Protein AF-A0AAV2JHM5-F1 (afdb_monomer_lite)

pLDDT: mean 74.73, std 11.12, range [20.33, 92.69]

Sequence (540 aa):
MSSLGSRVLWGHGLFGVVASLGSWVLWGHGFFGVMCSLGLWVLWGHVIFGVTGFLGSCVLWGHEFFGVVGSLGSCDFWGHVFFGVMGSLGSWVLWGRVFFGVMGSLGSCVLWGHGFFGVACSLGSCVLWGHGFFGVAGSLGSWVLWGCVFFGVLGSLGSCVLWGRVFFGVMGSLGFWVLWGHVFFGVVGSLGSWVLWGHVFFGVVGSLGSRVLWGHVFFGVMGSCVLWVFWGHVIFGVMGSLGLCVLWEPCVLWGHVFFGVMCSLGLWVLWGHVFFGVMDSLGSWVLWGRVFFGVMCSLGSWVLWGHGFFGVVDSLGSWVLWGHVIFGVMGCLGSWVLWGRVFFGVMGSLGSCVLWGHGFFGVACSLGSWVLWGRMFFGIMGSLGSCVLWGHVFFGVMVSLGSCDLWGPVSFGVMGSLGSWVLWGRVVFGDLLLFQAYHPSRLVPGQRPCRRVDAMDCFAKCFLSVKLGGSREAGHGWRAVRVDLVAPPVQSFAFALLGWTGSTQFERDLRRFARLERNMLLDNHGLFDKSKVGADPGQK

Structure (mmCIF, N/CA/C/O backbone):
data_AF-A0AAV2JHM5-F1
#
_entry.id   AF-A0AAV2JHM5-F1
#
loop_
_atom_site.group_PDB
_atom_site.id
_atom_site.type_symbol
_atom_site.label_atom_id
_atom_site.label_alt_id
_atom_site.label_comp_id
_atom_site.label_asym_id
_atom_site.label_entity_id
_atom_site.label_seq_id
_atom_site.pdbx_PDB_ins_code
_atom_site.Cartn_x
_atom_site.Cartn_y
_atom_site.Cartn_z
_atom_site.occupancy
_atom_site.B_iso_or_equiv
_atom_site.auth_seq_id
_atom_site.auth_comp_id
_atom_site.auth_asym_id
_atom_site.auth_atom_id
_atom_site.pdbx_PDB_model_num
ATOM 1 N N . MET A 1 1 ? 38.938 0.077 -54.338 1.00 51.06 1 MET A N 1
ATOM 2 C CA . MET A 1 1 ? 40.329 0.602 -54.413 1.00 51.06 1 MET A CA 1
ATOM 3 C C . MET A 1 1 ? 41.041 0.276 -53.110 1.00 51.06 1 MET A C 1
ATOM 5 O O . MET A 1 1 ? 40.436 0.514 -52.074 1.00 51.06 1 MET A O 1
ATOM 9 N N . SER A 1 2 ? 42.271 -0.244 -53.156 1.00 46.59 2 SER A N 1
ATOM 10 C CA . SER A 1 2 ? 43.118 -0.511 -51.982 1.00 46.59 2 SER A CA 1
ATOM 11 C C . SER A 1 2 ? 44.411 0.296 -52.076 1.00 46.59 2 SER A C 1
ATOM 13 O O . SER A 1 2 ? 45.097 0.231 -53.096 1.00 46.59 2 SER A O 1
ATOM 15 N N . SER A 1 3 ? 44.754 1.072 -51.046 1.00 50.69 3 SER A N 1
ATOM 16 C CA . SER A 1 3 ? 46.013 1.826 -51.026 1.00 50.69 3 SER A CA 1
ATOM 17 C C . SER A 1 3 ? 46.578 2.028 -49.625 1.00 50.69 3 SER A C 1
ATOM 19 O O . SER A 1 3 ? 45.825 2.276 -48.682 1.00 50.69 3 SER A O 1
ATOM 21 N N . LEU A 1 4 ? 47.907 2.015 -49.539 1.00 45.53 4 LEU A N 1
ATOM 22 C CA . LEU A 1 4 ? 48.703 2.407 -48.377 1.00 45.53 4 LEU A CA 1
ATOM 23 C C . LEU A 1 4 ? 49.030 3.910 -48.481 1.00 45.53 4 LEU A C 1
ATOM 25 O O . LEU A 1 4 ? 49.680 4.318 -49.440 1.00 45.53 4 LEU A O 1
ATOM 29 N N . GLY A 1 5 ? 48.540 4.735 -47.549 1.00 60.03 5 GLY A N 1
ATOM 30 C CA . GLY A 1 5 ? 48.843 6.177 -47.480 1.00 60.03 5 GLY A CA 1
ATOM 31 C C . GLY A 1 5 ? 47.644 7.077 -47.159 1.00 60.03 5 GLY A C 1
ATOM 32 O O . GLY A 1 5 ? 46.493 6.633 -47.213 1.00 60.03 5 GLY A O 1
ATOM 33 N N . SER A 1 6 ? 47.918 8.343 -46.817 1.00 65.31 6 SER A N 1
ATOM 34 C CA . SER A 1 6 ? 46.890 9.361 -46.577 1.00 65.31 6 SER A CA 1
ATOM 35 C C . SER A 1 6 ? 46.289 9.880 -47.887 1.00 65.31 6 SER A C 1
ATOM 37 O O . SER A 1 6 ? 47.016 10.130 -48.850 1.00 65.31 6 SER A O 1
ATOM 39 N N . ARG A 1 7 ? 44.958 10.024 -47.957 1.00 69.38 7 ARG A N 1
ATOM 40 C CA . ARG A 1 7 ? 44.262 10.472 -49.181 1.00 69.38 7 ARG A CA 1
ATOM 41 C C . ARG A 1 7 ? 43.126 11.448 -48.903 1.00 69.38 7 ARG A C 1
ATOM 43 O O . ARG A 1 7 ? 42.402 11.304 -47.923 1.00 69.38 7 ARG A O 1
ATOM 50 N N . VAL A 1 8 ? 42.942 12.387 -49.829 1.00 71.94 8 VAL A N 1
ATOM 51 C CA . VAL A 1 8 ? 41.781 13.281 -49.904 1.00 71.94 8 VAL A CA 1
ATOM 52 C C . VAL A 1 8 ? 41.062 13.013 -51.226 1.00 71.94 8 VAL A C 1
ATOM 54 O O . VAL A 1 8 ? 41.709 13.004 -52.273 1.00 71.94 8 VAL A O 1
ATOM 57 N N . LEU A 1 9 ? 39.753 12.760 -51.190 1.00 70.25 9 LEU A N 1
ATOM 58 C CA . LEU A 1 9 ? 38.957 12.409 -52.371 1.00 70.25 9 LEU A CA 1
ATOM 59 C C . LEU A 1 9 ? 37.690 13.264 -52.432 1.00 70.25 9 LEU A C 1
ATOM 61 O O . LEU A 1 9 ? 36.966 13.365 -51.445 1.00 70.25 9 LEU A O 1
ATOM 65 N N . TRP A 1 10 ? 37.437 13.869 -53.592 1.00 72.19 10 TRP A N 1
ATOM 66 C CA . TRP A 1 10 ? 36.257 14.689 -53.875 1.00 72.19 10 TRP A CA 1
ATOM 67 C C . TRP A 1 10 ? 35.463 14.058 -55.017 1.00 72.19 10 TRP A C 1
ATOM 69 O O . TRP A 1 10 ? 36.039 13.728 -56.054 1.00 72.19 10 TRP A O 1
ATOM 79 N N . GLY A 1 11 ? 34.152 13.884 -54.852 1.00 66.50 11 GLY A N 1
ATOM 80 C CA . GLY A 1 11 ? 33.308 13.321 -55.907 1.00 66.50 11 GLY A CA 1
ATOM 81 C C . GLY A 1 11 ? 31.818 13.541 -55.675 1.00 66.50 11 GLY A C 1
ATOM 82 O O . GLY A 1 11 ? 31.350 13.545 -54.545 1.00 66.50 11 GLY A O 1
ATOM 83 N N . HIS A 1 12 ? 31.043 13.711 -56.748 1.00 64.25 12 HIS A N 1
ATOM 84 C CA . HIS A 1 12 ? 29.604 13.974 -56.629 1.00 64.25 12 HIS A CA 1
ATOM 85 C C . HIS A 1 12 ? 28.826 12.751 -56.104 1.00 64.25 12 HIS A C 1
ATOM 87 O O . HIS A 1 12 ? 27.883 12.914 -55.335 1.00 64.25 12 HIS A O 1
ATOM 93 N N . GLY A 1 13 ? 29.249 11.534 -56.452 1.00 70.31 13 GLY A N 1
ATOM 94 C CA . GLY A 1 13 ? 28.727 10.286 -55.901 1.00 70.31 13 GLY A CA 1
ATOM 95 C C . GLY A 1 13 ? 29.787 9.191 -55.958 1.00 70.31 13 GLY A C 1
ATOM 96 O O . GLY A 1 13 ? 30.434 9.020 -56.992 1.00 70.31 13 GLY A O 1
ATOM 97 N N . LEU A 1 14 ? 29.990 8.473 -54.855 1.00 69.06 14 LEU A N 1
ATOM 98 C CA . LEU A 1 14 ? 30.933 7.357 -54.787 1.00 69.06 14 LEU A CA 1
ATOM 99 C C . LEU A 1 14 ? 30.178 6.053 -54.537 1.00 69.06 14 LEU A C 1
ATOM 101 O O . LEU A 1 14 ? 29.446 5.921 -53.556 1.00 69.06 14 LEU A O 1
ATOM 105 N N . PHE A 1 15 ? 30.395 5.091 -55.432 1.00 72.62 15 PHE A N 1
ATOM 106 C CA . PHE A 1 15 ? 29.745 3.787 -55.423 1.00 72.62 15 PHE A CA 1
ATOM 107 C C . PHE A 1 15 ? 30.791 2.670 -55.351 1.00 72.62 15 PHE A C 1
ATOM 109 O O . PHE A 1 15 ? 31.769 2.687 -56.102 1.00 72.62 15 PHE A O 1
ATOM 116 N N . GLY A 1 16 ? 30.571 1.680 -54.482 1.00 73.19 16 GLY A N 1
ATOM 117 C CA . GLY A 1 16 ? 31.334 0.425 -54.467 1.00 73.19 16 GLY A CA 1
ATOM 118 C C . GLY A 1 16 ? 32.014 0.083 -53.139 1.00 73.19 16 GLY A C 1
ATOM 119 O O . GLY A 1 16 ? 31.664 0.603 -52.083 1.00 73.19 16 GLY A O 1
ATOM 120 N N . VAL A 1 17 ? 32.973 -0.850 -53.198 1.00 71.75 17 VAL A N 1
ATOM 121 C CA . VAL A 1 17 ? 33.741 -1.320 -52.033 1.00 71.75 17 VAL A CA 1
ATOM 122 C C . VAL A 1 17 ? 35.064 -0.555 -51.922 1.00 71.75 17 VAL A C 1
ATOM 124 O O . VAL A 1 17 ? 35.929 -0.626 -52.807 1.00 71.75 17 VAL A O 1
ATOM 127 N N . VAL A 1 18 ? 35.235 0.177 -50.823 1.00 69.50 18 VAL A N 1
ATOM 128 C CA . VAL A 1 18 ? 36.437 0.967 -50.520 1.00 69.50 18 VAL A CA 1
ATOM 129 C C . VAL A 1 18 ? 37.113 0.370 -49.292 1.00 69.50 18 VAL A C 1
ATOM 131 O O . VAL A 1 18 ? 36.507 0.307 -48.232 1.00 69.50 18 VAL A O 1
ATOM 134 N N . ALA A 1 19 ? 38.366 -0.069 -49.432 1.00 65.25 19 ALA A N 1
ATOM 135 C CA . ALA A 1 19 ? 39.156 -0.622 -48.336 1.00 65.25 19 ALA A CA 1
ATOM 136 C C . ALA A 1 19 ? 40.493 0.123 -48.233 1.00 65.25 19 ALA A C 1
ATOM 138 O O . ALA A 1 19 ? 41.210 0.210 -49.232 1.00 65.25 19 ALA A O 1
ATOM 139 N N . SER A 1 20 ? 40.859 0.665 -47.068 1.00 65.06 20 SER A N 1
ATOM 140 C CA . SER A 1 20 ? 42.123 1.407 -46.928 1.00 65.06 20 SER A CA 1
ATOM 141 C C . SER A 1 20 ? 42.917 1.110 -45.656 1.00 65.06 20 SER A C 1
ATOM 143 O O . SER A 1 20 ? 42.359 0.787 -44.613 1.00 65.06 20 SER A O 1
ATOM 145 N N . LEU A 1 21 ? 44.245 1.231 -45.758 1.00 57.66 21 LEU A N 1
ATOM 146 C CA . LEU A 1 21 ? 45.218 1.015 -44.676 1.00 57.66 21 LEU A CA 1
ATOM 147 C C . LEU A 1 21 ? 45.887 2.345 -44.242 1.00 57.66 21 LEU A C 1
ATOM 149 O O . LEU A 1 21 ? 47.095 2.392 -44.031 1.00 57.66 21 LEU A O 1
ATOM 153 N N . GLY A 1 22 ? 45.140 3.457 -44.174 1.00 65.31 22 GLY A N 1
ATOM 154 C CA . GLY A 1 22 ? 45.675 4.771 -43.774 1.00 65.31 22 GLY A CA 1
ATOM 155 C C . GLY A 1 22 ? 44.602 5.838 -43.512 1.00 65.31 22 GLY A C 1
ATOM 156 O O . GLY A 1 22 ? 43.408 5.538 -43.545 1.00 65.31 22 GLY A O 1
ATOM 157 N N . SER A 1 23 ? 45.018 7.091 -43.272 1.00 70.62 23 SER A N 1
ATOM 158 C CA . SER A 1 23 ? 44.107 8.207 -42.944 1.00 70.62 23 SER A CA 1
ATOM 159 C C . SER A 1 23 ? 43.417 8.818 -44.170 1.00 70.62 23 SER A C 1
ATOM 161 O O . SER A 1 23 ? 44.096 9.175 -45.132 1.00 70.62 23 SER A O 1
ATOM 163 N N . TRP A 1 24 ? 42.090 8.957 -44.174 1.00 73.25 24 TRP A N 1
ATOM 164 C CA . TRP A 1 24 ? 41.341 9.440 -45.348 1.00 73.25 24 TRP A CA 1
ATOM 165 C C . TRP A 1 24 ? 40.405 10.600 -45.021 1.00 73.25 24 TRP A C 1
ATOM 167 O O . TRP A 1 24 ? 39.767 10.617 -43.970 1.00 73.25 24 TRP A O 1
ATOM 177 N N . VAL A 1 25 ? 40.278 11.525 -45.974 1.00 75.06 25 VAL A N 1
ATOM 178 C CA . VAL A 1 25 ? 39.234 12.556 -46.009 1.00 75.06 25 VAL A CA 1
ATOM 179 C C . VAL A 1 25 ? 38.433 12.391 -47.300 1.00 75.06 25 VAL A C 1
ATOM 181 O O . VAL A 1 25 ? 38.979 12.542 -48.394 1.00 75.06 25 VAL A O 1
ATOM 184 N N . LEU A 1 26 ? 37.147 12.069 -47.195 1.00 74.19 26 LEU A N 1
ATOM 185 C CA . LEU A 1 26 ? 36.241 11.947 -48.340 1.00 74.19 26 LEU A CA 1
ATOM 186 C C . LEU A 1 26 ? 35.178 13.038 -48.283 1.00 74.19 26 LEU A C 1
ATOM 188 O O . LEU A 1 26 ? 34.530 13.229 -47.254 1.00 74.19 26 LEU A O 1
ATOM 192 N N . TRP A 1 27 ? 34.960 13.692 -49.417 1.00 77.12 27 TRP A N 1
ATOM 193 C CA . TRP A 1 27 ? 33.939 14.714 -49.584 1.00 77.12 27 TRP A CA 1
ATOM 194 C C . TRP A 1 27 ? 33.078 14.387 -50.802 1.00 77.12 27 TRP A C 1
ATOM 196 O O . TRP A 1 27 ? 33.596 14.196 -51.907 1.00 77.12 27 TRP A O 1
ATOM 206 N N . GLY A 1 28 ? 31.764 14.296 -50.619 1.00 72.19 28 GLY A N 1
ATOM 207 C CA . GLY A 1 28 ? 30.867 14.008 -51.730 1.00 72.19 28 GLY A CA 1
ATOM 208 C C . GLY A 1 28 ? 29.391 14.136 -51.409 1.00 72.19 28 GLY A C 1
ATOM 209 O O . GLY A 1 28 ? 29.005 14.252 -50.257 1.00 72.19 28 GLY A O 1
ATOM 210 N N . HIS A 1 29 ? 28.536 14.142 -52.431 1.00 73.12 29 HIS A N 1
ATOM 211 C CA . HIS A 1 29 ? 27.098 14.337 -52.220 1.00 73.12 29 HIS A CA 1
ATOM 212 C C . HIS A 1 29 ? 26.392 13.043 -51.774 1.00 73.12 29 HIS A C 1
ATOM 214 O O . HIS A 1 29 ? 25.445 13.107 -50.994 1.00 73.12 29 HIS A O 1
ATOM 220 N N . GLY A 1 30 ? 26.850 11.873 -52.231 1.00 76.19 30 GLY A N 1
ATOM 221 C CA . GLY A 1 30 ? 26.280 10.578 -51.854 1.00 76.19 30 GLY A CA 1
ATOM 222 C C . GLY A 1 30 ? 27.310 9.449 -51.835 1.00 76.19 30 GLY A C 1
ATOM 223 O O . GLY A 1 30 ? 28.134 9.345 -52.747 1.00 76.19 30 GLY A O 1
ATOM 224 N N . PHE A 1 31 ? 27.244 8.592 -50.818 1.00 74.81 31 PHE A N 1
ATOM 225 C CA . PHE A 1 31 ? 28.090 7.406 -50.673 1.00 74.81 31 PHE A CA 1
ATOM 226 C C . PHE A 1 31 ? 27.224 6.151 -50.613 1.00 74.81 31 PHE A C 1
ATOM 228 O O . PHE A 1 31 ? 26.349 6.053 -49.757 1.00 74.81 31 PHE A O 1
ATOM 235 N N . PHE A 1 32 ? 27.487 5.188 -51.497 1.00 78.25 32 PHE A N 1
ATOM 236 C CA . PHE A 1 32 ? 26.735 3.936 -51.586 1.00 78.25 32 PHE A CA 1
ATOM 237 C C . PHE A 1 32 ? 27.685 2.736 -51.665 1.00 78.25 32 PHE A C 1
ATOM 239 O O . PHE A 1 32 ? 28.380 2.550 -52.667 1.00 78.25 32 PHE A O 1
ATOM 246 N N . GLY A 1 33 ? 27.704 1.887 -50.636 1.00 77.62 33 GLY A N 1
ATOM 247 C CA . GLY A 1 33 ? 28.471 0.637 -50.670 1.00 77.62 33 GLY A CA 1
ATOM 248 C C . GLY A 1 33 ? 29.102 0.231 -49.342 1.00 77.62 33 GLY A C 1
ATOM 249 O O . GLY A 1 33 ? 28.596 0.555 -48.270 1.00 77.62 33 GLY A O 1
ATOM 250 N N . VAL A 1 34 ? 30.196 -0.533 -49.418 1.00 76.62 34 VAL A N 1
ATOM 251 C CA . VAL A 1 34 ? 30.919 -1.045 -48.244 1.00 76.62 34 VAL A CA 1
ATOM 252 C C . VAL A 1 34 ? 32.231 -0.286 -48.093 1.00 76.62 34 VAL A C 1
ATOM 254 O O . VAL A 1 34 ? 33.067 -0.309 -48.995 1.00 76.62 34 VAL A O 1
ATOM 257 N N . MET A 1 35 ? 32.430 0.380 -46.960 1.00 74.81 35 MET A N 1
ATOM 258 C CA . MET A 1 35 ? 33.656 1.124 -46.664 1.00 74.81 35 MET A CA 1
ATOM 259 C C . MET A 1 35 ? 34.337 0.525 -45.440 1.00 74.81 35 MET A C 1
ATOM 261 O O . MET A 1 35 ? 33.747 0.493 -44.366 1.00 74.81 35 MET A O 1
ATOM 265 N N . CYS A 1 36 ? 35.576 0.065 -45.581 1.00 69.56 36 CYS A N 1
ATOM 266 C CA . CYS A 1 36 ? 36.368 -0.479 -44.483 1.00 69.56 36 CYS A CA 1
ATOM 267 C C . CYS A 1 36 ? 37.718 0.233 -44.392 1.00 69.56 36 CYS A C 1
ATOM 269 O O . CYS A 1 36 ? 38.393 0.410 -45.407 1.00 69.56 36 CYS A O 1
ATOM 271 N N . SER A 1 37 ? 38.161 0.619 -43.198 1.00 66.38 37 SER A N 1
ATOM 272 C CA . SER A 1 37 ? 39.467 1.269 -43.072 1.00 66.38 37 SER A CA 1
ATOM 273 C C . SER A 1 37 ? 40.225 0.992 -41.787 1.00 66.38 37 SER A C 1
ATOM 275 O O . SER A 1 37 ? 39.642 0.723 -40.741 1.00 66.38 37 SER A O 1
ATOM 277 N N . LEU A 1 38 ? 41.551 1.099 -41.888 1.00 64.25 38 LEU A N 1
ATOM 278 C CA . LEU A 1 38 ? 42.535 1.016 -40.811 1.00 64.25 38 LEU A CA 1
ATOM 279 C C . LEU A 1 38 ? 43.201 2.398 -40.665 1.00 64.25 38 LEU A C 1
ATOM 281 O O . LEU A 1 38 ? 44.066 2.749 -41.464 1.00 64.25 38 LEU A O 1
ATOM 285 N N . GLY A 1 39 ? 42.766 3.211 -39.692 1.00 67.06 39 GLY A N 1
ATOM 286 C CA . GLY A 1 39 ? 43.306 4.560 -39.439 1.00 67.06 39 GLY A CA 1
ATOM 287 C C . GLY A 1 39 ? 42.244 5.627 -39.135 1.00 67.06 39 GLY A C 1
ATOM 288 O O . GLY A 1 39 ? 41.105 5.294 -38.822 1.00 67.06 39 GLY A O 1
ATOM 289 N N . LEU A 1 40 ? 42.632 6.908 -39.218 1.00 68.75 40 LEU A N 1
ATOM 290 C CA . LEU A 1 40 ? 41.751 8.073 -39.027 1.00 68.75 40 LEU A CA 1
ATOM 291 C C . LEU A 1 40 ? 40.896 8.339 -40.273 1.00 68.75 40 LEU A C 1
ATOM 293 O O . LEU A 1 40 ? 41.442 8.505 -41.363 1.00 68.75 40 LEU A O 1
ATOM 297 N N . TRP A 1 41 ? 39.578 8.439 -40.133 1.00 74.31 41 TRP A N 1
ATOM 298 C CA . TRP A 1 41 ? 38.676 8.718 -41.259 1.00 74.31 41 TRP A CA 1
ATOM 299 C C . TRP 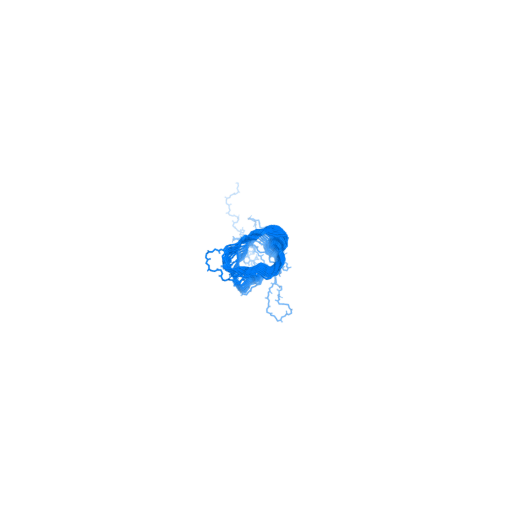A 1 41 ? 37.793 9.935 -41.014 1.00 74.31 41 TRP A C 1
ATOM 301 O O . TRP A 1 41 ? 37.158 10.029 -39.972 1.00 74.31 41 TRP A O 1
ATOM 311 N N . VAL A 1 42 ? 37.708 10.829 -42.000 1.00 75.25 42 VAL A N 1
ATOM 312 C CA . VAL A 1 42 ? 36.741 11.933 -42.040 1.00 75.25 42 VAL A CA 1
ATOM 313 C C . VAL A 1 42 ? 35.894 11.784 -43.300 1.00 75.25 42 VAL A C 1
ATOM 315 O O . VAL A 1 42 ? 36.411 11.887 -44.412 1.00 75.25 42 VAL A O 1
ATOM 318 N N . LEU A 1 43 ? 34.598 11.526 -43.139 1.00 74.88 43 LEU A N 1
ATOM 319 C CA . LEU A 1 43 ? 33.646 11.432 -44.245 1.00 74.88 43 LEU A CA 1
ATOM 320 C C . LEU A 1 43 ? 32.639 12.575 -44.148 1.00 74.88 43 LEU A C 1
ATOM 322 O O . LEU A 1 43 ? 32.008 12.759 -43.108 1.00 74.88 43 LEU A O 1
ATOM 326 N N . TRP A 1 44 ? 32.457 13.298 -45.246 1.00 79.44 44 TRP A N 1
ATOM 327 C CA . TRP A 1 44 ? 31.436 14.327 -45.372 1.00 79.44 44 TRP A CA 1
ATOM 328 C C . TRP A 1 44 ? 30.575 14.055 -46.597 1.00 79.44 44 TRP A C 1
ATOM 330 O O . TRP A 1 44 ? 31.083 14.055 -47.723 1.00 79.44 44 TRP A O 1
ATOM 340 N N . GLY A 1 45 ? 29.277 13.845 -46.394 1.00 73.25 45 GLY A N 1
ATOM 341 C CA . GLY A 1 45 ? 28.347 13.859 -47.513 1.00 73.25 45 GLY A CA 1
ATOM 342 C C . GLY A 1 45 ? 26.883 13.834 -47.161 1.00 73.25 45 GLY A C 1
ATOM 343 O O . GLY A 1 45 ? 26.498 13.482 -46.061 1.00 73.25 45 GLY A O 1
ATOM 344 N N . HIS A 1 46 ? 26.047 14.234 -48.112 1.00 75.88 46 HIS A N 1
ATOM 345 C CA . HIS A 1 46 ? 24.630 14.459 -47.845 1.00 75.88 46 HIS A CA 1
ATOM 346 C C . HIS A 1 46 ? 23.877 13.159 -47.514 1.00 75.88 46 HIS A C 1
ATOM 348 O O . HIS A 1 46 ? 23.062 13.155 -46.596 1.00 75.88 46 HIS A O 1
ATOM 354 N N . VAL A 1 47 ? 24.159 12.057 -48.220 1.00 80.06 47 VAL A N 1
ATOM 355 C CA . VAL A 1 47 ? 23.514 10.747 -47.994 1.00 80.06 47 VAL A CA 1
ATOM 356 C C . VAL A 1 47 ? 24.559 9.637 -47.936 1.00 80.06 47 VAL A C 1
ATOM 358 O O . VAL A 1 47 ? 25.395 9.522 -48.834 1.00 80.06 47 VAL A O 1
ATOM 361 N N . ILE A 1 48 ? 24.505 8.803 -46.897 1.00 78.00 48 ILE A N 1
ATOM 362 C CA . ILE A 1 48 ? 25.407 7.660 -46.706 1.00 78.00 48 ILE A CA 1
ATOM 363 C C . ILE A 1 48 ? 24.570 6.389 -46.576 1.00 78.00 48 ILE A C 1
ATOM 365 O O . ILE A 1 48 ? 23.816 6.229 -45.618 1.00 78.00 48 ILE A O 1
ATOM 369 N N . PHE A 1 49 ? 24.720 5.480 -47.537 1.00 79.88 49 PHE A N 1
ATOM 370 C CA . PHE A 1 49 ? 24.009 4.208 -47.600 1.00 79.88 49 PHE A CA 1
ATOM 371 C C . PHE A 1 49 ? 24.986 3.026 -47.663 1.00 79.88 49 PHE A C 1
ATOM 373 O O . PHE A 1 49 ? 25.799 2.927 -48.585 1.00 79.88 49 PHE A O 1
ATOM 380 N N . GLY A 1 50 ? 24.872 2.085 -46.726 1.00 80.31 50 GLY A N 1
ATOM 381 C CA . GLY A 1 50 ? 25.587 0.807 -46.781 1.00 80.31 50 GLY A CA 1
ATOM 382 C C . GLY A 1 50 ? 26.274 0.407 -45.477 1.00 80.31 50 GLY A C 1
ATOM 383 O O . GLY A 1 50 ? 25.778 0.693 -44.391 1.00 80.31 50 GLY A O 1
ATOM 384 N N . VAL A 1 51 ? 27.385 -0.326 -45.585 1.00 78.56 51 VAL A N 1
ATOM 385 C CA . VAL A 1 51 ? 28.112 -0.879 -44.430 1.00 78.56 51 VAL A CA 1
ATOM 386 C C . VAL A 1 51 ? 29.440 -0.151 -44.268 1.00 78.56 51 VAL A C 1
ATOM 388 O O . VAL A 1 51 ? 30.285 -0.205 -45.159 1.00 78.56 51 VAL A O 1
ATOM 391 N N . THR A 1 52 ? 29.649 0.519 -43.139 1.00 75.06 52 THR A N 1
ATOM 392 C CA . THR A 1 52 ? 30.892 1.234 -42.836 1.00 75.06 52 THR A CA 1
ATOM 393 C C . THR A 1 52 ? 31.573 0.624 -41.613 1.00 75.06 52 THR A C 1
ATOM 395 O O . THR A 1 52 ? 30.950 0.415 -40.579 1.00 75.06 52 THR A O 1
ATOM 398 N N . GLY A 1 53 ? 32.850 0.268 -41.746 1.00 71.12 53 GLY A N 1
ATOM 399 C CA . GLY A 1 53 ? 33.646 -0.404 -40.722 1.00 71.12 53 GLY A CA 1
ATOM 400 C C . GLY A 1 53 ? 34.973 0.312 -40.487 1.00 71.12 53 GLY A C 1
ATOM 401 O O . GLY A 1 53 ? 35.786 0.422 -41.404 1.00 71.12 53 GLY A O 1
ATOM 402 N N . PHE A 1 54 ? 35.225 0.760 -39.260 1.00 71.50 54 PHE A N 1
ATOM 403 C CA . PHE A 1 54 ? 36.423 1.523 -38.903 1.00 71.50 54 PHE A CA 1
ATOM 404 C C . PHE A 1 54 ? 37.255 0.772 -37.868 1.00 71.50 54 PHE A C 1
ATOM 406 O O . PHE A 1 54 ? 36.792 0.496 -36.768 1.00 71.50 54 PHE A O 1
ATOM 413 N N . LEU A 1 55 ? 38.510 0.467 -38.188 1.00 64.94 55 LEU A N 1
ATOM 414 C CA . LEU A 1 55 ? 39.471 -0.092 -37.232 1.00 64.94 55 LEU A CA 1
ATOM 415 C C . LEU A 1 55 ? 40.176 0.993 -36.388 1.00 64.94 55 LEU A C 1
ATOM 417 O O . LEU A 1 55 ? 40.860 0.657 -35.428 1.00 64.94 55 LEU A O 1
ATOM 421 N N . GLY A 1 56 ? 40.000 2.281 -36.719 1.00 67.88 56 GLY A N 1
ATOM 422 C CA . GLY A 1 56 ? 40.559 3.438 -36.002 1.00 67.88 56 GLY A CA 1
ATOM 423 C C . GLY A 1 56 ? 39.500 4.476 -35.610 1.00 67.88 56 GLY A C 1
ATOM 424 O O . GLY A 1 56 ? 38.321 4.144 -35.491 1.00 67.88 56 GLY A O 1
ATOM 425 N N . SER A 1 57 ? 39.914 5.725 -35.380 1.00 73.31 57 SER A N 1
ATOM 426 C CA . SER A 1 57 ? 38.996 6.824 -35.063 1.00 73.31 57 SER A CA 1
ATOM 427 C C . SER A 1 57 ? 38.309 7.386 -36.308 1.00 73.31 57 SER A C 1
ATOM 429 O O . SER A 1 57 ? 38.931 7.531 -37.363 1.00 73.31 57 SER A O 1
ATOM 431 N N . CYS A 1 58 ? 37.022 7.711 -36.197 1.00 75.06 58 CYS A N 1
ATOM 432 C CA . CYS A 1 58 ? 36.221 8.154 -37.335 1.00 75.06 58 CYS A CA 1
ATOM 433 C C . CYS A 1 58 ? 35.365 9.386 -37.023 1.00 75.06 58 CYS A C 1
ATOM 435 O O . CYS A 1 58 ? 34.797 9.498 -35.945 1.00 75.06 58 CYS A O 1
ATOM 437 N N . VAL A 1 59 ? 35.261 10.309 -37.977 1.00 78.25 59 VAL A N 1
ATOM 438 C CA . VAL A 1 59 ? 34.330 11.440 -37.954 1.00 78.25 59 VAL A CA 1
ATOM 439 C C . VAL A 1 59 ? 33.455 11.349 -39.195 1.00 78.25 59 VAL A C 1
ATOM 441 O O . VAL A 1 59 ? 33.949 11.350 -40.324 1.00 78.25 59 VAL A O 1
ATOM 444 N N . LEU A 1 60 ? 32.150 11.255 -38.987 1.00 76.44 60 LEU A N 1
ATOM 445 C CA . LEU A 1 60 ? 31.160 11.086 -40.040 1.00 76.44 60 LEU A CA 1
ATOM 446 C C . LEU A 1 60 ? 30.140 12.204 -39.966 1.00 76.44 60 LEU A C 1
ATOM 448 O O . LEU A 1 60 ? 29.403 12.323 -38.991 1.00 76.44 60 LEU A O 1
ATOM 452 N N . TRP A 1 61 ? 30.078 12.994 -41.028 1.00 80.50 61 TRP A N 1
ATOM 453 C CA . TRP A 1 61 ? 29.067 14.016 -41.202 1.00 80.50 61 TRP A CA 1
ATOM 454 C C . TRP A 1 61 ? 28.198 13.673 -42.401 1.00 80.50 61 TRP A C 1
ATOM 456 O O . TRP A 1 61 ? 28.697 13.511 -43.519 1.00 80.50 61 TRP A O 1
ATOM 466 N N . GLY A 1 62 ? 26.894 13.600 -42.175 1.00 73.81 62 GLY A N 1
ATOM 467 C CA . GLY A 1 62 ? 25.954 13.512 -43.271 1.00 73.81 62 GLY A CA 1
ATOM 468 C C . GLY A 1 62 ? 24.533 13.841 -42.897 1.00 73.81 62 GLY A C 1
ATOM 469 O O . GLY A 1 62 ? 24.157 13.801 -41.738 1.00 73.81 62 GLY A O 1
ATOM 470 N N . HIS A 1 63 ? 23.727 14.228 -43.877 1.00 76.12 63 HIS A N 1
ATOM 471 C CA . HIS A 1 63 ? 22.348 14.612 -43.599 1.00 76.12 63 HIS A CA 1
ATOM 472 C C . HIS A 1 63 ? 21.512 13.370 -43.244 1.00 76.12 63 HIS A C 1
ATOM 474 O O . HIS A 1 63 ? 20.751 13.392 -42.276 1.00 76.12 63 HIS A O 1
ATOM 480 N N . GLU A 1 64 ? 21.713 12.269 -43.973 1.00 81.56 64 GLU A N 1
ATOM 481 C CA . GLU A 1 64 ? 20.986 11.009 -43.792 1.00 81.56 64 GLU A CA 1
ATOM 482 C C . GLU A 1 64 ? 21.918 9.792 -43.833 1.00 81.56 64 GLU A C 1
ATOM 484 O O . GLU A 1 64 ? 22.719 9.633 -44.759 1.00 81.56 64 GLU A O 1
ATOM 489 N N . PHE A 1 65 ? 21.772 8.909 -42.844 1.00 78.62 65 PHE A N 1
ATOM 490 C CA . PHE A 1 65 ? 22.523 7.662 -42.721 1.00 78.62 65 PHE A CA 1
ATOM 491 C C . PHE A 1 65 ? 21.587 6.458 -42.757 1.00 78.62 65 PHE A C 1
ATOM 493 O O . PHE A 1 65 ? 20.678 6.348 -41.934 1.00 78.62 65 PHE A O 1
ATOM 500 N N . PHE A 1 66 ? 21.862 5.521 -43.660 1.00 80.75 66 PHE A N 1
ATOM 501 C CA . PHE A 1 66 ? 21.131 4.267 -43.805 1.00 80.75 66 PHE A CA 1
ATOM 502 C C . PHE A 1 66 ? 22.103 3.085 -43.856 1.00 80.75 66 PHE A C 1
ATOM 504 O O . PHE A 1 66 ? 22.887 2.959 -44.796 1.00 80.75 66 PHE A O 1
ATOM 511 N N . GLY A 1 67 ? 22.032 2.179 -42.882 1.00 81.62 67 GLY A N 1
ATOM 512 C CA . GLY A 1 67 ? 22.760 0.909 -42.933 1.00 81.62 67 GLY A CA 1
ATOM 513 C C . GLY A 1 67 ? 23.477 0.534 -41.641 1.00 81.62 67 GLY A C 1
ATOM 514 O O . GLY A 1 67 ? 22.963 0.759 -40.547 1.00 81.62 67 GLY A O 1
ATOM 515 N N . VAL A 1 68 ? 24.631 -0.124 -41.770 1.00 80.44 68 VAL A N 1
ATOM 516 C CA . VAL A 1 68 ? 25.379 -0.682 -40.634 1.00 80.44 68 VAL A CA 1
ATOM 517 C C . VAL A 1 68 ? 26.688 0.068 -40.466 1.00 80.44 68 VAL A C 1
ATOM 519 O O . VAL A 1 68 ? 27.487 0.129 -41.393 1.00 80.44 68 VAL A O 1
ATOM 522 N N . VAL A 1 69 ? 26.926 0.606 -39.278 1.00 76.88 69 VAL A N 1
ATOM 523 C CA . VAL A 1 69 ? 28.131 1.365 -38.948 1.00 76.88 69 VAL A CA 1
ATOM 524 C C . VAL A 1 69 ? 28.821 0.694 -37.768 1.00 76.88 69 VAL A C 1
ATOM 526 O O . VAL A 1 69 ? 28.233 0.564 -36.700 1.00 76.88 69 VAL A O 1
ATOM 529 N N . GLY A 1 70 ? 30.058 0.250 -37.952 1.00 73.12 70 GLY A N 1
ATOM 530 C CA . GLY A 1 70 ? 30.866 -0.419 -36.937 1.00 73.12 70 GLY A CA 1
ATOM 531 C C . GLY A 1 70 ? 32.192 0.302 -36.712 1.00 73.12 70 GLY A C 1
ATOM 532 O O . GLY A 1 70 ? 32.879 0.608 -37.684 1.00 73.12 70 GLY A O 1
ATOM 533 N N . SER A 1 71 ? 32.607 0.530 -35.464 1.00 73.56 71 SER A N 1
ATOM 534 C CA . SER A 1 71 ? 33.977 0.973 -35.162 1.00 73.56 71 SER A CA 1
ATOM 535 C C . SER A 1 71 ? 34.663 0.159 -34.066 1.00 73.56 71 SER A C 1
ATOM 537 O O . SER A 1 71 ? 34.035 -0.327 -33.129 1.00 73.56 71 SER A O 1
ATOM 539 N N . LEU A 1 72 ? 35.985 0.031 -34.164 1.00 68.12 72 LEU A N 1
ATOM 540 C CA . LEU A 1 72 ? 36.857 -0.468 -33.099 1.00 68.12 72 LEU A CA 1
ATOM 541 C C . LEU A 1 72 ? 37.464 0.659 -32.252 1.00 68.12 72 LEU A C 1
ATOM 543 O O . LEU A 1 72 ? 37.835 0.416 -31.107 1.00 68.12 72 LEU A O 1
ATOM 547 N N . GLY A 1 73 ? 37.532 1.885 -32.786 1.00 69.38 73 GLY A N 1
ATOM 548 C CA . GLY A 1 73 ? 38.063 3.075 -32.111 1.00 69.38 73 GLY A CA 1
ATOM 549 C C . GLY A 1 73 ? 37.009 4.143 -31.798 1.00 69.38 73 GLY A C 1
ATOM 550 O O . GLY A 1 73 ? 35.805 3.896 -31.904 1.00 69.38 73 GLY A O 1
ATOM 551 N N . SER A 1 74 ? 37.472 5.338 -31.411 1.00 75.44 74 SER A N 1
ATOM 552 C CA . SER A 1 74 ? 36.596 6.459 -31.049 1.00 75.44 74 SER A CA 1
ATOM 553 C C . SER A 1 74 ? 35.916 7.090 -32.261 1.00 75.44 74 SER A C 1
ATOM 555 O O . SER A 1 74 ? 36.615 7.464 -33.203 1.00 75.44 74 SER A O 1
ATOM 557 N N . CYS A 1 75 ? 34.592 7.253 -32.235 1.00 74.94 75 CYS A N 1
ATOM 558 C CA . CYS A 1 75 ? 33.862 7.792 -33.384 1.00 74.94 75 CYS A CA 1
ATOM 559 C C . CYS A 1 75 ? 32.856 8.896 -33.056 1.00 74.94 75 CYS A C 1
ATOM 561 O O . CYS A 1 75 ? 32.067 8.765 -32.123 1.00 74.94 75 CYS A O 1
ATOM 563 N N . ASP A 1 76 ? 32.838 9.928 -33.898 1.00 78.94 76 ASP A N 1
ATOM 564 C CA . ASP A 1 76 ? 31.895 11.041 -33.836 1.00 78.94 76 ASP A CA 1
ATOM 565 C C . ASP A 1 76 ? 31.005 11.040 -35.084 1.00 78.94 76 ASP A C 1
ATOM 567 O O . ASP A 1 76 ? 31.483 11.161 -36.215 1.00 78.94 76 ASP A O 1
ATOM 571 N N . PHE A 1 77 ? 29.697 10.913 -34.884 1.00 78.12 77 PHE A N 1
ATOM 572 C CA . PHE A 1 77 ? 28.697 10.880 -35.948 1.00 78.12 77 PHE A CA 1
ATOM 573 C C . PHE A 1 77 ? 27.756 12.074 -35.823 1.00 78.12 77 PHE A C 1
ATOM 575 O O . PHE A 1 77 ? 27.192 12.335 -34.758 1.00 78.12 77 PHE A O 1
ATOM 582 N N . TRP A 1 78 ? 27.545 12.772 -36.931 1.00 81.69 78 TRP A N 1
ATOM 583 C CA . TRP A 1 78 ? 26.690 13.946 -37.008 1.00 81.69 78 TRP A CA 1
ATOM 584 C C . TRP A 1 78 ? 25.746 13.817 -38.193 1.00 81.69 78 TRP A C 1
ATOM 586 O O . TRP A 1 78 ? 26.200 13.727 -39.334 1.00 81.69 78 TRP A O 1
ATOM 596 N N . GLY A 1 79 ? 24.441 13.843 -37.934 1.00 78.00 79 GLY A N 1
ATOM 597 C CA . GLY A 1 79 ? 23.461 13.853 -39.010 1.00 78.00 79 GLY A CA 1
ATOM 598 C C . GLY A 1 79 ? 22.036 14.123 -38.602 1.00 78.00 79 GLY A C 1
ATOM 599 O O . GLY A 1 79 ? 21.712 14.131 -37.427 1.00 78.00 79 GLY A O 1
ATOM 600 N N . HIS A 1 80 ? 21.151 14.378 -39.559 1.00 79.06 80 HIS A N 1
ATOM 601 C CA . HIS A 1 80 ? 19.756 14.658 -39.226 1.00 79.06 80 HIS A CA 1
ATOM 602 C C . HIS A 1 80 ? 18.976 13.380 -38.915 1.00 79.06 80 HIS A C 1
ATOM 604 O O . HIS A 1 80 ? 18.232 13.359 -37.930 1.00 79.06 80 HIS A O 1
ATOM 610 N N . VAL A 1 81 ? 19.156 12.325 -39.713 1.00 83.81 81 VAL A N 1
ATOM 611 C CA . VAL A 1 81 ? 18.425 11.058 -39.566 1.00 83.81 81 VAL A CA 1
ATOM 612 C C . VAL A 1 81 ? 19.381 9.876 -39.660 1.00 83.81 81 VAL A C 1
ATOM 614 O O . VAL A 1 81 ? 20.195 9.803 -40.579 1.00 83.81 81 VAL A O 1
ATOM 617 N N . PHE A 1 82 ? 19.235 8.933 -38.732 1.00 81.69 82 PHE A N 1
ATOM 618 C CA . PHE A 1 82 ? 19.959 7.666 -38.734 1.00 81.69 82 PHE A CA 1
ATOM 619 C C . PHE A 1 82 ? 18.977 6.500 -38.750 1.00 81.69 82 PHE A C 1
ATOM 621 O O . PHE A 1 82 ? 18.083 6.426 -37.904 1.00 81.69 82 PHE A O 1
ATOM 628 N N . PHE A 1 83 ? 19.173 5.575 -39.684 1.00 82.31 83 PHE A N 1
ATOM 629 C CA . PHE A 1 83 ? 18.415 4.339 -39.796 1.00 82.31 83 PHE A CA 1
ATOM 630 C C . PHE A 1 83 ? 19.363 3.142 -39.909 1.00 82.31 83 PHE A C 1
ATOM 632 O O . PHE A 1 83 ? 20.118 3.027 -40.876 1.00 82.31 83 PHE A O 1
ATOM 639 N N . GLY A 1 84 ? 19.295 2.219 -38.952 1.00 83.31 84 GLY A N 1
ATOM 640 C CA . GLY A 1 84 ? 19.993 0.937 -39.027 1.00 83.31 84 GLY A CA 1
ATOM 641 C C . GLY A 1 84 ? 20.724 0.546 -37.747 1.00 83.31 84 GLY A C 1
ATOM 642 O O . GLY A 1 84 ? 20.231 0.773 -36.644 1.00 83.31 84 GLY A O 1
ATOM 643 N N . VAL A 1 85 ? 21.868 -0.123 -37.895 1.00 82.12 85 VAL A N 1
ATOM 644 C CA . VAL A 1 85 ? 22.631 -0.685 -36.771 1.00 82.12 85 VAL A CA 1
ATOM 645 C C . VAL A 1 85 ? 23.936 0.076 -36.622 1.00 82.12 85 VAL A C 1
ATOM 647 O O . VAL A 1 85 ? 24.764 0.062 -37.526 1.00 82.12 85 VAL A O 1
ATOM 650 N N . MET A 1 86 ? 24.146 0.705 -35.473 1.00 78.31 86 MET A N 1
ATOM 651 C CA . MET A 1 86 ? 25.418 1.327 -35.131 1.00 78.31 86 MET A CA 1
ATOM 652 C C . MET A 1 86 ? 26.035 0.591 -33.949 1.00 78.31 86 MET A C 1
ATOM 654 O O . MET A 1 86 ? 25.365 0.350 -32.945 1.00 78.31 86 MET A O 1
ATOM 658 N N . GLY A 1 87 ? 27.301 0.205 -34.085 1.00 73.38 87 GLY A N 1
ATOM 659 C CA . GLY A 1 87 ? 28.078 -0.544 -33.102 1.00 73.38 87 GLY A CA 1
ATOM 660 C C . GLY A 1 87 ? 29.473 0.050 -32.904 1.00 73.38 87 GLY A C 1
ATOM 661 O O . GLY A 1 87 ? 30.142 0.361 -33.887 1.00 73.38 87 GLY A O 1
ATOM 662 N N . SER A 1 88 ? 29.954 0.175 -31.667 1.00 73.56 88 SER A N 1
ATOM 663 C CA . SER A 1 88 ? 31.374 0.442 -31.416 1.00 73.56 88 SER A CA 1
ATOM 664 C C . SER A 1 88 ? 31.935 -0.413 -30.294 1.00 73.56 88 SER A C 1
ATOM 666 O O . SER A 1 88 ? 31.282 -0.699 -29.288 1.00 73.56 88 SER A O 1
ATOM 668 N N . LEU A 1 89 ? 33.193 -0.801 -30.470 1.00 68.81 89 LEU A N 1
ATOM 669 C CA . LEU A 1 89 ? 34.018 -1.381 -29.419 1.00 68.81 89 LEU A CA 1
ATOM 670 C C . LEU A 1 89 ? 34.651 -0.297 -28.518 1.00 68.81 89 LEU A C 1
ATOM 672 O O . LEU A 1 89 ? 34.995 -0.592 -27.376 1.00 68.81 89 LEU A O 1
ATOM 676 N N . GLY A 1 90 ? 34.750 0.951 -28.999 1.00 69.62 90 GLY A N 1
ATOM 677 C CA . GLY A 1 90 ? 35.322 2.110 -28.295 1.00 69.62 90 GLY A CA 1
ATOM 678 C C . GLY A 1 90 ? 34.294 3.121 -27.759 1.00 69.62 90 GLY A C 1
ATOM 679 O O . GLY A 1 90 ? 33.131 2.794 -27.531 1.00 69.62 90 GLY A O 1
ATOM 680 N N . SER A 1 91 ? 34.735 4.365 -27.531 1.00 74.25 91 SER A N 1
ATOM 681 C CA . SER A 1 91 ? 33.857 5.486 -27.155 1.00 74.25 91 SER A CA 1
ATOM 682 C C . SER A 1 91 ? 33.274 6.173 -28.384 1.00 74.25 91 SER A C 1
ATOM 684 O O . SER A 1 91 ? 33.892 6.200 -29.441 1.00 74.25 91 SER A O 1
ATOM 686 N N . TRP A 1 92 ? 32.106 6.780 -28.268 1.00 76.31 92 TRP A N 1
ATOM 687 C CA . TRP A 1 92 ? 31.466 7.419 -29.418 1.00 76.31 92 TRP A CA 1
ATOM 688 C C . TRP A 1 92 ? 30.413 8.447 -29.031 1.00 76.31 92 TRP A C 1
ATOM 690 O O . TRP A 1 92 ? 29.732 8.326 -28.005 1.00 76.31 92 TRP A O 1
ATOM 700 N N . VAL A 1 93 ? 30.302 9.457 -29.888 1.00 79.88 93 VAL A N 1
ATOM 701 C CA . VAL A 1 93 ? 29.341 10.549 -29.790 1.00 79.88 93 VAL A CA 1
ATOM 702 C C . VAL A 1 93 ? 28.471 10.530 -31.035 1.00 79.88 93 VAL A C 1
ATOM 704 O O . VAL A 1 93 ? 28.961 10.509 -32.161 1.00 79.88 93 VAL A O 1
ATOM 707 N N . LEU A 1 94 ? 27.162 10.543 -30.829 1.00 79.50 94 LEU A N 1
ATOM 708 C CA . LEU A 1 94 ? 26.177 10.541 -31.892 1.00 79.50 94 LEU A CA 1
ATOM 709 C C . LEU A 1 94 ? 25.234 11.724 -31.708 1.00 79.50 94 LEU A C 1
ATOM 711 O O . LEU A 1 94 ? 24.547 11.840 -30.690 1.00 79.50 94 LEU A O 1
ATOM 715 N N . TRP A 1 95 ? 25.179 12.583 -32.717 1.00 82.00 95 TRP A N 1
ATOM 716 C CA . TRP A 1 95 ? 24.324 13.759 -32.730 1.00 82.00 95 TRP A CA 1
ATOM 717 C C . TRP A 1 95 ? 23.374 13.703 -33.915 1.00 82.00 95 TRP A C 1
ATOM 719 O O . TRP A 1 95 ? 23.805 13.577 -35.063 1.00 82.00 95 TRP A O 1
ATOM 729 N N . GLY A 1 96 ? 22.080 13.835 -33.643 1.00 80.00 96 GLY A N 1
ATOM 730 C CA . GLY A 1 96 ? 21.100 13.944 -34.705 1.00 80.00 96 GLY A CA 1
ATOM 731 C C . GLY A 1 96 ? 19.698 14.276 -34.269 1.00 80.00 96 GLY A C 1
ATOM 732 O O . GLY A 1 96 ? 19.436 14.477 -33.094 1.00 80.00 96 GLY A O 1
ATOM 733 N N . ARG A 1 97 ? 18.767 14.412 -35.218 1.00 82.19 97 ARG A N 1
ATOM 734 C CA . ARG A 1 97 ? 17.370 14.700 -34.863 1.00 82.19 97 ARG A CA 1
ATOM 735 C C . ARG A 1 97 ? 16.605 13.428 -34.537 1.00 82.19 97 ARG A C 1
ATOM 737 O O . ARG A 1 97 ? 15.890 13.421 -33.538 1.00 82.19 97 ARG A O 1
ATOM 744 N N . VAL A 1 98 ? 16.729 12.384 -35.355 1.00 83.81 98 VAL A N 1
ATOM 745 C CA . VAL A 1 98 ? 15.962 11.144 -35.170 1.00 83.81 98 VAL A CA 1
ATOM 746 C C . VAL A 1 98 ? 16.820 9.910 -35.419 1.00 83.81 98 VAL A C 1
ATOM 748 O O . VAL A 1 98 ? 17.542 9.837 -36.414 1.00 83.81 98 VAL A O 1
ATOM 751 N N . PHE A 1 99 ? 16.687 8.930 -34.529 1.00 82.62 99 PHE A N 1
ATOM 752 C CA . PHE A 1 99 ? 17.376 7.647 -34.597 1.00 82.62 99 PHE A CA 1
ATOM 753 C C . PHE A 1 99 ? 16.373 6.502 -34.672 1.00 82.62 99 PHE A C 1
ATOM 755 O O . PHE A 1 99 ? 15.499 6.393 -33.812 1.00 82.62 99 PHE A O 1
ATOM 762 N N . PHE A 1 100 ? 16.537 5.635 -35.668 1.00 83.31 100 PHE A N 1
ATOM 763 C CA . PHE A 1 100 ? 15.782 4.400 -35.840 1.00 83.31 100 PHE A CA 1
ATOM 764 C C . PHE A 1 100 ? 16.734 3.205 -35.913 1.00 83.31 100 PHE A C 1
ATOM 766 O O . PHE A 1 100 ? 17.575 3.133 -36.808 1.00 83.31 100 PHE A O 1
ATOM 773 N N . GLY A 1 101 ? 16.572 2.237 -35.011 1.00 84.00 101 GLY A N 1
ATOM 774 C CA . GLY A 1 101 ? 17.274 0.954 -35.077 1.00 84.00 101 GLY A CA 1
ATOM 775 C C . GLY A 1 101 ? 18.048 0.599 -33.811 1.00 84.00 101 GLY A C 1
ATOM 776 O O . GLY A 1 101 ? 17.573 0.842 -32.703 1.00 84.00 101 GLY A O 1
ATOM 777 N N . VAL A 1 102 ? 19.200 -0.055 -33.971 1.00 82.50 102 VAL A N 1
ATOM 778 C CA . VAL A 1 102 ? 19.982 -0.624 -32.861 1.00 82.50 102 VAL A CA 1
ATOM 779 C C . VAL A 1 102 ? 21.283 0.154 -32.699 1.00 82.50 102 VAL A C 1
ATOM 781 O O . VAL A 1 102 ? 22.062 0.254 -33.639 1.00 82.50 102 VAL A O 1
ATOM 784 N N . MET A 1 103 ? 21.536 0.682 -31.507 1.00 82.00 103 MET A N 1
ATOM 785 C CA . MET A 1 103 ? 22.751 1.420 -31.155 1.00 82.00 103 MET A CA 1
ATOM 786 C C . MET A 1 103 ? 23.419 0.718 -29.972 1.00 82.00 103 MET A C 1
ATOM 788 O O . MET A 1 103 ? 22.816 0.611 -28.908 1.00 82.00 103 MET A O 1
ATOM 792 N N . GLY A 1 104 ? 24.629 0.192 -30.159 1.00 74.62 104 GLY A N 1
ATOM 793 C CA . GLY A 1 104 ? 25.276 -0.707 -29.195 1.00 74.62 104 GLY A CA 1
ATOM 794 C C . GLY A 1 104 ? 26.749 -0.395 -28.942 1.00 74.62 104 GLY A C 1
ATOM 795 O O . GLY A 1 104 ? 27.541 -0.476 -29.874 1.00 74.62 104 GLY A O 1
ATOM 796 N N . SER A 1 105 ? 27.146 -0.069 -27.708 1.00 76.19 105 SER A N 1
ATOM 797 C CA . SER A 1 105 ? 28.551 0.242 -27.380 1.00 76.19 105 SER A CA 1
ATOM 798 C C . SER A 1 105 ? 29.164 -0.720 -26.386 1.00 76.19 105 SER A C 1
ATOM 800 O O . SER A 1 105 ? 28.533 -1.074 -25.393 1.00 76.19 105 SER A O 1
ATOM 802 N N . LEU A 1 106 ? 30.424 -1.095 -26.589 1.00 70.19 106 LEU A N 1
ATOM 803 C CA . LEU A 1 106 ? 31.214 -1.718 -25.524 1.00 70.19 106 LEU A CA 1
ATOM 804 C C . LEU A 1 106 ? 31.877 -0.666 -24.618 1.00 70.19 106 LEU A C 1
ATOM 806 O O . LEU A 1 106 ? 31.979 -0.896 -23.415 1.00 70.19 106 LEU A O 1
ATOM 810 N N . GLY A 1 107 ? 32.236 0.508 -25.156 1.00 70.69 107 GLY A N 1
ATOM 811 C CA . GLY A 1 107 ? 32.770 1.654 -24.406 1.00 70.69 107 GLY A CA 1
ATOM 812 C C . GLY A 1 107 ? 31.711 2.680 -23.975 1.00 70.69 107 GLY A C 1
ATOM 813 O O . GLY A 1 107 ? 30.523 2.364 -23.883 1.00 70.69 107 GLY A O 1
ATOM 814 N N . SER A 1 108 ? 32.139 3.919 -23.700 1.00 75.50 108 SER A N 1
ATOM 815 C CA . SER A 1 108 ? 31.245 5.011 -23.281 1.00 75.50 108 SER A CA 1
ATOM 816 C C . SER A 1 108 ? 30.500 5.635 -24.461 1.00 75.50 108 SER A C 1
ATOM 818 O O . SER A 1 108 ? 31.113 5.914 -25.493 1.00 75.50 108 SER A O 1
ATOM 820 N N . CYS A 1 109 ? 29.204 5.915 -24.308 1.00 78.00 109 CYS A N 1
ATOM 821 C CA . CYS A 1 109 ? 28.387 6.487 -25.379 1.00 78.00 109 CYS A CA 1
ATOM 822 C C . CYS A 1 109 ? 27.674 7.782 -24.999 1.00 78.00 109 CYS A C 1
ATOM 824 O O . CYS A 1 109 ? 27.118 7.905 -23.910 1.00 78.00 109 CYS A O 1
ATOM 826 N N . VAL A 1 110 ? 27.676 8.755 -25.911 1.00 81.88 110 VAL A N 1
ATOM 827 C CA . VAL A 1 110 ? 26.866 9.972 -25.795 1.00 81.88 110 VAL A CA 1
ATOM 828 C C . VAL A 1 110 ? 25.945 10.049 -27.000 1.00 81.88 110 VAL A C 1
ATOM 830 O O . VAL A 1 110 ? 26.414 10.153 -28.129 1.00 81.88 110 VAL A O 1
ATOM 833 N N . LEU A 1 111 ? 24.638 10.004 -26.764 1.00 80.31 111 LEU A N 1
ATOM 834 C CA . LEU A 1 111 ? 23.624 10.172 -27.796 1.00 80.31 111 LEU A CA 1
ATOM 835 C C . LEU A 1 111 ? 22.809 11.428 -27.524 1.00 80.31 111 LEU A C 1
ATOM 837 O O . LEU A 1 111 ? 22.245 11.602 -26.444 1.00 80.31 111 LEU A O 1
ATOM 841 N N . TRP A 1 112 ? 22.702 12.279 -28.534 1.00 83.69 112 TRP A N 1
ATOM 842 C CA . TRP A 1 112 ? 21.894 13.486 -28.486 1.00 83.69 112 TRP A CA 1
ATOM 843 C C . TRP A 1 112 ? 20.942 13.514 -29.671 1.00 83.69 112 TRP A C 1
ATOM 845 O O . TRP A 1 112 ? 21.380 13.454 -30.822 1.00 83.69 112 TRP A O 1
ATOM 855 N N . GLY A 1 113 ? 19.646 13.640 -29.396 1.00 79.75 113 GLY A N 1
ATOM 856 C CA . GLY A 1 113 ? 18.685 13.954 -30.440 1.00 79.75 113 GLY A CA 1
ATOM 857 C C . GLY A 1 113 ? 17.257 14.137 -29.997 1.00 79.75 113 GLY A C 1
ATOM 858 O O . GLY A 1 113 ? 16.928 13.994 -28.835 1.00 79.75 113 GLY A O 1
ATOM 859 N N . HIS A 1 114 ? 16.376 14.496 -30.922 1.00 81.62 114 HIS A N 1
ATOM 860 C CA . HIS A 1 114 ? 14.978 14.757 -30.588 1.00 81.62 114 HIS A CA 1
ATOM 861 C C . HIS A 1 114 ? 14.184 13.470 -30.323 1.00 81.62 114 HIS A C 1
ATOM 863 O O . HIS A 1 114 ? 13.378 13.450 -29.393 1.00 81.62 114 HIS A O 1
ATOM 869 N N . GLY A 1 115 ? 14.394 12.415 -31.113 1.00 83.56 115 GLY A N 1
ATOM 870 C CA . GLY A 1 115 ? 13.633 11.169 -31.011 1.00 83.56 115 GLY A CA 1
ATOM 871 C C . GLY A 1 115 ? 14.492 9.923 -31.190 1.00 83.56 115 GLY A C 1
ATOM 872 O O . GLY A 1 115 ? 15.266 9.831 -32.140 1.00 83.56 115 GLY A O 1
ATOM 873 N N . PHE A 1 116 ? 14.307 8.952 -30.302 1.00 82.25 116 PHE A N 1
ATOM 874 C CA . PHE A 1 116 ? 14.965 7.650 -30.349 1.00 82.25 116 PHE A CA 1
ATOM 875 C C . PHE A 1 116 ? 13.920 6.545 -30.470 1.00 82.25 116 PHE A C 1
ATOM 877 O O . PHE A 1 116 ? 13.036 6.440 -29.621 1.00 82.25 116 PHE A O 1
ATOM 884 N N . PHE A 1 117 ? 14.043 5.714 -31.501 1.00 84.62 117 PHE A N 1
ATOM 885 C CA . PHE A 1 117 ? 13.158 4.588 -31.777 1.00 84.62 117 PHE A CA 1
ATOM 886 C C . PHE A 1 117 ? 13.987 3.318 -31.982 1.00 84.62 117 PHE A C 1
ATOM 888 O O . PHE A 1 117 ? 14.711 3.193 -32.968 1.00 84.62 117 PHE A O 1
ATOM 895 N N . GLY A 1 118 ? 13.872 2.356 -31.070 1.00 83.62 118 GLY A N 1
ATOM 896 C CA . GLY A 1 118 ? 14.547 1.062 -31.191 1.00 83.62 118 GLY A CA 1
ATOM 897 C C . GLY A 1 118 ? 15.315 0.656 -29.939 1.00 83.62 118 GLY A C 1
ATOM 898 O O . GLY A 1 118 ? 14.811 0.803 -28.827 1.00 83.62 118 GLY A O 1
ATOM 899 N N . VAL A 1 119 ? 16.499 0.074 -30.122 1.00 82.25 119 VAL A N 1
ATOM 900 C CA . VAL A 1 119 ? 17.289 -0.520 -29.036 1.00 82.25 119 VAL A CA 1
ATOM 901 C C . VAL A 1 119 ? 18.571 0.277 -28.831 1.00 82.25 119 VAL A C 1
ATOM 903 O O . VAL A 1 119 ? 19.377 0.379 -29.749 1.00 82.25 119 VAL A O 1
ATOM 906 N N . ALA A 1 120 ? 18.784 0.817 -27.634 1.00 80.88 120 ALA A N 1
ATOM 907 C CA . ALA A 1 120 ? 20.036 1.466 -27.248 1.00 80.88 120 ALA A CA 1
ATOM 908 C C . ALA A 1 120 ? 20.683 0.677 -26.106 1.00 80.88 120 ALA A C 1
ATOM 910 O O . ALA A 1 120 ? 20.129 0.604 -25.014 1.00 80.88 120 ALA A O 1
ATOM 911 N N . CYS A 1 121 ? 21.846 0.075 -26.331 1.00 74.88 121 CYS A N 1
ATOM 912 C CA . CYS A 1 121 ? 22.526 -0.727 -25.320 1.00 74.88 121 CYS A CA 1
ATOM 913 C C . CYS A 1 121 ? 23.980 -0.308 -25.138 1.00 74.88 121 CYS A C 1
ATOM 915 O O . CYS A 1 121 ? 24.666 0.027 -26.102 1.00 74.88 121 CYS A O 1
ATOM 917 N N . SER A 1 122 ? 24.484 -0.392 -23.909 1.00 76.56 122 SER A N 1
ATOM 918 C CA . SER A 1 122 ? 25.918 -0.246 -23.669 1.00 76.56 122 SER A CA 1
ATOM 919 C C . SER A 1 122 ? 26.455 -1.171 -22.598 1.00 76.56 122 SER A C 1
ATOM 921 O O . SER A 1 122 ? 25.816 -1.414 -21.574 1.00 76.56 122 SER A O 1
ATOM 923 N N . LEU A 1 123 ? 27.686 -1.636 -22.790 1.00 71.25 123 LEU A N 1
ATOM 924 C CA . LEU A 1 123 ? 28.440 -2.227 -21.695 1.00 71.25 123 LEU A CA 1
ATOM 925 C C . LEU A 1 123 ? 29.071 -1.163 -20.785 1.00 71.25 123 LEU A C 1
ATOM 927 O O . LEU A 1 123 ? 29.124 -1.370 -19.576 1.00 71.25 123 LEU A O 1
ATOM 931 N N . GLY A 1 124 ? 29.487 -0.019 -21.339 1.00 70.62 124 GLY A N 1
ATOM 932 C CA . GLY A 1 124 ? 30.069 1.106 -20.597 1.00 70.62 124 GLY A CA 1
ATOM 933 C C . GLY A 1 124 ? 29.052 2.142 -20.096 1.00 70.62 124 GLY A C 1
ATOM 934 O O . GLY A 1 124 ? 27.841 1.904 -20.081 1.00 70.62 124 GLY A O 1
ATOM 935 N N . SER A 1 125 ? 29.548 3.314 -19.689 1.00 75.25 125 SER A N 1
ATOM 936 C CA . SER A 1 125 ? 28.710 4.441 -19.258 1.00 75.25 125 SER A CA 1
ATOM 937 C C . SER A 1 125 ? 28.036 5.123 -20.444 1.00 75.25 125 SER A C 1
ATOM 939 O O . SER A 1 125 ? 28.708 5.410 -21.434 1.00 75.25 125 SER A O 1
ATOM 941 N N . CYS A 1 126 ? 26.747 5.452 -20.339 1.00 75.75 126 CYS A N 1
ATOM 942 C CA . CYS A 1 126 ? 26.070 6.204 -21.394 1.00 75.75 126 CYS A CA 1
ATOM 943 C C . CYS A 1 126 ? 25.269 7.395 -20.914 1.00 75.75 126 CYS A C 1
ATOM 945 O O . CYS A 1 126 ? 24.630 7.371 -19.863 1.00 75.75 126 CYS A O 1
ATOM 947 N N . VAL A 1 127 ? 25.290 8.423 -21.758 1.00 81.81 127 VAL A N 1
ATOM 948 C CA . VAL A 1 127 ? 24.475 9.623 -21.642 1.00 81.81 127 VAL A CA 1
ATOM 949 C C . VAL A 1 127 ? 23.581 9.696 -22.869 1.00 81.81 127 VAL A C 1
ATOM 951 O O . VAL A 1 127 ? 24.066 9.749 -23.996 1.00 81.81 127 VAL A O 1
ATOM 954 N N . LEU A 1 128 ? 22.274 9.704 -22.653 1.00 79.44 128 LEU A N 1
ATOM 955 C CA . LEU A 1 128 ? 21.275 9.864 -23.703 1.00 79.44 128 LEU A CA 1
ATOM 956 C C . LEU A 1 128 ? 20.425 11.085 -23.379 1.00 79.44 128 LEU A C 1
ATOM 958 O O . LEU A 1 128 ? 19.814 11.175 -22.312 1.00 79.44 128 LEU A O 1
ATOM 962 N N . TRP A 1 129 ? 20.374 12.016 -24.320 1.00 83.62 129 TRP A N 1
ATOM 963 C CA . TRP A 1 129 ? 19.551 13.209 -24.229 1.00 83.62 129 TRP A CA 1
ATOM 964 C C . TRP A 1 129 ? 18.591 13.263 -25.404 1.00 83.62 129 TRP A C 1
ATOM 966 O O . TRP A 1 129 ? 19.025 13.234 -26.558 1.00 83.62 129 TRP A O 1
ATOM 976 N N . GLY A 1 130 ? 17.297 13.384 -25.114 1.00 79.19 130 GLY A N 1
ATOM 977 C CA . GLY A 1 130 ? 16.322 13.659 -26.153 1.00 79.19 130 GLY A CA 1
ATOM 978 C C . GLY A 1 130 ? 14.900 13.886 -25.715 1.00 79.19 130 GLY A C 1
ATOM 979 O O . GLY A 1 130 ? 14.528 13.610 -24.589 1.00 79.19 130 GLY A O 1
ATOM 980 N N . HIS A 1 131 ? 14.063 14.402 -26.607 1.00 81.12 131 HIS A N 1
ATOM 981 C CA . HIS A 1 131 ? 12.678 14.699 -26.249 1.00 81.12 131 HIS A CA 1
ATOM 982 C C . HIS A 1 131 ? 11.829 13.435 -26.056 1.00 81.12 131 HIS A C 1
ATOM 984 O O . HIS A 1 131 ? 11.020 13.400 -25.126 1.00 81.12 131 HIS A O 1
ATOM 990 N N . GLY A 1 132 ? 12.013 12.407 -26.887 1.00 83.06 132 GLY A N 1
ATOM 991 C CA . GLY A 1 132 ? 11.242 11.166 -26.813 1.00 83.06 132 GLY A CA 1
ATOM 992 C C . GLY A 1 132 ? 12.093 9.919 -27.021 1.00 83.06 132 GLY A C 1
ATOM 993 O O . GLY A 1 132 ? 12.916 9.869 -27.935 1.00 83.06 132 GLY A O 1
ATOM 994 N N . PHE A 1 133 ? 11.846 8.902 -26.203 1.00 82.94 133 PHE A N 1
ATOM 995 C CA . PHE A 1 133 ? 12.469 7.586 -26.311 1.00 82.94 133 PHE A CA 1
ATOM 996 C C . PHE A 1 133 ? 11.394 6.508 -26.389 1.00 82.94 133 PHE A C 1
ATOM 998 O O . PHE A 1 133 ? 10.545 6.408 -25.503 1.00 82.94 133 PHE A O 1
ATOM 1005 N N . PHE A 1 134 ? 11.461 5.692 -27.435 1.00 85.00 134 PHE A N 1
ATOM 1006 C CA . PHE A 1 134 ? 10.530 4.610 -27.719 1.00 85.00 134 PHE A CA 1
ATOM 1007 C C . PHE A 1 134 ? 11.313 3.326 -27.995 1.00 85.00 134 PHE A C 1
ATOM 1009 O O . PHE A 1 134 ? 11.956 3.193 -29.036 1.00 85.00 134 PHE A O 1
ATOM 1016 N N . GLY A 1 135 ? 11.250 2.364 -27.077 1.00 84.44 135 GLY A N 1
ATOM 1017 C CA . GLY A 1 135 ? 11.858 1.048 -27.262 1.00 84.44 135 GLY A CA 1
ATOM 1018 C C . GLY A 1 135 ? 12.593 0.537 -26.030 1.00 84.44 135 GLY A C 1
ATOM 1019 O O . GLY A 1 135 ? 12.126 0.699 -24.904 1.00 84.44 135 GLY A O 1
ATOM 1020 N N . VAL A 1 136 ? 13.713 -0.147 -26.246 1.00 81.81 136 VAL A N 1
ATOM 1021 C CA . VAL A 1 136 ? 14.486 -0.787 -25.176 1.00 81.81 136 VAL A CA 1
ATOM 1022 C C . VAL A 1 136 ? 15.786 -0.025 -24.999 1.00 81.81 136 VAL A C 1
ATOM 1024 O O . VAL A 1 136 ? 16.556 0.091 -25.947 1.00 81.81 136 VAL A O 1
ATOM 1027 N N . ALA A 1 137 ? 16.064 0.467 -23.797 1.00 80.06 137 ALA A N 1
ATOM 1028 C CA . ALA A 1 137 ? 17.390 0.973 -23.484 1.00 80.06 137 ALA A CA 1
ATOM 1029 C C . ALA A 1 137 ? 17.953 0.270 -22.254 1.00 80.06 137 ALA A C 1
ATOM 1031 O O . ALA A 1 137 ? 17.283 0.175 -21.228 1.00 80.06 137 ALA A O 1
ATOM 1032 N N . GLY A 1 138 ? 19.191 -0.211 -22.322 1.00 73.94 138 GLY A N 1
ATOM 1033 C CA . GLY A 1 138 ? 19.822 -0.691 -21.101 1.00 73.94 138 GLY A CA 1
ATOM 1034 C C . GLY A 1 138 ? 21.327 -0.871 -21.106 1.00 73.94 138 GLY A C 1
ATOM 1035 O O . GLY A 1 138 ? 21.965 -0.936 -22.157 1.00 73.94 138 GLY A O 1
ATOM 1036 N N . SER A 1 139 ? 21.890 -0.985 -19.907 1.00 75.31 139 SER A N 1
ATOM 1037 C CA . SER A 1 139 ? 23.327 -1.170 -19.732 1.00 75.31 139 SER A CA 1
ATOM 1038 C C . SER A 1 139 ? 23.807 -2.082 -18.656 1.00 75.31 139 SER A C 1
ATOM 1040 O O . SER A 1 139 ? 23.144 -2.331 -17.656 1.00 75.31 139 SER A O 1
ATOM 1042 N N . LEU A 1 140 ? 25.066 -2.471 -18.842 1.00 69.88 140 LEU A N 1
ATOM 1043 C CA . LEU A 1 140 ? 25.887 -3.031 -17.787 1.00 69.88 140 LEU A CA 1
ATOM 1044 C C . LEU A 1 140 ? 26.550 -1.961 -16.884 1.00 69.88 140 LEU A C 1
ATOM 1046 O O . LEU A 1 140 ? 26.795 -2.257 -15.720 1.00 69.88 140 LEU A O 1
ATOM 1050 N N . GLY A 1 141 ? 26.793 -0.732 -17.369 1.00 70.25 141 GLY A N 1
ATOM 1051 C CA . GLY A 1 141 ? 27.463 0.366 -16.642 1.00 70.25 141 GLY A CA 1
ATOM 1052 C C . GLY A 1 141 ? 26.557 1.477 -16.065 1.00 70.25 141 GLY A C 1
ATOM 1053 O O . GLY A 1 141 ? 25.380 1.259 -15.786 1.00 70.25 141 GLY A O 1
ATOM 1054 N N . SER A 1 142 ? 27.123 2.682 -15.863 1.00 73.94 142 SER A N 1
ATOM 1055 C CA . SER A 1 142 ? 26.437 3.851 -15.266 1.00 73.94 142 SER A CA 1
ATOM 1056 C C . SER A 1 142 ? 25.732 4.733 -16.291 1.00 73.94 142 SER A C 1
ATOM 1058 O O . SER A 1 142 ? 26.341 5.138 -17.283 1.00 73.94 142 SER A O 1
ATOM 1060 N N . TRP A 1 143 ? 24.460 5.048 -16.062 1.00 75.62 143 TRP A N 1
ATOM 1061 C CA . TRP A 1 143 ? 23.569 5.586 -17.092 1.00 75.62 143 TRP A CA 1
ATOM 1062 C C . TRP A 1 143 ? 22.891 6.894 -16.710 1.00 75.62 143 TRP A C 1
ATOM 1064 O O . TRP A 1 143 ? 22.348 7.015 -15.617 1.00 75.62 143 TRP A O 1
ATOM 1074 N N . VAL A 1 144 ? 22.880 7.863 -17.626 1.00 80.25 144 VAL A N 1
ATOM 1075 C CA . VAL A 1 144 ? 22.141 9.123 -17.474 1.00 80.25 144 VAL A CA 1
ATOM 1076 C C . VAL A 1 144 ? 21.218 9.307 -18.670 1.00 80.25 144 VAL A C 1
ATOM 1078 O O . VAL A 1 144 ? 21.675 9.431 -19.806 1.00 80.25 144 VAL A O 1
ATOM 1081 N N . LEU A 1 145 ? 19.915 9.333 -18.410 1.00 79.06 145 LEU A N 1
ATOM 1082 C CA . LEU A 1 145 ? 18.881 9.499 -19.424 1.00 79.06 145 LEU A CA 1
ATOM 1083 C C . LEU A 1 145 ? 18.089 10.774 -19.119 1.00 79.06 145 LEU A C 1
ATOM 1085 O O . LEU A 1 145 ? 17.505 10.914 -18.043 1.00 79.06 145 LEU A O 1
ATOM 1089 N N . TRP A 1 146 ? 18.043 11.691 -20.076 1.00 82.94 146 TRP A N 1
ATOM 1090 C CA . TRP A 1 146 ? 17.216 12.890 -20.002 1.00 82.94 146 TRP A CA 1
ATOM 1091 C C . TRP A 1 146 ? 16.232 12.875 -21.160 1.00 82.94 146 TRP A C 1
ATOM 1093 O O . TRP A 1 146 ? 16.644 12.899 -22.320 1.00 82.94 146 TRP A O 1
ATOM 1103 N N . GLY A 1 147 ? 14.935 12.944 -20.856 1.00 79.56 147 GLY A N 1
ATOM 1104 C CA . GLY A 1 147 ? 13.938 13.208 -21.881 1.00 79.56 147 GLY A CA 1
ATOM 1105 C C . GLY A 1 147 ? 12.573 13.635 -21.399 1.00 79.56 147 GLY A C 1
ATOM 1106 O O . GLY A 1 147 ? 12.287 13.625 -20.216 1.00 79.56 147 GLY A O 1
ATOM 1107 N N . CYS A 1 148 ? 11.709 14.092 -22.304 1.00 80.81 148 CYS A N 1
ATOM 1108 C CA . CYS A 1 148 ? 10.351 14.468 -21.910 1.00 80.81 148 CYS A CA 1
ATOM 1109 C C . CYS A 1 148 ? 9.468 13.230 -21.733 1.00 80.81 148 CYS A C 1
ATOM 1111 O O . CYS A 1 148 ? 8.707 13.172 -20.765 1.00 80.81 148 CYS A O 1
ATOM 1113 N N . VAL A 1 149 ? 9.570 12.264 -22.650 1.00 85.00 149 VAL A N 1
ATOM 1114 C CA . VAL A 1 149 ? 8.709 11.076 -22.690 1.00 85.00 149 VAL A CA 1
ATOM 1115 C C . VAL A 1 149 ? 9.540 9.816 -22.899 1.00 85.00 149 VAL A C 1
ATOM 1117 O O . VAL A 1 149 ? 10.351 9.747 -23.823 1.00 85.00 149 VAL A O 1
ATOM 1120 N N . PHE A 1 150 ? 9.277 8.808 -22.071 1.00 84.00 150 PHE A N 1
ATOM 1121 C CA . PHE A 1 150 ? 9.864 7.478 -22.177 1.00 84.00 150 PHE A CA 1
ATOM 1122 C C . PHE A 1 150 ? 8.773 6.428 -22.337 1.00 84.00 150 PHE A C 1
ATOM 1124 O O . PHE A 1 150 ? 7.856 6.359 -21.518 1.00 84.00 150 PHE A O 1
ATOM 1131 N N . PHE A 1 151 ? 8.888 5.602 -23.373 1.00 85.44 151 PHE A N 1
ATOM 1132 C CA . PHE A 1 151 ? 7.998 4.483 -23.644 1.00 85.44 151 PHE A CA 1
ATOM 1133 C C . PHE A 1 151 ? 8.815 3.217 -23.910 1.00 85.44 151 PHE A C 1
ATOM 1135 O O . PHE A 1 151 ? 9.531 3.135 -24.908 1.00 85.44 151 PHE A O 1
ATOM 1142 N N . GLY A 1 152 ? 8.679 2.211 -23.048 1.00 85.69 152 GLY A N 1
ATOM 1143 C CA . GLY A 1 152 ? 9.250 0.883 -23.267 1.00 85.69 152 GLY A CA 1
ATOM 1144 C C . GLY A 1 152 ? 9.992 0.322 -22.058 1.00 85.69 152 GLY A C 1
ATOM 1145 O O . GLY A 1 152 ? 9.510 0.427 -20.931 1.00 85.69 152 GLY A O 1
ATOM 1146 N N . VAL A 1 153 ? 11.120 -0.347 -22.297 1.00 84.12 153 VAL A N 1
ATOM 1147 C CA . VAL A 1 153 ? 11.865 -1.077 -21.260 1.00 84.12 153 VAL A CA 1
ATOM 1148 C C . VAL A 1 153 ? 13.201 -0.390 -21.004 1.00 84.12 153 VAL A C 1
ATOM 1150 O O . VAL A 1 153 ? 14.020 -0.282 -21.914 1.00 84.12 153 VAL A O 1
ATOM 1153 N N . LEU A 1 154 ? 13.426 0.053 -19.768 1.00 81.88 154 LEU A N 1
ATOM 1154 C CA . LEU A 1 154 ? 14.681 0.660 -19.327 1.00 81.88 154 LEU A CA 1
ATOM 1155 C C . LEU A 1 154 ? 15.332 -0.210 -18.253 1.00 81.88 154 LEU A C 1
ATOM 1157 O O . LEU A 1 154 ? 14.702 -0.514 -17.243 1.00 81.88 154 LEU A O 1
ATOM 1161 N N . GLY A 1 155 ? 16.585 -0.607 -18.456 1.00 76.00 155 GLY A N 1
ATOM 1162 C CA . GLY A 1 155 ? 17.296 -1.494 -17.535 1.00 76.00 155 GLY A CA 1
ATOM 1163 C C . GLY A 1 155 ? 18.743 -1.077 -17.303 1.00 76.00 155 GLY A C 1
ATOM 1164 O O . GLY A 1 155 ? 19.452 -0.839 -18.270 1.00 76.00 155 GLY A O 1
ATOM 1165 N N . SER A 1 156 ? 19.239 -1.049 -16.066 1.00 76.94 156 SER A N 1
ATOM 1166 C CA . SER A 1 156 ? 20.694 -0.993 -15.833 1.00 76.94 156 SER A CA 1
ATOM 1167 C C . SER A 1 156 ? 21.162 -2.003 -14.792 1.00 76.94 156 SER A C 1
ATOM 1169 O O . SER A 1 156 ? 20.537 -2.196 -13.751 1.00 76.94 156 SER A O 1
ATOM 1171 N N . LEU A 1 157 ? 22.304 -2.635 -15.038 1.00 71.19 157 LEU A N 1
ATOM 1172 C CA . LEU A 1 157 ? 22.984 -3.456 -14.037 1.00 71.19 157 LEU A CA 1
ATOM 1173 C C . LEU A 1 157 ? 23.856 -2.579 -13.113 1.00 71.19 157 LEU A C 1
ATOM 1175 O O . LEU A 1 157 ? 24.081 -2.948 -11.965 1.00 71.19 157 LEU A O 1
ATOM 1179 N N . GLY A 1 158 ? 24.270 -1.388 -13.568 1.00 71.06 158 GLY A N 1
ATOM 1180 C CA . GLY A 1 158 ? 24.947 -0.361 -12.766 1.00 71.06 158 GLY A CA 1
ATOM 1181 C C . GLY A 1 158 ? 24.010 0.730 -12.229 1.00 71.06 158 GLY A C 1
ATOM 1182 O O . GLY A 1 158 ? 22.790 0.551 -12.170 1.00 71.06 158 GLY A O 1
ATOM 1183 N N . SER A 1 159 ? 24.581 1.872 -11.834 1.00 74.88 159 SER A N 1
ATOM 1184 C CA . SER A 1 159 ? 23.812 3.024 -11.349 1.00 74.88 159 SER A CA 1
ATOM 1185 C C . SER A 1 159 ? 23.103 3.755 -12.486 1.00 74.88 159 SER A C 1
ATOM 1187 O O . SER A 1 159 ? 23.701 3.947 -13.543 1.00 74.88 159 SER A O 1
ATOM 1189 N N . CYS A 1 160 ? 21.883 4.253 -12.281 1.00 77.06 160 CYS A N 1
ATOM 1190 C CA . CYS A 1 160 ? 21.280 5.162 -13.254 1.00 77.06 160 CYS A CA 1
ATOM 1191 C C . CYS A 1 160 ? 20.618 6.398 -12.652 1.00 77.06 160 CYS A C 1
ATOM 1193 O O . CYS A 1 160 ? 20.125 6.400 -11.524 1.00 77.06 160 CYS A O 1
ATOM 1195 N N . VAL A 1 161 ? 20.570 7.438 -13.482 1.00 82.38 161 VAL A N 1
ATOM 1196 C CA . VAL A 1 161 ? 19.806 8.658 -13.271 1.00 82.38 161 VAL A CA 1
ATOM 1197 C C . VAL A 1 161 ? 18.884 8.864 -14.468 1.00 82.38 161 VAL A C 1
ATOM 1199 O O . VAL A 1 161 ? 19.337 8.949 -15.608 1.00 82.38 161 VAL A O 1
ATOM 1202 N N . LEU A 1 162 ? 17.587 8.937 -14.204 1.00 80.75 162 LEU A N 1
ATOM 1203 C CA . LEU A 1 162 ? 16.541 9.148 -15.196 1.00 80.75 162 LEU A CA 1
ATOM 1204 C C . LEU A 1 162 ? 15.776 10.420 -14.861 1.00 80.75 162 LEU A C 1
ATOM 1206 O O . LEU A 1 162 ? 15.207 10.548 -13.775 1.00 80.75 162 LEU A O 1
ATOM 1210 N N . TRP A 1 163 ? 15.728 11.341 -15.816 1.00 83.50 163 TRP A N 1
ATOM 1211 C CA . TRP A 1 163 ? 14.948 12.563 -15.703 1.00 83.50 163 TRP A CA 1
ATOM 1212 C C . TRP A 1 163 ? 13.958 12.663 -16.851 1.00 83.50 163 TRP A C 1
ATOM 1214 O O . TRP A 1 163 ? 14.356 12.688 -18.019 1.00 83.50 163 TRP A O 1
ATOM 1224 N N . GLY A 1 164 ? 12.671 12.760 -16.526 1.00 81.69 164 GLY A N 1
ATOM 1225 C CA . GLY A 1 164 ? 11.676 13.099 -17.528 1.00 81.69 164 GLY A CA 1
ATOM 1226 C C . GLY A 1 164 ? 10.292 13.406 -17.031 1.00 81.69 164 GLY A C 1
ATOM 1227 O O . GLY A 1 164 ? 9.987 13.264 -15.863 1.00 81.69 164 GLY A O 1
ATOM 1228 N N . ARG A 1 165 ? 9.420 13.885 -17.916 1.00 83.88 165 ARG A N 1
ATOM 1229 C CA . ARG A 1 165 ? 8.063 14.267 -17.502 1.00 83.88 165 ARG A CA 1
ATOM 1230 C C . ARG A 1 165 ? 7.158 13.052 -17.355 1.00 83.88 165 ARG A C 1
ATOM 1232 O O . ARG A 1 165 ? 6.421 12.983 -16.373 1.00 83.88 165 ARG A O 1
ATOM 1239 N N . VAL A 1 166 ? 7.214 12.123 -18.308 1.00 85.69 166 VAL A N 1
ATOM 1240 C CA . VAL A 1 166 ? 6.313 10.966 -18.370 1.00 85.69 166 VAL A CA 1
ATOM 1241 C C . VAL A 1 166 ? 7.091 9.693 -18.671 1.00 85.69 166 VAL A C 1
ATOM 1243 O O . VAL A 1 166 ? 7.868 9.648 -19.625 1.00 85.69 166 VAL A O 1
ATOM 1246 N N . PHE A 1 167 ? 6.823 8.652 -17.886 1.00 85.06 167 PHE A N 1
ATOM 1247 C CA . PHE A 1 167 ? 7.382 7.317 -18.069 1.00 85.06 167 PHE A CA 1
ATOM 1248 C C . PHE A 1 167 ? 6.264 6.294 -18.253 1.00 85.06 167 PHE A C 1
ATOM 1250 O O . PHE A 1 167 ? 5.354 6.216 -17.426 1.00 85.06 167 PHE A O 1
ATOM 1257 N N . PHE A 1 168 ? 6.358 5.494 -19.312 1.00 85.50 168 PHE A N 1
ATOM 1258 C CA . PHE A 1 168 ? 5.472 4.374 -19.596 1.00 85.50 168 PHE A CA 1
ATOM 1259 C C . PHE A 1 168 ? 6.290 3.103 -19.847 1.00 85.50 168 PHE A C 1
ATOM 1261 O O . PHE A 1 168 ? 7.091 3.057 -20.781 1.00 85.50 168 PHE A O 1
ATOM 1268 N N . GLY A 1 169 ? 6.051 2.054 -19.062 1.00 86.25 169 GLY A N 1
ATOM 1269 C CA . GLY A 1 169 ? 6.592 0.718 -19.316 1.00 86.25 169 GLY A CA 1
ATOM 1270 C C . GLY A 1 169 ? 7.307 0.094 -18.120 1.00 86.25 169 GLY A C 1
ATOM 1271 O O . GLY A 1 169 ? 6.850 0.216 -16.985 1.00 86.25 169 GLY A O 1
ATOM 1272 N N . VAL A 1 170 ? 8.384 -0.647 -18.385 1.00 83.50 170 VAL A N 1
ATOM 1273 C CA . VAL A 1 170 ? 9.108 -1.427 -17.369 1.00 83.50 170 VAL A CA 1
ATOM 1274 C C . VAL A 1 170 ? 10.467 -0.799 -17.119 1.00 83.50 170 VAL A C 1
ATOM 1276 O O . VAL A 1 170 ? 11.246 -0.598 -18.046 1.00 83.50 170 VAL A O 1
ATOM 1279 N N . MET A 1 171 ? 10.760 -0.508 -15.861 1.00 83.62 171 MET A N 1
ATOM 1280 C CA . MET A 1 171 ? 11.999 0.120 -15.432 1.00 83.62 171 MET A CA 1
ATOM 1281 C C . MET A 1 171 ? 12.665 -0.734 -14.359 1.00 83.62 171 MET A C 1
ATOM 1283 O O . MET A 1 171 ? 12.025 -1.089 -13.371 1.00 83.62 171 MET A O 1
ATOM 1287 N N . GLY A 1 172 ? 13.926 -1.097 -14.576 1.00 75.62 172 GLY A N 1
ATOM 1288 C CA . GLY A 1 172 ? 14.645 -2.085 -13.779 1.00 75.62 172 GLY A CA 1
ATOM 1289 C C . GLY A 1 172 ? 16.077 -1.668 -13.455 1.00 75.62 172 GLY A C 1
ATOM 1290 O O . GLY A 1 172 ? 16.806 -1.247 -14.350 1.00 75.62 172 GLY A O 1
ATOM 1291 N N . SER A 1 173 ? 16.532 -1.868 -12.218 1.00 74.75 173 SER A N 1
ATOM 1292 C CA . SER A 1 173 ? 17.961 -1.761 -11.892 1.00 74.75 173 SER A CA 1
ATOM 1293 C C . SER A 1 173 ? 18.493 -2.875 -11.005 1.00 74.75 173 SER A C 1
ATOM 1295 O O . SER A 1 173 ? 17.781 -3.371 -10.136 1.00 74.75 173 SER A O 1
ATOM 1297 N N . LEU A 1 174 ? 19.764 -3.253 -11.166 1.00 70.94 174 LEU A N 1
ATOM 1298 C CA . LEU A 1 174 ? 20.478 -4.006 -10.123 1.00 70.94 174 LEU A CA 1
ATOM 1299 C C . LEU A 1 174 ? 21.173 -3.092 -9.107 1.00 70.94 174 LEU A C 1
ATOM 1301 O O . LEU A 1 174 ? 21.244 -3.446 -7.934 1.00 70.94 174 LEU A O 1
ATOM 1305 N N . GLY A 1 175 ? 21.673 -1.932 -9.544 1.00 70.50 175 GLY A N 1
ATOM 1306 C CA . GLY A 1 175 ? 22.405 -0.974 -8.710 1.00 70.50 175 GLY A CA 1
ATOM 1307 C C . GLY A 1 175 ? 21.551 0.178 -8.167 1.00 70.50 175 GLY A C 1
ATOM 1308 O O . GLY A 1 175 ? 20.326 0.081 -8.076 1.00 70.50 175 GLY A O 1
ATOM 1309 N N . PHE A 1 176 ? 22.210 1.292 -7.823 1.00 71.00 176 PHE A N 1
ATOM 1310 C CA . PHE A 1 176 ? 21.551 2.510 -7.339 1.00 71.00 176 PHE A CA 1
ATOM 1311 C C . PHE A 1 176 ? 20.781 3.232 -8.445 1.00 71.00 176 PHE A C 1
ATOM 1313 O O . PHE A 1 176 ? 21.335 3.500 -9.508 1.00 71.00 176 PHE A O 1
ATOM 1320 N N . TRP A 1 177 ? 19.535 3.617 -8.186 1.00 74.56 177 TRP A N 1
ATOM 1321 C CA . TRP A 1 177 ? 18.710 4.317 -9.174 1.00 74.56 177 TRP A CA 1
ATOM 1322 C C . TRP A 1 177 ? 18.096 5.604 -8.632 1.00 74.56 177 TRP A C 1
ATOM 1324 O O . TRP A 1 177 ? 17.532 5.618 -7.540 1.00 74.56 177 TRP A O 1
ATOM 1334 N N . VAL A 1 178 ? 18.164 6.678 -9.417 1.00 80.06 178 VAL A N 1
ATOM 1335 C CA . VAL A 1 178 ? 17.450 7.935 -9.162 1.00 80.06 178 VAL A CA 1
ATOM 1336 C C . VAL A 1 178 ? 16.526 8.212 -10.336 1.00 80.06 178 VAL A C 1
ATOM 1338 O O . VAL A 1 178 ? 16.982 8.365 -11.468 1.00 80.06 178 VAL A O 1
ATOM 1341 N N . LEU A 1 179 ? 15.228 8.288 -10.063 1.00 79.62 179 LEU A N 1
ATOM 1342 C CA . LEU A 1 179 ? 14.206 8.515 -11.072 1.00 79.62 179 LEU A CA 1
ATOM 1343 C C . LEU A 1 179 ? 13.369 9.735 -10.688 1.00 79.62 179 LEU A C 1
ATOM 1345 O O . LEU A 1 179 ? 12.701 9.753 -9.655 1.00 79.62 179 LEU A O 1
ATOM 1349 N N . TRP A 1 180 ? 13.413 10.757 -11.534 1.00 83.06 180 TRP A N 1
ATOM 1350 C CA . TRP A 1 180 ? 12.617 11.968 -11.396 1.00 83.06 180 TRP A CA 1
ATOM 1351 C C . TRP A 1 180 ? 11.634 12.030 -12.552 1.00 83.06 180 TRP A C 1
ATOM 1353 O O . TRP A 1 180 ? 12.033 12.118 -13.716 1.00 83.06 180 TRP A O 1
ATOM 1363 N N . GLY A 1 181 ? 10.345 12.071 -12.224 1.00 80.88 181 GLY A N 1
ATOM 1364 C CA . GLY A 1 181 ? 9.354 12.485 -13.195 1.00 80.88 181 GLY A CA 1
ATOM 1365 C C . GLY A 1 181 ? 8.062 13.018 -12.651 1.00 80.88 181 GLY A C 1
ATOM 1366 O O . GLY A 1 181 ? 7.875 13.141 -11.455 1.00 80.88 181 GLY A O 1
ATOM 1367 N N . HIS A 1 182 ? 7.177 13.427 -13.550 1.00 81.06 182 HIS A N 1
ATOM 1368 C CA . HIS A 1 182 ? 5.883 13.966 -13.155 1.00 81.06 182 HIS A CA 1
ATOM 1369 C C . HIS A 1 182 ? 4.844 12.849 -13.042 1.00 81.06 182 HIS A C 1
ATOM 1371 O O . HIS A 1 182 ? 4.083 12.817 -12.074 1.00 81.06 182 HIS A O 1
ATOM 1377 N N . VAL A 1 183 ? 4.832 11.932 -14.016 1.00 85.12 183 VAL A N 1
ATOM 1378 C CA . VAL A 1 183 ? 3.874 10.824 -14.107 1.00 85.12 183 VAL A CA 1
ATOM 1379 C C . VAL A 1 183 ? 4.583 9.525 -14.471 1.00 85.12 183 VAL A C 1
ATOM 1381 O O . VAL A 1 183 ? 5.377 9.479 -15.414 1.00 85.12 183 VAL A O 1
ATOM 1384 N N . PHE A 1 184 ? 4.231 8.463 -13.755 1.00 83.88 184 PHE A N 1
ATOM 1385 C CA . PHE A 1 184 ? 4.752 7.118 -13.952 1.00 83.88 184 PHE A CA 1
ATOM 1386 C C . PHE A 1 184 ? 3.624 6.126 -14.195 1.00 83.88 184 PHE A C 1
ATOM 1388 O O . PHE A 1 184 ? 2.694 6.041 -13.394 1.00 83.88 184 PHE A O 1
ATOM 1395 N N . PHE A 1 185 ? 3.734 5.355 -15.274 1.00 84.88 185 PHE A N 1
ATOM 1396 C CA . PHE A 1 185 ? 2.839 4.251 -15.590 1.00 84.88 185 PHE A CA 1
ATOM 1397 C C . PHE A 1 185 ? 3.638 2.975 -15.874 1.00 84.88 185 PHE A C 1
ATOM 1399 O O . PHE A 1 185 ? 4.434 2.934 -16.812 1.00 84.88 185 PHE A O 1
ATOM 1406 N N . GLY A 1 18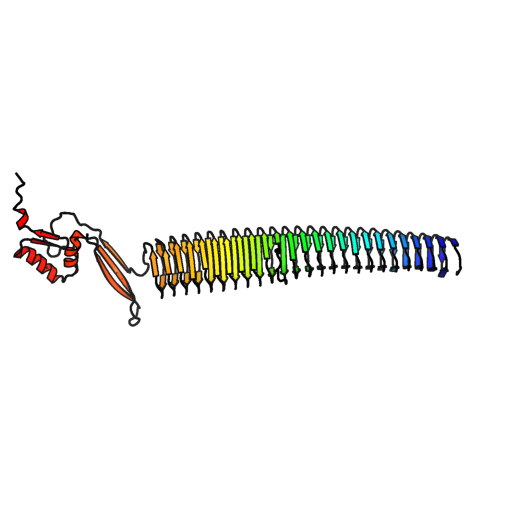6 ? 3.396 1.916 -15.102 1.00 85.81 186 GLY A N 1
ATOM 1407 C CA . GLY A 1 186 ? 3.932 0.582 -15.373 1.00 85.81 186 GLY A CA 1
ATOM 1408 C C . GLY A 1 186 ? 4.642 -0.060 -14.185 1.00 85.81 186 GLY A C 1
ATOM 1409 O O . GLY A 1 186 ? 4.181 0.037 -13.049 1.00 85.81 186 GLY A O 1
ATOM 1410 N N . VAL A 1 187 ? 5.725 -0.788 -14.453 1.00 82.50 187 VAL A N 1
ATOM 1411 C CA . VAL A 1 187 ? 6.443 -1.577 -13.443 1.00 82.50 187 VAL A CA 1
ATOM 1412 C C . VAL A 1 187 ? 7.796 -0.939 -13.176 1.00 82.50 187 VAL A C 1
ATOM 1414 O O . VAL A 1 187 ? 8.589 -0.778 -14.099 1.00 82.50 187 VAL A O 1
ATOM 1417 N N . VAL A 1 188 ? 8.078 -0.606 -11.919 1.00 79.81 188 VAL A N 1
ATOM 1418 C CA . VAL A 1 188 ? 9.381 -0.093 -11.486 1.00 79.81 188 VAL A CA 1
ATOM 1419 C C . VAL A 1 188 ? 9.969 -1.043 -10.452 1.00 79.81 188 VAL A C 1
ATOM 1421 O O . VAL A 1 188 ? 9.360 -1.294 -9.413 1.00 79.81 188 VAL A O 1
ATOM 1424 N N . GLY A 1 189 ? 11.128 -1.611 -10.765 1.00 74.50 189 GLY A N 1
ATOM 1425 C CA . GLY A 1 189 ? 11.788 -2.657 -9.997 1.00 74.50 189 GLY A CA 1
ATOM 1426 C C . GLY A 1 189 ? 13.258 -2.339 -9.737 1.00 74.50 189 GLY A C 1
ATOM 1427 O O . GLY A 1 189 ? 13.955 -1.913 -10.651 1.00 74.50 189 GLY A O 1
ATOM 1428 N N . SER A 1 190 ? 13.782 -2.614 -8.542 1.00 72.81 190 SER A N 1
ATOM 1429 C CA . SER A 1 190 ? 15.242 -2.693 -8.365 1.00 72.81 190 SER A CA 1
ATOM 1430 C C . SER A 1 190 ? 15.705 -3.819 -7.444 1.00 72.81 190 SER A C 1
ATOM 1432 O O . SER A 1 190 ? 15.066 -4.143 -6.449 1.00 72.81 190 SER A O 1
ATOM 1434 N N . LEU A 1 191 ? 16.855 -4.421 -7.729 1.00 67.75 191 LEU A N 1
ATOM 1435 C CA . LEU A 1 191 ? 17.524 -5.311 -6.776 1.00 67.75 191 LEU A CA 1
ATOM 1436 C C . LEU A 1 191 ? 18.410 -4.522 -5.783 1.00 67.75 191 LEU A C 1
ATOM 1438 O O . LEU A 1 191 ? 18.741 -5.059 -4.730 1.00 67.75 191 LEU A O 1
ATOM 1442 N N . GLY A 1 192 ? 18.696 -3.239 -6.054 1.00 68.19 192 GLY A N 1
ATOM 1443 C CA . GLY A 1 192 ? 19.456 -2.317 -5.193 1.00 68.19 192 GLY A CA 1
ATOM 1444 C C . GLY A 1 192 ? 18.620 -1.220 -4.506 1.00 68.19 192 GLY A C 1
ATOM 1445 O O . GLY A 1 192 ? 17.401 -1.337 -4.354 1.00 68.19 192 GLY A O 1
ATOM 1446 N N . SER A 1 193 ? 19.273 -0.137 -4.069 1.00 71.38 193 SER A N 1
ATOM 1447 C CA . SER A 1 193 ? 18.615 1.030 -3.451 1.00 71.38 193 SER A CA 1
ATOM 1448 C C . SER A 1 193 ? 18.183 2.074 -4.480 1.00 71.38 193 SER A C 1
ATOM 1450 O O . SER A 1 193 ? 18.829 2.239 -5.514 1.00 71.38 193 SER A O 1
ATOM 1452 N N . TRP A 1 194 ? 17.112 2.819 -4.207 1.00 72.19 194 TRP A N 1
ATOM 1453 C CA . TRP A 1 194 ? 16.592 3.794 -5.170 1.00 72.19 194 TRP A CA 1
ATOM 1454 C C . TRP A 1 194 ? 15.823 4.959 -4.550 1.00 72.19 194 TRP A C 1
ATOM 1456 O O . TRP A 1 194 ? 15.222 4.845 -3.479 1.00 72.19 194 TRP A O 1
ATOM 1466 N N . VAL A 1 195 ? 15.852 6.085 -5.266 1.00 76.06 195 VAL A N 1
ATOM 1467 C CA . VAL A 1 195 ? 15.098 7.305 -4.974 1.00 76.06 195 VAL A CA 1
ATOM 1468 C C . VAL A 1 195 ? 14.158 7.584 -6.139 1.00 76.06 195 VAL A C 1
ATOM 1470 O O . VAL A 1 195 ? 14.599 7.735 -7.280 1.00 76.06 195 VAL A O 1
ATOM 1473 N N . LEU A 1 196 ? 12.864 7.663 -5.842 1.00 76.94 196 LEU A N 1
ATOM 1474 C CA . LEU A 1 196 ? 11.815 7.926 -6.816 1.00 76.94 196 LEU A CA 1
ATOM 1475 C C . LEU A 1 196 ? 11.058 9.197 -6.439 1.00 76.94 196 LEU A C 1
ATOM 1477 O O . LEU A 1 196 ? 10.444 9.271 -5.376 1.00 76.94 196 LEU A O 1
ATOM 1481 N N . TRP A 1 197 ? 11.077 10.185 -7.326 1.00 80.88 197 TRP A N 1
ATOM 1482 C CA . TRP A 1 197 ? 10.343 11.433 -7.158 1.00 80.88 197 TRP A CA 1
ATOM 1483 C C . TRP A 1 197 ? 9.332 11.595 -8.281 1.00 80.88 197 TRP A C 1
ATOM 1485 O O . TRP A 1 197 ? 9.702 11.589 -9.459 1.00 80.88 197 TRP A O 1
ATOM 1495 N N . GLY A 1 198 ? 8.064 11.785 -7.925 1.00 76.81 198 GLY A N 1
ATOM 1496 C CA . GLY A 1 198 ? 7.089 12.281 -8.878 1.00 76.81 198 GLY A CA 1
ATOM 1497 C C . GLY A 1 198 ? 5.709 12.544 -8.348 1.00 76.81 198 GLY A C 1
ATOM 1498 O O . GLY A 1 198 ? 5.366 12.166 -7.245 1.00 76.81 198 GLY A O 1
ATOM 1499 N N . HIS A 1 199 ? 4.891 13.234 -9.132 1.00 77.19 199 HIS A N 1
ATOM 1500 C CA . HIS A 1 199 ? 3.578 13.648 -8.652 1.00 77.19 199 HIS A CA 1
ATOM 1501 C C . HIS A 1 199 ? 2.578 12.489 -8.623 1.00 77.19 199 HIS A C 1
ATOM 1503 O O . HIS A 1 199 ? 1.799 12.401 -7.672 1.00 77.19 199 HIS A O 1
ATOM 1509 N N . VAL A 1 200 ? 2.591 11.620 -9.640 1.00 81.69 200 VAL A N 1
ATOM 1510 C CA . VAL A 1 200 ? 1.586 10.561 -9.805 1.00 81.69 200 VAL A CA 1
ATOM 1511 C C . VAL A 1 200 ? 2.218 9.240 -10.238 1.00 81.69 200 VAL A C 1
ATOM 1513 O O . VAL A 1 200 ? 2.972 9.195 -11.213 1.00 81.69 200 VAL A O 1
ATOM 1516 N N . PHE A 1 201 ? 1.845 8.161 -9.551 1.00 81.06 201 PHE A N 1
ATOM 1517 C CA . PHE A 1 201 ? 2.297 6.799 -9.825 1.00 81.06 201 PHE A CA 1
ATOM 1518 C C . PHE A 1 201 ? 1.121 5.856 -10.079 1.00 81.06 201 PHE A C 1
ATOM 1520 O O . PHE A 1 201 ? 0.223 5.751 -9.246 1.00 81.06 201 PHE A O 1
ATOM 1527 N N . PHE A 1 202 ? 1.174 5.133 -11.196 1.00 83.19 202 PHE A N 1
ATOM 1528 C CA . PHE A 1 202 ? 0.258 4.052 -11.549 1.00 83.19 202 PHE A CA 1
ATOM 1529 C C . PHE A 1 202 ? 1.041 2.772 -11.859 1.00 83.19 202 PHE A C 1
ATOM 1531 O O . PHE A 1 202 ? 1.794 2.727 -12.832 1.00 83.19 202 PHE A O 1
ATOM 1538 N N . GLY A 1 203 ? 0.829 1.712 -11.077 1.00 84.38 203 GLY A N 1
ATOM 1539 C CA . GLY A 1 203 ? 1.330 0.370 -11.390 1.00 84.38 203 GLY A CA 1
ATOM 1540 C C . GLY A 1 203 ? 2.052 -0.329 -10.240 1.00 84.38 203 GLY A C 1
ATOM 1541 O O . GLY A 1 203 ? 1.624 -0.251 -9.090 1.00 84.38 203 GLY A O 1
ATOM 1542 N N . VAL A 1 204 ? 3.102 -1.090 -10.553 1.00 79.62 204 VAL A N 1
ATOM 1543 C CA . VAL A 1 204 ? 3.785 -1.967 -9.587 1.00 79.62 204 VAL A CA 1
ATOM 1544 C C . VAL A 1 204 ? 5.166 -1.416 -9.262 1.00 79.62 204 VAL A C 1
ATOM 1546 O O . VAL A 1 204 ? 5.973 -1.202 -10.159 1.00 79.62 204 VAL A O 1
ATOM 1549 N N . VAL A 1 205 ? 5.454 -1.221 -7.978 1.00 76.94 205 VAL A N 1
ATOM 1550 C CA . VAL A 1 205 ? 6.718 -0.671 -7.468 1.00 76.94 205 VAL A CA 1
ATOM 1551 C C . VAL A 1 205 ? 7.347 -1.694 -6.516 1.00 76.94 205 VAL A C 1
ATOM 1553 O O . VAL A 1 205 ? 6.892 -1.899 -5.389 1.00 76.94 205 VAL A O 1
ATOM 1556 N N . GLY A 1 206 ? 8.398 -2.371 -6.975 1.00 71.69 206 GLY A N 1
ATOM 1557 C CA . GLY A 1 206 ? 9.046 -3.492 -6.289 1.00 71.69 206 GLY A CA 1
ATOM 1558 C C . GLY A 1 206 ? 10.547 -3.282 -6.097 1.00 71.69 206 GLY A C 1
ATOM 1559 O O . GLY A 1 206 ? 11.179 -2.557 -6.851 1.00 71.69 206 GLY A O 1
ATOM 1560 N N . SER A 1 207 ? 11.146 -3.900 -5.081 1.00 69.75 207 SER A N 1
ATOM 1561 C CA . SER A 1 207 ? 12.610 -3.921 -4.916 1.00 69.75 207 SER A CA 1
ATOM 1562 C C . SER A 1 207 ? 13.101 -4.840 -3.785 1.00 69.75 207 SER A C 1
ATOM 1564 O O . SER A 1 207 ? 12.335 -5.239 -2.902 1.00 69.75 207 SER A O 1
ATOM 1566 N N . LEU A 1 208 ? 14.385 -5.187 -3.791 1.00 62.28 208 LEU A N 1
ATOM 1567 C CA . LEU A 1 208 ? 15.019 -5.911 -2.684 1.00 62.28 208 LEU A CA 1
ATOM 1568 C C . LEU A 1 208 ? 15.834 -5.011 -1.735 1.00 62.28 208 LEU A C 1
ATOM 1570 O O . LEU A 1 208 ? 16.140 -5.461 -0.638 1.00 62.28 208 LEU A O 1
ATOM 1574 N N . GLY A 1 209 ? 16.129 -3.756 -2.096 1.00 62.88 209 GLY A N 1
ATOM 1575 C CA . GLY A 1 209 ? 16.928 -2.808 -1.300 1.00 62.88 209 GLY A CA 1
ATOM 1576 C C . GLY A 1 209 ? 16.130 -1.689 -0.607 1.00 62.88 209 GLY A C 1
ATOM 1577 O O . GLY A 1 209 ? 14.896 -1.719 -0.552 1.00 62.88 209 GLY A O 1
ATOM 1578 N N . SER A 1 210 ? 16.848 -0.695 -0.060 1.00 63.28 210 SER A N 1
ATOM 1579 C CA . SER A 1 210 ? 16.281 0.482 0.628 1.00 63.28 210 SER A CA 1
ATOM 1580 C C . SER A 1 210 ? 15.714 1.532 -0.335 1.00 63.28 210 SER A C 1
ATOM 1582 O O . SER A 1 210 ? 16.199 1.681 -1.461 1.00 63.28 210 SER A O 1
ATOM 1584 N N . ARG A 1 211 ? 14.673 2.264 0.095 1.00 68.38 211 ARG A N 1
ATOM 1585 C CA . ARG A 1 211 ? 13.912 3.163 -0.795 1.00 68.38 211 ARG A CA 1
ATOM 1586 C C . ARG A 1 211 ? 13.518 4.483 -0.171 1.00 68.38 211 ARG A C 1
ATOM 1588 O O . ARG A 1 211 ? 13.100 4.527 0.986 1.00 68.38 211 ARG A O 1
ATOM 1595 N N . VAL A 1 212 ? 13.502 5.506 -1.020 1.00 68.62 212 VAL A N 1
ATOM 1596 C CA . VAL A 1 212 ? 12.804 6.767 -0.765 1.00 68.62 212 VAL A CA 1
ATOM 1597 C C . VAL A 1 212 ? 11.858 7.038 -1.929 1.00 68.62 212 VAL A C 1
ATOM 1599 O O . VAL A 1 212 ? 12.308 7.187 -3.064 1.00 68.62 212 VAL A O 1
ATOM 1602 N N . LEU A 1 213 ? 10.554 7.095 -1.654 1.00 71.25 213 LEU A N 1
ATOM 1603 C CA . LEU A 1 213 ? 9.542 7.461 -2.646 1.00 71.25 213 LEU A CA 1
ATOM 1604 C C . LEU A 1 213 ? 8.801 8.714 -2.195 1.00 71.25 213 LEU A C 1
ATOM 1606 O O . LEU A 1 213 ? 8.259 8.777 -1.091 1.00 71.25 213 LEU A O 1
ATOM 1610 N N . TRP A 1 214 ? 8.776 9.706 -3.073 1.00 72.81 214 TRP A N 1
ATOM 1611 C CA . TRP A 1 214 ? 8.052 10.949 -2.876 1.00 72.81 214 TRP A CA 1
ATOM 1612 C C . TRP A 1 214 ? 7.025 11.113 -3.984 1.00 72.81 214 TRP A C 1
ATOM 1614 O O . TRP A 1 214 ? 7.391 11.151 -5.162 1.00 72.81 214 TRP A O 1
ATOM 1624 N N . GLY A 1 215 ? 5.753 11.236 -3.614 1.00 66.94 215 GLY A N 1
ATOM 1625 C CA . GLY A 1 215 ? 4.743 11.645 -4.571 1.00 66.94 215 GLY A CA 1
ATOM 1626 C C . GLY A 1 215 ? 3.383 11.971 -4.018 1.00 66.94 215 GLY A C 1
ATOM 1627 O O . GLY A 1 215 ? 3.007 11.531 -2.950 1.00 66.94 215 GLY A O 1
ATOM 1628 N N . HIS A 1 216 ? 2.608 12.763 -4.751 1.00 69.19 216 HIS A N 1
ATOM 1629 C CA . HIS A 1 216 ? 1.311 13.212 -4.254 1.00 69.19 216 HIS A CA 1
ATOM 1630 C C . HIS A 1 216 ? 0.255 12.104 -4.290 1.00 69.19 216 HIS A C 1
ATOM 1632 O O . HIS A 1 216 ? -0.527 11.997 -3.344 1.00 69.19 216 HIS A O 1
ATOM 1638 N N . VAL A 1 217 ? 0.230 11.294 -5.354 1.00 76.38 217 VAL A N 1
ATOM 1639 C CA . VAL A 1 217 ? -0.787 10.254 -5.566 1.00 76.38 217 VAL A CA 1
ATOM 1640 C C . VAL A 1 217 ? -0.145 8.944 -6.013 1.00 76.38 217 VAL A C 1
ATOM 1642 O O . VAL A 1 217 ? 0.615 8.917 -6.982 1.00 76.38 217 VAL A O 1
ATOM 1645 N N . PHE A 1 218 ? -0.500 7.852 -5.340 1.00 77.81 218 PHE A N 1
ATOM 1646 C CA . PHE A 1 218 ? -0.087 6.498 -5.702 1.00 77.81 218 PHE A CA 1
ATOM 1647 C C . PHE A 1 218 ? -1.295 5.583 -5.933 1.00 77.81 218 PHE A C 1
ATOM 1649 O O . PHE A 1 218 ? -2.196 5.527 -5.096 1.00 77.81 218 PHE A O 1
ATOM 1656 N N . PHE A 1 219 ? -1.282 4.832 -7.036 1.00 80.12 219 PHE A N 1
ATOM 1657 C CA . PHE A 1 219 ? -2.251 3.789 -7.363 1.00 80.12 219 PHE A CA 1
ATOM 1658 C C . PHE A 1 219 ? -1.535 2.503 -7.802 1.00 80.12 219 PHE A C 1
ATOM 1660 O O . PHE A 1 219 ? -0.892 2.477 -8.855 1.00 80.12 219 PHE A O 1
ATOM 1667 N N . GLY A 1 220 ? -1.687 1.413 -7.047 1.00 81.62 220 GLY A N 1
ATOM 1668 C CA . GLY A 1 220 ? -1.236 0.086 -7.475 1.00 81.62 220 GLY A CA 1
ATOM 1669 C C . GLY A 1 220 ? -0.622 -0.774 -6.374 1.00 81.62 220 GLY A C 1
ATOM 1670 O O . GLY A 1 220 ? -1.119 -0.797 -5.251 1.00 81.62 220 GLY A O 1
ATOM 1671 N N . VAL A 1 221 ? 0.419 -1.542 -6.705 1.00 75.31 221 VAL A N 1
ATOM 1672 C CA . VAL A 1 221 ? 1.019 -2.533 -5.794 1.00 75.31 221 VAL A CA 1
ATOM 1673 C C . VAL A 1 221 ? 2.439 -2.124 -5.420 1.00 75.31 221 VAL A C 1
ATOM 1675 O O . VAL A 1 221 ? 3.269 -1.895 -6.296 1.00 75.31 221 VAL A O 1
ATOM 1678 N N . MET A 1 222 ? 2.740 -2.079 -4.124 1.00 74.88 222 MET A N 1
ATOM 1679 C CA . MET A 1 222 ? 4.078 -1.808 -3.595 1.00 74.88 222 MET A CA 1
ATOM 1680 C C . MET A 1 222 ? 4.607 -3.004 -2.805 1.00 74.88 222 MET A C 1
ATOM 1682 O O . MET A 1 222 ? 3.910 -3.517 -1.937 1.00 74.88 222 MET A O 1
ATOM 1686 N N . GLY A 1 223 ? 5.835 -3.451 -3.088 1.00 67.69 223 GLY A N 1
ATOM 1687 C CA . GLY A 1 223 ? 6.412 -4.657 -2.473 1.00 67.69 223 GLY A CA 1
ATOM 1688 C C . GLY A 1 223 ? 7.903 -4.548 -2.144 1.00 67.69 223 GLY A C 1
ATOM 1689 O O . GLY A 1 223 ? 8.669 -4.041 -2.969 1.00 67.69 223 GLY A O 1
ATOM 1690 N N . SER A 1 224 ? 8.354 -5.015 -0.970 1.00 65.31 224 SER A N 1
ATOM 1691 C CA . SER A 1 224 ? 9.791 -5.049 -0.605 1.00 65.31 224 SER A CA 1
ATOM 1692 C C . SER A 1 224 ? 10.267 -6.127 0.331 1.00 65.31 224 SER A C 1
ATOM 1694 O O . SER A 1 224 ? 9.491 -6.605 1.151 1.00 65.31 224 SER A O 1
ATOM 1696 N N . CYS A 1 225 ? 11.592 -6.255 0.403 1.00 55.81 225 CYS A N 1
ATOM 1697 C CA . CYS A 1 225 ? 12.266 -7.035 1.430 1.00 55.81 225 CYS A CA 1
ATOM 1698 C C . CYS A 1 225 ? 12.959 -6.248 2.563 1.00 55.81 225 CYS A C 1
ATOM 1700 O O . CYS A 1 225 ? 13.332 -6.904 3.525 1.00 55.81 225 CYS A O 1
ATOM 1702 N N . VAL A 1 226 ? 13.162 -4.915 2.507 1.00 57.47 226 VAL A N 1
ATOM 1703 C CA . VAL A 1 226 ? 14.009 -4.207 3.511 1.00 57.47 226 VAL A CA 1
ATOM 1704 C C . VAL A 1 226 ? 13.400 -2.907 4.084 1.00 57.47 226 VAL A C 1
ATOM 1706 O O . VAL A 1 226 ? 12.611 -2.996 5.018 1.00 57.47 226 VAL A O 1
ATOM 1709 N N . LEU A 1 227 ? 13.757 -1.711 3.587 1.00 54.12 227 LEU A N 1
ATOM 1710 C CA . LEU A 1 227 ? 13.435 -0.407 4.212 1.00 54.12 227 LEU A CA 1
ATOM 1711 C C . LEU A 1 227 ? 12.714 0.547 3.250 1.00 54.12 227 LEU A C 1
ATOM 1713 O O . LEU A 1 227 ? 13.112 0.656 2.086 1.00 54.12 227 LEU A O 1
ATOM 1717 N N . TRP A 1 228 ? 11.724 1.293 3.760 1.00 64.56 228 TRP A N 1
ATOM 1718 C CA . TRP A 1 228 ? 11.034 2.359 3.019 1.00 64.56 228 TRP A CA 1
ATOM 1719 C C . TRP A 1 228 ? 10.830 3.610 3.847 1.00 64.56 228 TRP A C 1
ATOM 1721 O O . TRP A 1 228 ? 10.320 3.557 4.967 1.00 64.56 228 TRP A O 1
ATOM 1731 N N . VAL A 1 229 ? 11.076 4.738 3.192 1.00 61.81 229 VAL A N 1
ATOM 1732 C CA . VAL A 1 229 ? 10.482 6.021 3.545 1.00 61.81 229 VAL A CA 1
ATOM 1733 C C . VAL A 1 229 ? 9.590 6.440 2.384 1.00 61.81 229 VAL A C 1
ATOM 1735 O O . VAL A 1 229 ? 10.063 6.614 1.258 1.00 61.81 229 VAL A O 1
ATOM 1738 N N . PHE A 1 230 ? 8.291 6.565 2.649 1.00 66.94 230 PHE A N 1
ATOM 1739 C CA . PHE A 1 230 ? 7.320 7.002 1.651 1.00 66.94 230 PHE A CA 1
ATOM 1740 C C . PHE A 1 230 ? 6.604 8.253 2.136 1.00 66.94 230 PHE A C 1
ATOM 1742 O O . PHE A 1 230 ? 6.089 8.307 3.256 1.00 66.94 230 PHE A O 1
ATOM 1749 N N . TRP A 1 231 ? 6.529 9.238 1.249 1.00 64.69 231 TRP A N 1
ATOM 1750 C CA . TRP A 1 231 ? 5.792 10.471 1.464 1.00 64.69 231 TRP A CA 1
ATOM 1751 C C . TRP A 1 231 ? 4.771 10.645 0.353 1.00 64.69 231 TRP A C 1
ATOM 1753 O O . TRP A 1 231 ? 5.149 10.809 -0.809 1.00 64.69 231 TRP A O 1
ATOM 1763 N N . GLY A 1 232 ? 3.487 10.642 0.704 1.00 62.56 232 GLY A N 1
ATOM 1764 C CA . GLY A 1 232 ? 2.474 11.006 -0.268 1.00 62.56 232 GLY A CA 1
ATOM 1765 C C . GLY A 1 232 ? 1.101 11.294 0.276 1.00 62.56 232 GLY A C 1
ATOM 1766 O O . GLY A 1 232 ? 0.689 10.765 1.292 1.00 62.56 232 GLY A O 1
ATOM 1767 N N . HIS A 1 233 ? 0.371 12.171 -0.404 1.00 65.25 233 HIS A N 1
ATOM 1768 C CA . HIS A 1 233 ? -0.895 12.671 0.121 1.00 65.25 233 HIS A CA 1
ATOM 1769 C C . HIS A 1 233 ? -2.013 11.624 0.052 1.00 65.25 233 HIS A C 1
ATOM 1771 O O . HIS A 1 233 ? -2.788 11.521 1.006 1.00 65.25 233 HIS A O 1
ATOM 1777 N N . VAL A 1 234 ? -2.098 10.859 -1.042 1.00 72.31 234 VAL A N 1
ATOM 1778 C CA . VAL A 1 234 ? -3.167 9.876 -1.282 1.00 72.31 234 VAL A CA 1
ATOM 1779 C C . VAL A 1 234 ? -2.594 8.579 -1.839 1.00 72.31 234 VAL A C 1
ATOM 1781 O O . VAL A 1 234 ? -1.878 8.592 -2.842 1.00 72.31 234 VAL A O 1
ATOM 1784 N N . ILE A 1 235 ? -2.941 7.454 -1.214 1.00 74.19 235 ILE A N 1
ATOM 1785 C CA . ILE A 1 235 ? -2.453 6.127 -1.605 1.00 74.19 235 ILE A CA 1
ATOM 1786 C C . ILE A 1 235 ? -3.625 5.165 -1.762 1.00 74.19 235 ILE A C 1
ATOM 1788 O O . ILE A 1 235 ? -4.440 5.011 -0.852 1.00 74.19 235 ILE A O 1
ATOM 1792 N N . PHE A 1 236 ? -3.671 4.498 -2.914 1.00 76.19 236 PHE A N 1
ATOM 1793 C CA . PHE A 1 236 ? -4.637 3.463 -3.252 1.00 76.19 236 PHE A CA 1
ATOM 1794 C C . PHE A 1 236 ? -3.923 2.172 -3.673 1.00 76.19 236 PHE A C 1
ATOM 1796 O O . PHE A 1 236 ? -3.130 2.180 -4.617 1.00 76.19 236 PHE A O 1
ATOM 1803 N N . GLY A 1 237 ? -4.246 1.048 -3.032 1.00 78.50 237 GLY A N 1
ATOM 1804 C CA . GLY A 1 237 ? -3.876 -0.286 -3.512 1.00 78.50 237 GLY A CA 1
ATOM 1805 C C . GLY A 1 237 ? -3.266 -1.208 -2.457 1.00 78.50 237 GLY A C 1
ATOM 1806 O O . GLY A 1 237 ? -3.655 -1.172 -1.292 1.00 78.50 237 GLY A O 1
ATOM 1807 N N . VAL A 1 238 ? -2.367 -2.098 -2.880 1.00 70.19 238 VAL A N 1
ATOM 1808 C CA . VAL A 1 238 ? -1.804 -3.158 -2.025 1.00 70.19 238 VAL A CA 1
ATOM 1809 C C . VAL A 1 238 ? -0.365 -2.821 -1.665 1.00 70.19 238 VAL A C 1
ATOM 1811 O O . VAL A 1 238 ? 0.450 -2.565 -2.548 1.00 70.19 238 VAL A O 1
ATOM 1814 N N . MET A 1 239 ? -0.026 -2.867 -0.382 1.00 73.75 239 MET A N 1
ATOM 1815 C CA . MET A 1 239 ? 1.340 -2.675 0.096 1.00 73.75 239 MET A CA 1
ATOM 1816 C C . MET A 1 239 ? 1.813 -3.886 0.895 1.00 73.75 239 MET A C 1
ATOM 1818 O O . MET A 1 239 ? 1.134 -4.315 1.822 1.00 73.75 239 MET A O 1
ATOM 1822 N N . GLY A 1 240 ? 2.981 -4.423 0.547 1.00 65.94 240 GLY A N 1
ATOM 1823 C CA . GLY A 1 240 ? 3.562 -5.620 1.150 1.00 65.94 240 GLY A CA 1
ATOM 1824 C C . GLY A 1 240 ? 5.031 -5.445 1.544 1.00 65.94 240 GLY A C 1
ATOM 1825 O O . GLY A 1 240 ? 5.841 -4.992 0.731 1.00 65.94 240 GLY A O 1
ATOM 1826 N N . SER A 1 241 ? 5.417 -5.865 2.752 1.00 63.91 241 SER A N 1
ATOM 1827 C CA . SER A 1 241 ? 6.833 -6.010 3.134 1.00 63.91 241 SER A CA 1
ATOM 1828 C C . SER A 1 241 ? 7.157 -7.401 3.699 1.00 63.91 241 SER A C 1
ATOM 1830 O O . SER A 1 241 ? 6.484 -7.894 4.602 1.00 63.91 241 SER A O 1
ATOM 1832 N N . LEU A 1 242 ? 8.200 -8.040 3.154 1.00 51.12 242 LEU A N 1
ATOM 1833 C CA . LEU A 1 242 ? 8.668 -9.391 3.497 1.00 51.12 242 LEU A CA 1
ATOM 1834 C C . LEU A 1 242 ? 9.842 -9.414 4.505 1.00 51.12 242 LEU A C 1
ATOM 1836 O O . LEU A 1 242 ? 10.305 -10.487 4.874 1.00 51.12 242 LEU A O 1
ATOM 1840 N N . GLY A 1 243 ? 10.351 -8.254 4.936 1.00 46.22 243 GLY A N 1
ATOM 1841 C CA . GLY A 1 243 ? 11.588 -8.131 5.721 1.00 46.22 243 GLY A CA 1
ATOM 1842 C C . GLY A 1 243 ? 11.435 -8.104 7.244 1.00 46.22 243 GLY A C 1
ATOM 1843 O O . GLY A 1 243 ? 10.479 -7.544 7.777 1.00 46.22 243 GLY A O 1
ATOM 1844 N N . LEU A 1 244 ? 12.449 -8.637 7.936 1.00 31.33 244 LEU A N 1
ATOM 1845 C CA . LEU A 1 244 ? 12.676 -8.513 9.379 1.00 31.33 244 LEU A CA 1
ATOM 1846 C C . LEU A 1 244 ? 13.272 -7.118 9.657 1.00 31.33 244 LEU A C 1
ATOM 1848 O O . LEU A 1 244 ? 14.454 -6.879 9.424 1.00 31.33 244 LEU A O 1
ATOM 1852 N N . CYS A 1 245 ? 12.457 -6.171 10.124 1.00 31.83 245 CYS A N 1
ATOM 1853 C CA . CYS A 1 245 ? 12.924 -4.839 10.523 1.00 31.83 245 CYS A CA 1
ATOM 1854 C C . CYS A 1 245 ? 13.618 -4.900 11.897 1.00 31.83 245 CYS A C 1
ATOM 1856 O O . CYS A 1 245 ? 13.048 -4.481 12.902 1.00 31.83 245 CYS A O 1
ATOM 1858 N N . VAL A 1 246 ? 14.835 -5.446 11.962 1.00 26.52 246 VAL A N 1
ATOM 1859 C CA . VAL A 1 246 ? 15.737 -5.280 13.115 1.00 26.52 246 VAL A CA 1
ATOM 1860 C C . VAL A 1 246 ? 17.022 -4.642 12.620 1.00 26.52 246 VAL A C 1
ATOM 1862 O O . VAL A 1 246 ? 17.943 -5.316 12.175 1.00 26.52 246 VAL A O 1
ATOM 1865 N N . LEU A 1 247 ? 17.024 -3.317 12.678 1.00 20.33 247 LEU A N 1
ATOM 1866 C CA . LEU A 1 247 ? 18.139 -2.425 12.984 1.00 20.33 247 LEU A CA 1
ATOM 1867 C C . LEU A 1 247 ? 17.514 -1.029 13.005 1.00 20.33 247 LEU A C 1
ATOM 1869 O O . LEU A 1 247 ? 16.815 -0.659 12.073 1.00 20.33 247 LEU A O 1
ATOM 1873 N N . TRP A 1 248 ? 17.663 -0.355 14.142 1.00 24.34 248 TRP A N 1
ATOM 1874 C CA . TRP A 1 248 ? 17.297 1.032 14.443 1.00 24.34 248 TRP A CA 1
ATOM 1875 C C . TRP A 1 248 ? 16.970 1.897 13.201 1.00 24.34 248 TRP A C 1
ATOM 1877 O O . TRP A 1 248 ? 17.882 2.461 12.622 1.00 24.34 248 TRP A O 1
ATOM 1887 N N . GLU A 1 249 ? 15.696 1.935 12.777 1.00 26.08 249 GLU A N 1
ATOM 1888 C CA . GLU A 1 249 ? 14.997 3.003 12.023 1.00 26.08 249 GLU A CA 1
ATOM 1889 C C . GLU A 1 249 ? 13.710 2.435 11.363 1.00 26.08 249 GLU A C 1
ATOM 1891 O O . GLU A 1 249 ? 13.771 1.474 10.593 1.00 26.08 249 GLU A O 1
ATOM 1896 N N . PRO A 1 250 ? 12.513 2.957 11.691 1.00 40.38 250 PRO A N 1
ATOM 1897 C CA . PRO A 1 250 ? 11.238 2.382 11.254 1.00 40.38 250 PRO A CA 1
ATOM 1898 C C . PRO A 1 250 ? 10.929 2.627 9.768 1.00 40.38 250 PRO A C 1
ATOM 1900 O O . PRO A 1 250 ? 11.306 3.653 9.208 1.00 40.38 250 PRO A O 1
ATOM 1903 N N . CYS A 1 251 ? 10.148 1.730 9.144 1.00 46.88 251 CYS A N 1
ATOM 1904 C CA . CYS A 1 251 ? 9.439 2.063 7.905 1.00 46.88 251 CYS A CA 1
ATOM 1905 C C . CYS A 1 251 ? 8.433 3.177 8.227 1.00 46.88 251 CYS A C 1
ATOM 1907 O O . CYS A 1 251 ? 7.450 2.917 8.925 1.00 46.88 251 CYS A O 1
ATOM 1909 N N . VAL A 1 252 ? 8.702 4.403 7.764 1.00 55.00 252 VAL A N 1
ATOM 1910 C CA . VAL A 1 252 ? 7.847 5.575 7.999 1.00 55.00 252 VAL A CA 1
ATOM 1911 C C . VAL A 1 252 ? 7.058 5.864 6.737 1.00 55.00 252 VAL A C 1
ATOM 1913 O O . VAL A 1 252 ? 7.610 6.242 5.699 1.00 55.00 252 VAL A O 1
ATOM 1916 N N . LEU A 1 253 ? 5.748 5.701 6.852 1.00 57.09 253 LEU A N 1
ATOM 1917 C CA . LEU A 1 253 ? 4.810 6.075 5.813 1.00 57.09 253 LEU A CA 1
ATOM 1918 C C . LEU A 1 253 ? 4.048 7.316 6.265 1.00 57.09 253 LEU A C 1
ATOM 1920 O O . LEU A 1 253 ? 3.348 7.285 7.281 1.00 57.09 253 LEU A O 1
ATOM 1924 N N . TRP A 1 254 ? 4.190 8.398 5.501 1.00 57.22 254 TRP A N 1
ATOM 1925 C CA . TRP A 1 254 ? 3.381 9.589 5.689 1.00 57.22 254 TRP A CA 1
ATOM 1926 C C . TRP A 1 254 ? 2.366 9.749 4.577 1.00 57.22 254 TRP A C 1
ATOM 1928 O O . TRP A 1 254 ? 2.738 9.823 3.404 1.00 57.22 254 TRP A O 1
ATOM 1938 N N . GLY A 1 255 ? 1.100 9.885 4.961 1.00 59.84 255 GLY A N 1
ATOM 1939 C CA . GLY A 1 255 ? 0.086 10.317 4.022 1.00 59.84 255 GLY A CA 1
ATOM 1940 C C . GLY A 1 255 ? -1.197 10.791 4.653 1.00 59.84 255 GLY A C 1
ATOM 1941 O O . GLY A 1 255 ? -1.504 10.487 5.797 1.00 59.84 255 GLY A O 1
ATOM 1942 N N . HIS A 1 256 ? -1.964 11.589 3.919 1.00 62.41 256 HIS A N 1
ATOM 1943 C CA . HIS A 1 256 ? -3.219 12.096 4.459 1.00 62.41 256 HIS A CA 1
ATOM 1944 C C . HIS A 1 256 ? -4.310 11.024 4.401 1.00 62.41 256 HIS A C 1
ATOM 1946 O O . HIS A 1 256 ? -5.066 10.893 5.365 1.00 62.41 256 HIS A O 1
ATOM 1952 N N . VAL A 1 257 ? -4.377 10.248 3.314 1.00 72.00 257 VAL A N 1
ATOM 1953 C CA . VAL A 1 257 ? -5.431 9.249 3.094 1.00 72.00 257 VAL A CA 1
ATOM 1954 C C . VAL A 1 257 ? -4.867 7.956 2.508 1.00 72.00 257 VAL A C 1
ATOM 1956 O O . VAL A 1 257 ? -4.168 7.981 1.493 1.00 72.00 257 VAL A O 1
ATOM 1959 N N . PHE A 1 258 ? -5.246 6.832 3.114 1.00 73.75 258 PHE A N 1
ATOM 1960 C CA . PHE A 1 258 ? -4.883 5.484 2.682 1.00 73.75 258 PHE A CA 1
ATOM 1961 C C . PHE A 1 258 ? -6.123 4.652 2.376 1.00 73.75 258 PHE A C 1
ATOM 1963 O O . PHE A 1 258 ? -7.045 4.597 3.191 1.00 73.75 258 PHE A O 1
ATOM 1970 N N . PHE A 1 259 ? -6.114 3.974 1.230 1.00 76.00 259 PHE A N 1
ATOM 1971 C CA . PHE A 1 259 ? -7.138 3.015 0.829 1.00 76.00 259 PHE A CA 1
ATOM 1972 C C . PHE A 1 259 ? -6.497 1.717 0.322 1.00 76.00 259 PHE A C 1
ATOM 1974 O O . PHE A 1 259 ? -5.759 1.742 -0.663 1.00 76.00 259 PHE A O 1
ATOM 1981 N N . GLY A 1 260 ? -6.820 0.576 0.934 1.00 79.00 260 GLY A N 1
ATOM 1982 C CA . GLY A 1 260 ? -6.490 -0.742 0.384 1.00 79.00 260 GLY A CA 1
ATOM 1983 C C . GLY A 1 260 ? -5.970 -1.752 1.403 1.00 79.00 260 GLY A C 1
ATOM 1984 O O . GLY A 1 260 ? -6.441 -1.794 2.536 1.00 79.00 260 GLY A O 1
ATOM 1985 N N . VAL A 1 261 ? -5.052 -2.621 0.976 1.00 72.25 261 VAL A N 1
ATOM 1986 C CA . VAL A 1 261 ? -4.557 -3.748 1.785 1.00 72.25 261 VAL A CA 1
ATOM 1987 C C . VAL A 1 261 ? -3.097 -3.511 2.157 1.00 72.25 261 VAL A C 1
ATOM 1989 O O . VAL A 1 261 ? -2.266 -3.287 1.279 1.00 72.25 261 VAL A O 1
ATOM 1992 N N . MET A 1 262 ? -2.772 -3.578 3.445 1.00 74.44 262 MET A N 1
ATOM 1993 C CA . MET A 1 262 ? -1.404 -3.484 3.956 1.00 74.44 262 MET A CA 1
ATOM 1994 C C . MET A 1 262 ? -1.023 -4.800 4.633 1.00 74.44 262 MET A C 1
ATOM 1996 O O . MET A 1 262 ? -1.602 -5.137 5.657 1.00 74.44 262 MET A O 1
ATOM 2000 N N . CYS A 1 263 ? -0.044 -5.521 4.085 1.00 70.62 263 CYS A N 1
ATOM 2001 C CA . CYS A 1 263 ? 0.443 -6.794 4.618 1.00 70.62 263 CYS A CA 1
ATOM 2002 C C . CYS A 1 263 ? 1.919 -6.698 5.016 1.00 70.62 263 CYS A C 1
ATOM 2004 O O . CYS A 1 263 ? 2.736 -6.142 4.276 1.00 70.62 263 CYS A O 1
ATOM 2006 N N . SER A 1 264 ? 2.308 -7.277 6.152 1.00 67.19 264 SER A N 1
ATOM 2007 C CA . SER A 1 264 ? 3.711 -7.214 6.571 1.00 67.19 264 SER A CA 1
ATOM 2008 C C . SER A 1 264 ? 4.218 -8.342 7.444 1.00 67.19 264 SER A C 1
ATOM 2010 O O . SER A 1 264 ? 3.467 -8.939 8.206 1.00 67.19 264 SER A O 1
ATOM 2012 N N . LEU A 1 265 ? 5.530 -8.574 7.367 1.00 60.25 265 LEU A N 1
ATOM 2013 C CA . LEU A 1 265 ? 6.278 -9.483 8.240 1.00 60.25 265 LEU A CA 1
ATOM 2014 C C . LEU A 1 265 ? 7.025 -8.781 9.398 1.00 60.25 265 LEU A C 1
ATOM 2016 O O . LEU A 1 265 ? 7.533 -9.467 10.280 1.00 60.25 265 LEU A O 1
ATOM 2020 N N . GLY A 1 266 ? 7.080 -7.441 9.427 1.00 62.34 266 GLY A N 1
ATOM 2021 C CA . GLY A 1 266 ? 7.930 -6.652 10.339 1.00 62.34 266 GLY A CA 1
ATOM 2022 C C . GLY A 1 266 ? 7.232 -5.474 11.042 1.00 62.34 266 GLY A C 1
ATOM 2023 O O . GLY A 1 266 ? 6.011 -5.454 11.164 1.00 62.34 266 GLY A O 1
ATOM 2024 N N . LEU A 1 267 ? 8.020 -4.499 11.525 1.00 61.44 267 LEU A N 1
ATOM 2025 C CA . LEU A 1 267 ? 7.525 -3.299 12.219 1.00 61.44 267 LEU A CA 1
ATOM 2026 C C . LEU A 1 267 ? 7.012 -2.221 11.252 1.00 61.44 267 LEU A C 1
ATOM 2028 O O . LEU A 1 267 ? 7.758 -1.796 10.371 1.00 61.44 267 LEU A O 1
ATOM 2032 N N . TRP A 1 268 ? 5.799 -1.702 11.476 1.00 64.19 268 TRP A N 1
ATOM 2033 C CA . TRP A 1 268 ? 5.269 -0.525 10.762 1.00 64.19 268 TRP A CA 1
ATOM 2034 C C . TRP A 1 268 ? 5.101 0.684 11.676 1.00 64.19 268 TRP A C 1
ATOM 2036 O O . TRP A 1 268 ? 4.513 0.558 12.749 1.00 64.19 268 TRP A O 1
ATOM 2046 N N . VAL A 1 269 ? 5.558 1.860 11.225 1.00 69.19 269 VAL A N 1
ATOM 2047 C CA . VAL A 1 269 ? 5.196 3.157 11.813 1.00 69.19 269 VAL A CA 1
ATOM 2048 C C . VAL A 1 269 ? 4.441 3.970 10.771 1.00 69.19 269 VAL A C 1
ATOM 2050 O O . VAL A 1 269 ? 4.996 4.394 9.756 1.00 69.19 269 VAL A O 1
ATOM 2053 N N . LEU A 1 270 ? 3.153 4.178 11.020 1.00 70.00 270 LEU A N 1
ATOM 2054 C CA . LEU A 1 270 ? 2.255 4.783 10.049 1.00 70.00 270 LEU A CA 1
ATOM 2055 C C . LEU A 1 270 ? 1.624 6.064 10.596 1.00 70.00 270 LEU A C 1
ATOM 2057 O O . LEU A 1 270 ? 0.985 6.056 11.651 1.00 70.00 270 LEU A O 1
ATOM 2061 N N . TRP A 1 271 ? 1.803 7.161 9.857 1.00 70.25 271 TRP A N 1
ATOM 2062 C CA . TRP A 1 271 ? 1.241 8.466 10.188 1.00 70.25 271 TRP A CA 1
ATOM 2063 C C . TRP A 1 271 ? 0.276 8.927 9.097 1.00 70.25 271 TRP A C 1
ATOM 2065 O O . TRP A 1 271 ? 0.669 9.089 7.939 1.00 70.25 271 TRP A O 1
ATOM 2075 N N . GLY A 1 272 ? -0.984 9.178 9.462 1.00 67.50 272 GLY A N 1
ATOM 2076 C CA . GLY A 1 272 ? -1.935 9.743 8.513 1.00 67.50 272 GLY A CA 1
ATOM 2077 C C . GLY A 1 272 ? -3.241 10.240 9.090 1.00 67.50 272 GLY A C 1
ATOM 2078 O O . GLY A 1 272 ? -3.488 10.117 10.278 1.00 67.50 272 GLY A O 1
ATOM 2079 N N . HIS A 1 273 ? -4.093 10.857 8.273 1.00 72.19 273 HIS A N 1
ATOM 2080 C CA . HIS A 1 273 ? -5.377 11.358 8.774 1.00 72.19 273 HIS A CA 1
ATOM 2081 C C . HIS A 1 273 ? -6.479 10.304 8.694 1.00 72.19 273 HIS A C 1
ATOM 2083 O O . HIS A 1 273 ? -7.224 10.156 9.664 1.00 72.19 273 HIS A O 1
ATOM 2089 N N . VAL A 1 274 ? -6.591 9.590 7.573 1.00 77.44 274 VAL A N 1
ATOM 2090 C CA . VAL A 1 274 ? -7.686 8.645 7.315 1.00 77.44 274 VAL A CA 1
ATOM 2091 C C . VAL A 1 274 ? -7.153 7.347 6.723 1.00 77.44 274 VAL A C 1
ATOM 2093 O O . VAL A 1 274 ? -6.377 7.370 5.768 1.00 77.44 274 VAL A O 1
ATOM 2096 N N . PHE A 1 275 ? -7.626 6.227 7.260 1.00 77.81 275 PHE A N 1
ATOM 2097 C CA . PHE A 1 275 ? -7.266 4.885 6.816 1.00 77.81 275 PHE A CA 1
ATOM 2098 C C . PHE A 1 275 ? -8.516 4.075 6.501 1.00 77.81 275 PHE A C 1
ATOM 2100 O O . PHE A 1 275 ? -9.437 4.020 7.317 1.00 77.81 275 PHE A O 1
ATOM 2107 N N . PHE A 1 276 ? -8.528 3.444 5.329 1.00 79.25 276 PHE A N 1
ATOM 2108 C CA . PHE A 1 276 ? -9.581 2.540 4.890 1.00 79.25 276 PHE A CA 1
ATOM 2109 C C . PHE A 1 276 ? -8.989 1.234 4.350 1.00 79.25 276 PHE A C 1
ATOM 2111 O O . PHE A 1 276 ? -8.220 1.260 3.388 1.00 79.25 276 PHE A O 1
ATOM 2118 N N . GLY A 1 277 ? -9.400 0.094 4.904 1.00 82.06 277 GLY A N 1
ATOM 2119 C CA . GLY A 1 277 ? -9.155 -1.219 4.304 1.00 82.06 277 GLY A CA 1
ATOM 2120 C C . GLY A 1 277 ? -8.670 -2.290 5.278 1.00 82.06 277 GLY A C 1
ATOM 2121 O O . GLY A 1 277 ? -9.105 -2.328 6.426 1.00 82.06 277 GLY A O 1
ATOM 2122 N N . VAL A 1 278 ? -7.836 -3.208 4.792 1.00 77.19 278 VAL A N 1
ATOM 2123 C CA . VAL A 1 278 ? -7.376 -4.381 5.555 1.00 77.19 278 VAL A CA 1
ATOM 2124 C C . VAL A 1 278 ? -5.909 -4.200 5.926 1.00 77.19 278 VAL A C 1
ATOM 2126 O O . VAL A 1 278 ? -5.082 -3.911 5.063 1.00 77.19 278 VAL A O 1
ATOM 2129 N N . MET A 1 279 ? -5.586 -4.355 7.204 1.00 75.69 279 MET A N 1
ATOM 2130 C CA . MET A 1 279 ? -4.228 -4.256 7.728 1.00 75.69 279 MET A CA 1
ATOM 2131 C C . MET A 1 279 ? -3.844 -5.562 8.414 1.00 75.69 279 MET A C 1
ATOM 2133 O O . MET A 1 279 ? -4.285 -5.819 9.531 1.00 75.69 279 MET A O 1
ATOM 2137 N N . ASP A 1 280 ? -2.990 -6.342 7.758 1.00 73.19 280 ASP A N 1
ATOM 2138 C CA . ASP A 1 280 ? -2.508 -7.633 8.234 1.00 73.19 280 ASP A CA 1
ATOM 2139 C C . ASP A 1 280 ? -1.016 -7.551 8.585 1.00 73.19 280 ASP A C 1
ATOM 2141 O O . ASP A 1 280 ? -0.170 -7.201 7.755 1.00 73.19 280 ASP A O 1
ATOM 2145 N N . SER A 1 281 ? -0.646 -7.894 9.817 1.00 70.12 281 SER A N 1
ATOM 2146 C CA . SER A 1 281 ? 0.761 -7.949 10.226 1.00 70.12 281 SER A CA 1
ATOM 2147 C C . SER A 1 281 ? 1.117 -9.256 10.926 1.00 70.12 281 SER A C 1
ATOM 2149 O O . SER A 1 281 ? 0.466 -9.705 11.864 1.00 70.12 281 SER A O 1
ATOM 2151 N N . LEU A 1 282 ? 2.212 -9.874 10.493 1.00 63.50 282 LEU A N 1
ATOM 2152 C CA . LEU A 1 282 ? 2.882 -10.938 11.237 1.00 63.50 282 LEU A CA 1
ATOM 2153 C C . LEU A 1 282 ? 3.813 -10.362 12.328 1.00 63.50 282 LEU A C 1
ATOM 2155 O O . LEU A 1 282 ? 4.269 -11.105 13.191 1.00 63.50 282 LEU A O 1
ATOM 2159 N N . GLY A 1 283 ? 4.067 -9.045 12.306 1.00 67.12 283 GLY A N 1
ATOM 2160 C CA . GLY A 1 283 ? 4.898 -8.300 13.259 1.00 67.12 283 GLY A CA 1
ATOM 2161 C C . GLY A 1 283 ? 4.122 -7.302 14.131 1.00 67.12 283 GLY A C 1
ATOM 2162 O O . GLY A 1 283 ? 2.902 -7.377 14.256 1.00 67.12 283 GLY A O 1
ATOM 2163 N N . SER A 1 284 ? 4.843 -6.371 14.764 1.00 70.88 284 SER A N 1
ATOM 2164 C CA . SER A 1 284 ? 4.253 -5.314 15.603 1.00 70.88 284 SER A CA 1
ATOM 2165 C C . SER A 1 284 ? 4.049 -4.008 14.821 1.00 70.88 284 SER A C 1
ATOM 2167 O O . SER A 1 284 ? 4.737 -3.758 13.838 1.00 70.88 284 SER A O 1
ATOM 2169 N N . TRP A 1 285 ? 3.132 -3.134 15.232 1.00 72.81 285 TRP A N 1
ATOM 2170 C CA . TRP A 1 285 ? 2.881 -1.881 14.503 1.00 72.81 285 TRP A CA 1
ATOM 2171 C C . TRP A 1 285 ? 2.455 -0.729 15.412 1.00 72.81 285 TRP A C 1
ATOM 2173 O O . TRP A 1 285 ? 1.801 -0.924 16.435 1.00 72.81 285 TRP A O 1
ATOM 2183 N N . VAL A 1 286 ? 2.868 0.483 15.037 1.00 76.00 286 VAL A N 1
ATOM 2184 C CA . VAL A 1 286 ? 2.507 1.745 15.686 1.00 76.00 286 VAL A CA 1
ATOM 2185 C C . VAL A 1 286 ? 1.830 2.622 14.656 1.00 76.00 286 VAL A C 1
ATOM 2187 O O . VAL A 1 286 ? 2.393 2.921 13.601 1.00 76.00 286 VAL A O 1
ATOM 2190 N N . LEU A 1 287 ? 0.620 3.054 14.970 1.00 75.75 287 LEU A N 1
ATOM 2191 C CA . LEU A 1 287 ? -0.186 3.784 14.026 1.00 75.75 287 LEU A CA 1
ATOM 2192 C C . LEU A 1 287 ? -0.834 4.991 14.684 1.00 75.75 287 LEU A C 1
ATOM 2194 O O . LEU A 1 287 ? -1.385 4.921 15.782 1.00 75.75 287 LEU A O 1
ATOM 2198 N N . TRP A 1 288 ? -0.781 6.111 13.974 1.00 77.56 288 TRP A N 1
ATOM 2199 C CA . TRP A 1 288 ? -1.362 7.362 14.419 1.00 77.56 288 TRP A CA 1
ATOM 2200 C C . TRP A 1 288 ? -2.203 7.981 13.314 1.00 77.56 288 TRP A C 1
ATOM 2202 O O . TRP A 1 288 ? -1.718 8.236 12.207 1.00 77.56 288 TRP A O 1
ATOM 2212 N N . GLY A 1 289 ? -3.462 8.267 13.631 1.00 73.62 289 GLY A N 1
ATOM 2213 C CA . GLY A 1 289 ? -4.322 8.988 12.714 1.00 73.62 289 GLY A CA 1
ATOM 2214 C C . GLY A 1 289 ? -5.658 9.419 13.260 1.00 73.62 289 GLY A C 1
ATOM 2215 O O . GLY A 1 289 ? -6.009 9.122 14.388 1.00 73.62 289 GLY A O 1
ATOM 2216 N N . ARG A 1 290 ? -6.415 10.202 12.489 1.00 80.00 290 ARG A N 1
ATOM 2217 C CA . ARG A 1 290 ? -7.691 10.727 12.990 1.00 80.00 290 ARG A CA 1
ATOM 2218 C C . ARG A 1 290 ? -8.786 9.672 12.944 1.00 80.00 290 ARG A C 1
ATOM 2220 O O . ARG A 1 290 ? -9.508 9.550 13.933 1.00 80.00 290 ARG A O 1
ATOM 2227 N N . VAL A 1 291 ? -8.927 8.951 11.830 1.00 81.19 291 VAL A N 1
ATOM 2228 C CA . VAL A 1 291 ? -10.036 8.007 11.627 1.00 81.19 291 VAL A CA 1
ATOM 2229 C C . VAL A 1 291 ? -9.587 6.716 10.942 1.00 81.19 291 VAL A C 1
ATOM 2231 O O . VAL A 1 291 ? -8.858 6.756 9.950 1.00 81.19 291 VAL A O 1
ATOM 2234 N N . PHE A 1 292 ? -10.093 5.593 11.453 1.00 81.50 292 PHE A N 1
ATOM 2235 C CA . PHE A 1 292 ? -9.831 4.233 10.985 1.00 81.50 292 PHE A CA 1
ATOM 2236 C C . PHE A 1 292 ? -11.108 3.527 10.560 1.00 81.50 292 PHE A C 1
ATOM 2238 O O . PHE A 1 292 ? -12.061 3.484 11.338 1.00 81.50 292 PHE A O 1
ATOM 2245 N N . PHE A 1 293 ? -11.093 2.934 9.368 1.00 81.88 293 PHE A N 1
ATOM 2246 C CA . PHE A 1 293 ? -12.151 2.076 8.849 1.00 81.88 293 PHE A CA 1
ATOM 2247 C C . PHE A 1 293 ? -11.575 0.759 8.318 1.00 81.88 293 PHE A C 1
ATOM 2249 O O . PHE A 1 293 ? -10.752 0.782 7.404 1.00 81.88 293 PHE A O 1
ATOM 2256 N N . GLY A 1 294 ? -12.052 -0.381 8.821 1.00 84.44 294 GLY A N 1
ATOM 2257 C CA . GLY A 1 294 ? -11.807 -1.682 8.187 1.00 84.44 294 GLY A CA 1
ATOM 2258 C C . GLY A 1 294 ? -11.389 -2.807 9.130 1.00 84.44 294 GLY A C 1
ATOM 2259 O O . GLY A 1 294 ? -11.882 -2.890 10.251 1.00 84.44 294 GLY A O 1
ATOM 2260 N N . VAL A 1 295 ? -10.551 -3.723 8.645 1.00 81.12 295 VAL A N 1
ATOM 2261 C CA . VAL A 1 295 ? -10.155 -4.943 9.370 1.00 81.12 295 VAL A CA 1
ATOM 2262 C C . VAL A 1 295 ? -8.678 -4.853 9.726 1.00 81.12 295 VAL A C 1
ATOM 2264 O O . VAL A 1 295 ? -7.853 -4.553 8.868 1.00 81.12 295 VAL A O 1
ATOM 2267 N N . MET A 1 296 ? -8.346 -5.098 10.987 1.00 80.31 296 MET A N 1
ATOM 2268 C CA . MET A 1 296 ? -6.981 -5.080 11.500 1.00 80.31 296 MET A CA 1
ATOM 2269 C C . MET A 1 296 ? -6.659 -6.435 12.124 1.00 80.31 296 MET A C 1
ATOM 2271 O O . MET A 1 296 ? -7.207 -6.767 13.172 1.00 80.31 296 MET A O 1
ATOM 2275 N N . CYS A 1 297 ? -5.759 -7.200 11.516 1.00 77.88 297 CYS A N 1
ATOM 2276 C CA . CYS A 1 297 ? -5.325 -8.491 12.034 1.00 77.88 297 CYS A CA 1
ATOM 2277 C C . CYS A 1 297 ? -3.820 -8.474 12.314 1.00 77.88 297 CYS A C 1
ATOM 2279 O O . CYS A 1 297 ? -3.017 -8.117 11.452 1.00 77.88 297 CYS A O 1
ATOM 2281 N N . SER A 1 298 ? -3.404 -8.874 13.516 1.00 76.75 298 SER A N 1
ATOM 2282 C CA . SER A 1 298 ? -1.978 -8.960 13.847 1.00 76.75 298 SER A CA 1
ATOM 2283 C C . SER A 1 298 ? -1.606 -10.210 14.628 1.00 76.75 298 SER A C 1
ATOM 2285 O O . SER A 1 298 ? -2.236 -10.547 15.625 1.00 76.75 298 SER A O 1
ATOM 2287 N N . LEU A 1 299 ? -0.509 -10.858 14.255 1.00 72.31 299 LEU A N 1
ATOM 2288 C CA . LEU A 1 299 ? 0.117 -11.872 15.104 1.00 72.31 299 LEU A CA 1
ATOM 2289 C C . LEU A 1 299 ? 0.995 -11.254 16.209 1.00 72.31 299 LEU A C 1
ATOM 2291 O O . LEU A 1 299 ? 1.173 -11.885 17.248 1.00 72.31 299 LEU A O 1
ATOM 2295 N N . GLY A 1 300 ? 1.504 -10.031 16.015 1.00 73.38 300 GLY A N 1
ATOM 2296 C CA . GLY A 1 300 ? 2.343 -9.311 16.980 1.00 73.38 300 GLY A CA 1
ATOM 2297 C C . GLY A 1 300 ? 1.599 -8.305 17.868 1.00 73.38 300 GLY A C 1
ATOM 2298 O O . GLY A 1 300 ? 0.370 -8.300 17.960 1.00 73.38 300 GLY A O 1
ATOM 2299 N N . SER A 1 301 ? 2.366 -7.442 18.543 1.00 76.31 301 SER A N 1
ATOM 2300 C CA . SER A 1 301 ? 1.829 -6.408 19.439 1.00 76.31 301 SER A CA 1
ATOM 2301 C C . SER A 1 301 ? 1.593 -5.083 18.715 1.00 76.31 301 SER A C 1
ATOM 2303 O O . SER A 1 301 ? 2.331 -4.751 17.793 1.00 76.31 301 SER A O 1
ATOM 2305 N N . TRP A 1 302 ? 0.629 -4.262 19.132 1.00 78.44 302 TRP A N 1
ATOM 2306 C CA . TRP A 1 302 ? 0.391 -2.991 18.430 1.00 78.44 302 TRP A CA 1
ATOM 2307 C C . TRP A 1 302 ? -0.120 -1.839 19.276 1.00 78.44 302 TRP A C 1
ATOM 2309 O O . TRP A 1 302 ? -0.684 -2.027 20.351 1.00 78.44 302 TRP A O 1
ATOM 2319 N N . VAL A 1 303 ? 0.113 -0.626 18.772 1.00 81.38 303 VAL A N 1
ATOM 2320 C CA . VAL A 1 303 ? -0.332 0.633 19.372 1.00 81.38 303 VAL A CA 1
ATOM 2321 C C . VAL A 1 303 ? -1.047 1.463 18.314 1.00 81.38 303 VAL A C 1
ATOM 2323 O O . VAL A 1 303 ? -0.455 1.804 17.292 1.00 81.38 303 VAL A O 1
ATOM 2326 N N . LEU A 1 304 ? -2.302 1.824 18.574 1.00 83.38 304 LEU A N 1
ATOM 2327 C CA . LEU A 1 304 ? -3.109 2.678 17.706 1.00 83.38 304 LEU A CA 1
ATOM 2328 C C . LEU A 1 304 ? -3.560 3.931 18.460 1.00 83.38 304 LEU A C 1
ATOM 2330 O O . LEU A 1 304 ? -4.130 3.844 19.549 1.00 83.38 304 LEU A O 1
ATOM 2334 N N . TRP A 1 305 ? -3.349 5.097 17.856 1.00 83.06 305 TRP A N 1
ATOM 2335 C CA . TRP A 1 305 ? -3.808 6.381 18.377 1.00 83.06 305 TRP A CA 1
ATOM 2336 C C . TRP A 1 305 ? -4.698 7.091 17.367 1.00 83.06 305 TRP A C 1
ATOM 2338 O O . TRP A 1 305 ? -4.268 7.361 16.244 1.00 83.06 305 TRP A O 1
ATOM 2348 N N . GLY A 1 306 ? -5.916 7.447 17.776 1.00 80.69 306 GLY A N 1
ATOM 2349 C CA . GLY A 1 306 ? -6.769 8.291 16.958 1.00 80.69 306 GLY A CA 1
ATOM 2350 C C . GLY A 1 306 ? -8.004 8.882 17.605 1.00 80.69 306 GLY A C 1
ATOM 2351 O O . GLY A 1 306 ? -8.221 8.792 18.806 1.00 80.69 306 GLY A O 1
ATOM 2352 N N . HIS A 1 307 ? -8.823 9.554 16.795 1.00 81.38 307 HIS A N 1
ATOM 2353 C CA . HIS A 1 307 ? -10.103 10.097 17.254 1.00 81.38 307 HIS A CA 1
ATOM 2354 C C . HIS A 1 307 ? -11.246 9.094 17.064 1.00 81.38 307 HIS A C 1
ATOM 2356 O O . HIS A 1 307 ? -12.076 8.966 17.962 1.00 81.38 307 HIS A O 1
ATOM 2362 N N . GLY A 1 308 ? -11.296 8.389 15.932 1.00 82.38 308 GLY A N 1
ATOM 2363 C CA . GLY A 1 308 ? -12.368 7.453 15.596 1.00 82.38 308 GLY A CA 1
ATOM 2364 C C . GLY A 1 308 ? -11.845 6.120 15.072 1.00 82.38 308 GLY A C 1
ATOM 2365 O O . GLY A 1 308 ? -10.978 6.104 14.202 1.00 82.38 308 GLY A O 1
ATOM 2366 N N . PHE A 1 309 ? -12.403 5.016 15.558 1.00 83.56 309 PHE A N 1
ATOM 2367 C CA . PHE A 1 309 ? -12.153 3.673 15.041 1.00 83.56 309 PHE A CA 1
ATOM 2368 C C . PHE A 1 309 ? -13.472 2.980 14.686 1.00 83.56 309 PHE A C 1
ATOM 2370 O O . PHE A 1 309 ? -14.396 2.980 15.497 1.00 83.56 309 PHE A O 1
ATOM 2377 N N . PHE A 1 310 ? -13.543 2.382 13.497 1.00 84.69 310 PHE A N 1
ATOM 2378 C CA . PHE A 1 310 ? -14.703 1.654 12.983 1.00 84.69 310 PHE A CA 1
ATOM 2379 C C . PHE A 1 310 ? -14.240 0.373 12.286 1.00 84.69 310 PHE A C 1
ATOM 2381 O O . PHE A 1 310 ? -13.714 0.433 11.173 1.00 84.69 310 PHE A O 1
ATOM 2388 N N . GLY A 1 311 ? -14.421 -0.797 12.894 1.00 86.44 311 GLY A N 1
ATOM 2389 C CA . GLY A 1 311 ? -13.857 -1.992 12.274 1.00 86.44 311 GLY A CA 1
ATOM 2390 C C . GLY A 1 311 ? -13.879 -3.282 13.068 1.00 86.44 311 GLY A C 1
ATOM 2391 O O . GLY A 1 311 ? -14.513 -3.392 14.113 1.00 86.44 311 GLY A O 1
ATOM 2392 N N . VAL A 1 312 ? -13.160 -4.265 12.542 1.00 83.88 312 VAL A N 1
ATOM 2393 C CA . VAL A 1 312 ? -12.852 -5.521 13.229 1.00 83.88 312 VAL A CA 1
ATOM 2394 C C . VAL A 1 312 ? -11.369 -5.516 13.567 1.00 83.88 312 VAL A C 1
ATOM 2396 O O . VAL A 1 312 ? -10.555 -5.155 12.720 1.00 83.88 312 VAL A O 1
ATOM 2399 N N . VAL A 1 313 ? -11.019 -5.885 14.793 1.00 82.38 313 VAL A N 1
ATOM 2400 C CA . VAL A 1 313 ? -9.634 -5.995 15.244 1.00 82.38 313 VAL A CA 1
ATOM 2401 C C . VAL A 1 313 ? -9.416 -7.365 15.848 1.00 82.38 313 VAL A C 1
ATOM 2403 O O . VAL A 1 313 ? -10.075 -7.690 16.826 1.00 82.38 313 VAL A O 1
ATOM 2406 N N . ASP A 1 314 ? -8.461 -8.123 15.328 1.00 78.88 314 ASP A N 1
ATOM 2407 C CA . ASP A 1 314 ? -8.064 -9.413 15.882 1.00 78.88 314 ASP A CA 1
ATOM 2408 C C . ASP A 1 314 ? -6.551 -9.448 16.100 1.00 78.88 314 ASP A C 1
ATOM 2410 O O . ASP A 1 314 ? -5.767 -9.147 15.201 1.00 78.88 314 ASP A O 1
ATOM 2414 N N . SER A 1 315 ? -6.111 -9.823 17.302 1.00 79.25 315 SER A N 1
ATOM 2415 C CA . SER A 1 315 ? -4.682 -9.961 17.597 1.00 79.25 315 SER A CA 1
ATOM 2416 C C . SER A 1 315 ? -4.338 -11.254 18.322 1.00 79.25 315 SER A C 1
ATOM 2418 O O . SER A 1 315 ? -4.989 -11.621 19.296 1.00 79.25 315 SER A O 1
ATOM 2420 N N . LEU A 1 316 ? -3.271 -11.941 17.917 1.00 75.44 316 LEU A N 1
ATOM 2421 C CA . LEU A 1 316 ? -2.706 -13.007 18.755 1.00 75.44 316 LEU A CA 1
ATOM 2422 C C . LEU A 1 316 ? -1.798 -12.436 19.860 1.00 75.44 316 LEU A C 1
ATOM 2424 O O . LEU A 1 316 ? -1.616 -13.087 20.887 1.00 75.44 316 LEU A O 1
ATOM 2428 N N . GLY A 1 317 ? -1.275 -11.218 19.680 1.00 77.31 317 GLY A N 1
ATOM 2429 C CA . GLY A 1 317 ? -0.407 -10.514 20.626 1.00 77.31 317 GLY A CA 1
ATOM 2430 C C . GLY A 1 317 ? -1.138 -9.514 21.530 1.00 77.31 317 GLY A C 1
ATOM 2431 O O . GLY A 1 317 ? -2.364 -9.532 21.663 1.00 77.31 317 GLY A O 1
ATOM 2432 N N . SER A 1 318 ? -0.365 -8.630 22.168 1.00 80.69 318 SER A N 1
ATOM 2433 C CA . SER A 1 318 ? -0.890 -7.601 23.077 1.00 80.69 318 SER A CA 1
ATOM 2434 C C . SER A 1 318 ? -1.092 -6.261 22.379 1.00 80.69 318 SER A C 1
ATOM 2436 O O . SER A 1 318 ? -0.291 -5.888 21.525 1.00 80.69 318 SER A O 1
ATOM 2438 N N . TRP A 1 319 ? -2.104 -5.482 22.761 1.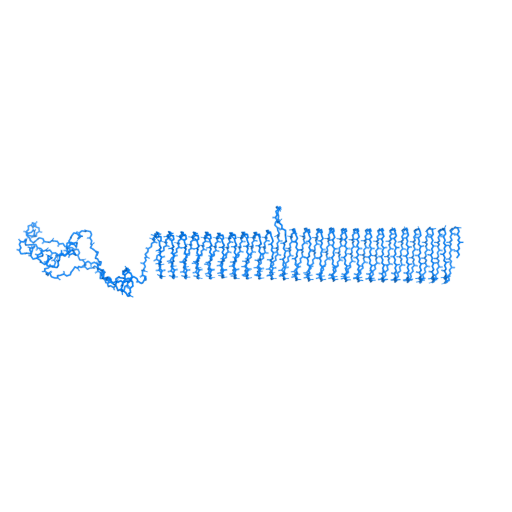00 81.88 319 TRP A N 1
ATOM 2439 C CA . TRP A 1 319 ? -2.373 -4.220 22.069 1.00 81.88 319 TRP A CA 1
ATOM 2440 C C . TRP A 1 319 ? -2.845 -3.056 22.931 1.00 81.88 319 TRP A C 1
ATOM 2442 O O . TRP A 1 319 ? -3.409 -3.231 24.008 1.00 81.88 319 TRP A O 1
ATOM 2452 N N . VAL A 1 320 ? -2.595 -1.842 22.437 1.00 84.44 320 VAL A N 1
ATOM 2453 C CA . VAL A 1 320 ? -3.031 -0.582 23.041 1.00 84.44 320 VAL A CA 1
ATOM 2454 C C . VAL A 1 320 ? -3.792 0.238 22.005 1.00 84.44 320 VAL A C 1
ATOM 2456 O O . VAL A 1 320 ? -3.254 0.555 20.947 1.00 84.44 320 VAL A O 1
ATOM 2459 N N . LEU A 1 321 ? -5.024 0.628 22.324 1.00 84.81 321 LEU A N 1
ATOM 2460 C CA . LEU A 1 321 ? -5.849 1.485 21.475 1.00 84.81 321 LEU A CA 1
ATOM 2461 C C . LEU A 1 321 ? -6.308 2.723 22.244 1.00 84.81 321 LEU A C 1
ATOM 2463 O O . LEU A 1 321 ? -6.908 2.631 23.315 1.00 84.81 321 LEU A O 1
ATOM 2467 N N . TRP A 1 322 ? -6.063 3.886 21.654 1.00 85.25 322 TRP A N 1
ATOM 2468 C CA . TRP A 1 322 ? -6.514 5.181 22.143 1.00 85.25 322 TRP A CA 1
ATOM 2469 C C . TRP A 1 322 ? -7.440 5.816 21.108 1.00 85.25 322 TRP A C 1
ATOM 2471 O O . TRP A 1 322 ? -7.031 6.048 19.971 1.00 85.25 322 TRP A O 1
ATOM 2481 N N . GLY A 1 323 ? -8.689 6.080 21.488 1.00 82.06 323 GLY A N 1
ATOM 2482 C CA . GLY A 1 323 ? -9.735 6.533 20.573 1.00 82.06 323 GLY A CA 1
ATOM 2483 C C . GLY A 1 323 ? -10.822 7.323 21.281 1.00 82.06 323 GLY A C 1
ATOM 2484 O O . GLY A 1 323 ? -11.329 6.875 22.296 1.00 82.06 323 GLY A O 1
ATOM 2485 N N . HIS A 1 324 ? -11.271 8.469 20.765 1.00 83.81 324 HIS A N 1
ATOM 2486 C CA . HIS A 1 324 ? -12.449 9.117 21.362 1.00 83.81 324 HIS A CA 1
ATOM 2487 C C . HIS A 1 324 ? -13.721 8.279 21.165 1.00 83.81 324 HIS A C 1
ATOM 2489 O O . HIS A 1 324 ? -14.499 8.137 22.112 1.00 83.81 324 HIS A O 1
ATOM 2495 N N . VAL A 1 325 ? -13.922 7.733 19.965 1.00 84.81 325 VAL A N 1
ATOM 2496 C CA . VAL A 1 325 ? -15.074 6.896 19.606 1.00 84.81 325 VAL A CA 1
ATOM 2497 C C . VAL A 1 325 ? -14.580 5.625 18.935 1.00 84.81 325 VAL A C 1
ATOM 2499 O O . VAL A 1 325 ? -13.830 5.693 17.964 1.00 84.81 325 VAL A O 1
ATOM 2502 N N . ILE A 1 326 ? -15.009 4.474 19.440 1.00 84.94 326 ILE A N 1
ATOM 2503 C CA . ILE A 1 326 ? -14.617 3.160 18.924 1.00 84.94 326 ILE A CA 1
ATOM 2504 C C . ILE A 1 326 ? -15.881 2.334 18.688 1.00 84.94 326 ILE A C 1
ATOM 2506 O O . ILE A 1 326 ? -16.689 2.148 19.598 1.00 84.94 326 ILE A O 1
ATOM 2510 N N . PHE A 1 327 ? -16.046 1.859 17.458 1.00 84.69 327 PHE A N 1
ATOM 2511 C CA . PHE A 1 327 ? -17.128 0.993 17.012 1.00 84.69 327 PHE A CA 1
ATOM 2512 C C . PHE A 1 327 ? -16.532 -0.270 16.392 1.00 84.69 327 PHE A C 1
ATOM 2514 O O . PHE A 1 327 ? -15.745 -0.168 15.449 1.00 84.69 327 PHE A O 1
ATOM 2521 N N . GLY A 1 328 ? -16.894 -1.459 16.873 1.00 86.44 328 GLY A N 1
ATOM 2522 C CA . GLY A 1 328 ? -16.346 -2.664 16.262 1.00 86.44 328 GLY A CA 1
ATOM 2523 C C . GLY A 1 328 ? -16.425 -3.962 17.041 1.00 86.44 328 GLY A C 1
ATOM 2524 O O . GLY A 1 328 ? -16.959 -4.035 18.145 1.00 86.44 328 GLY A O 1
ATOM 2525 N N . VAL A 1 329 ? -15.847 -4.995 16.435 1.00 83.12 329 VAL A N 1
ATOM 2526 C CA . VAL A 1 329 ? -15.557 -6.276 17.085 1.00 83.12 329 VAL A CA 1
ATOM 2527 C C . VAL A 1 329 ? -14.059 -6.315 17.360 1.00 83.12 329 VAL A C 1
ATOM 2529 O O . VAL A 1 329 ? -13.277 -6.140 16.435 1.00 83.12 329 VAL A O 1
ATOM 2532 N N . MET A 1 330 ? -13.654 -6.496 18.614 1.00 83.75 330 MET A N 1
ATOM 2533 C CA . MET A 1 330 ? -12.247 -6.534 19.017 1.00 83.75 330 MET A CA 1
ATOM 2534 C C . MET A 1 330 ? -11.951 -7.836 19.757 1.00 83.75 330 MET A C 1
ATOM 2536 O O . MET A 1 330 ? -12.516 -8.084 20.819 1.00 83.75 330 MET A O 1
ATOM 2540 N N . GLY A 1 331 ? -11.062 -8.659 19.220 1.00 77.19 331 GLY A N 1
ATOM 2541 C CA . GLY A 1 331 ? -10.615 -9.912 19.807 1.00 77.19 331 GLY A CA 1
ATOM 2542 C C . GLY A 1 331 ? -9.107 -9.923 20.022 1.00 77.19 331 GLY A C 1
ATOM 2543 O O . GLY A 1 331 ? -8.335 -9.423 19.202 1.00 77.19 331 GLY A O 1
ATOM 2544 N N . CYS A 1 332 ? -8.644 -10.545 21.104 1.00 76.94 332 CYS A N 1
ATOM 2545 C CA . CYS A 1 332 ? -7.269 -11.027 21.117 1.00 76.94 332 CYS A CA 1
ATOM 2546 C C . CYS A 1 332 ? -7.025 -12.273 21.962 1.00 76.94 332 CYS A C 1
ATOM 2548 O O . CYS A 1 332 ? -7.717 -12.543 22.943 1.00 76.94 332 CYS A O 1
ATOM 2550 N N . LEU A 1 333 ? -5.966 -13.006 21.620 1.00 76.56 333 LEU A N 1
ATOM 2551 C CA . LEU A 1 333 ? -5.438 -14.049 22.499 1.00 76.56 333 LEU A CA 1
ATOM 2552 C C . LEU A 1 333 ? -4.535 -13.466 23.605 1.00 76.56 333 LEU A C 1
ATOM 2554 O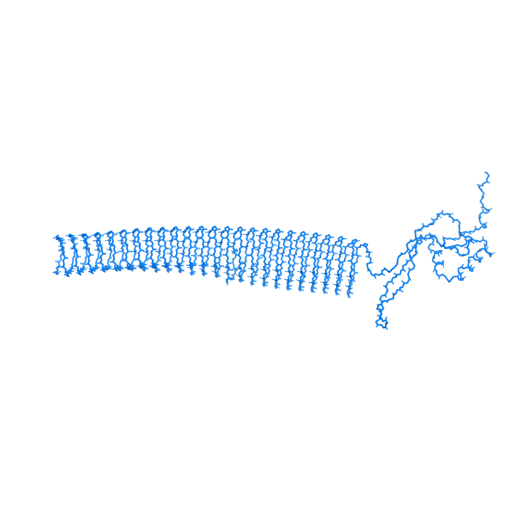 O . LEU A 1 333 ? -4.433 -14.053 24.677 1.00 76.56 333 LEU A O 1
ATOM 2558 N N . GLY A 1 334 ? -3.913 -12.305 23.377 1.00 77.44 334 GLY A N 1
ATOM 2559 C CA . GLY A 1 334 ? -3.052 -11.624 24.350 1.00 77.44 334 GLY A CA 1
ATOM 2560 C C . GLY A 1 334 ? -3.789 -10.698 25.326 1.00 77.44 334 GLY A C 1
ATOM 2561 O O . GLY A 1 334 ? -4.987 -10.847 25.581 1.00 77.44 334 GLY A O 1
ATOM 2562 N N . SER A 1 335 ? -3.049 -9.731 25.876 1.00 80.56 335 SER A N 1
ATOM 2563 C CA . SER A 1 335 ? -3.564 -8.699 26.788 1.00 80.56 335 SER A CA 1
ATOM 2564 C C . SER A 1 335 ? -3.818 -7.381 26.057 1.00 80.56 335 SER A C 1
ATOM 2566 O O . SER A 1 335 ? -3.091 -7.054 25.121 1.00 80.56 335 SER A O 1
ATOM 2568 N N . TRP A 1 336 ? -4.779 -6.569 26.504 1.00 82.62 336 TRP A N 1
ATOM 2569 C CA . TRP A 1 336 ? -5.010 -5.263 25.875 1.00 82.62 336 TRP A CA 1
ATOM 2570 C C . TRP A 1 336 ? -5.362 -4.113 26.801 1.00 82.62 336 TRP A C 1
ATOM 2572 O O . TRP A 1 336 ? -5.893 -4.297 27.894 1.00 82.62 336 TRP A O 1
ATOM 2582 N N . VAL A 1 337 ? -5.069 -2.903 26.326 1.00 84.06 337 VAL A N 1
ATOM 2583 C CA . VAL A 1 337 ? -5.438 -1.640 26.965 1.00 84.06 337 VAL A CA 1
ATOM 2584 C C . VAL A 1 337 ? -6.232 -0.795 25.980 1.00 84.06 337 VAL A C 1
ATOM 2586 O O . VAL A 1 337 ? -5.763 -0.478 24.889 1.00 84.06 337 VAL A O 1
ATOM 2589 N N . LEU A 1 338 ? -7.427 -0.390 26.388 1.00 84.00 338 LEU A N 1
ATOM 2590 C CA . LEU A 1 338 ? -8.325 0.442 25.605 1.00 84.00 338 LEU A CA 1
ATOM 2591 C C . LEU A 1 338 ? -8.648 1.723 26.369 1.00 84.00 338 LEU A C 1
ATOM 2593 O O . LEU A 1 338 ? -9.142 1.680 27.497 1.00 84.00 338 LEU A O 1
ATOM 2597 N N . TRP A 1 339 ? -8.415 2.866 25.736 1.00 84.50 339 TRP A N 1
ATOM 2598 C CA . TRP A 1 339 ? -8.726 4.177 26.294 1.00 84.50 339 TRP A CA 1
ATOM 2599 C C . TRP A 1 339 ? -9.606 4.967 25.338 1.00 84.50 339 TRP A C 1
ATOM 2601 O O . TRP A 1 339 ? -9.266 5.136 24.166 1.00 84.50 339 TRP A O 1
ATOM 2611 N N . GLY A 1 340 ? -10.724 5.488 25.836 1.00 81.56 340 GLY A N 1
ATOM 2612 C CA . GLY A 1 340 ? -11.631 6.251 24.996 1.00 81.56 340 GLY A CA 1
ATOM 2613 C C . GLY A 1 340 ? -12.796 6.903 25.701 1.00 81.56 340 GLY A C 1
ATOM 2614 O O . GLY A 1 340 ? -12.974 6.757 26.902 1.00 81.56 340 GLY A O 1
ATOM 2615 N N . ARG A 1 341 ? -13.598 7.690 24.977 1.00 83.25 341 ARG A N 1
ATOM 2616 C CA . ARG A 1 341 ? -14.803 8.290 25.576 1.00 83.25 341 ARG A CA 1
ATOM 2617 C C . ARG A 1 341 ? -15.990 7.348 25.479 1.00 83.25 341 ARG A C 1
ATOM 2619 O O . ARG A 1 341 ? -16.682 7.179 26.482 1.00 83.25 341 ARG A O 1
ATOM 2626 N N . VAL A 1 342 ? -16.231 6.776 24.301 1.00 83.25 342 VAL A N 1
ATOM 2627 C CA . VAL A 1 342 ? -17.389 5.911 24.051 1.00 83.25 342 VAL A CA 1
ATOM 2628 C C . VAL A 1 342 ? -17.000 4.703 23.209 1.00 83.25 342 VAL A C 1
ATOM 2630 O O . VAL A 1 342 ? -16.324 4.845 22.188 1.00 83.25 342 VAL A O 1
ATOM 2633 N N . PHE A 1 343 ? -17.482 3.536 23.627 1.00 82.69 343 PHE A N 1
ATOM 2634 C CA . PHE A 1 343 ? -17.265 2.258 22.961 1.00 82.69 343 PHE A CA 1
ATOM 2635 C C . PHE A 1 343 ? -18.595 1.607 22.583 1.00 82.69 343 PHE A C 1
ATOM 2637 O O . PHE A 1 343 ? -19.503 1.536 23.415 1.00 82.69 343 PHE A O 1
ATOM 2644 N N . PHE A 1 344 ? -18.676 1.090 21.359 1.00 83.69 344 PHE A N 1
ATOM 2645 C CA . PHE A 1 344 ? -19.799 0.309 20.851 1.00 83.69 344 PHE A CA 1
ATOM 2646 C C . PHE A 1 344 ? -19.304 -0.995 20.217 1.00 83.69 344 PHE A C 1
ATOM 2648 O O . PHE A 1 344 ? -18.489 -0.954 19.296 1.00 83.69 344 PHE A O 1
ATOM 2655 N N . GLY A 1 345 ? -19.832 -2.141 20.652 1.00 86.56 345 GLY A N 1
ATOM 2656 C CA . GLY A 1 345 ? -19.636 -3.420 19.961 1.00 86.56 345 GLY A CA 1
ATOM 2657 C C . GLY A 1 345 ? -19.226 -4.587 20.858 1.00 86.56 345 GLY A C 1
ATOM 2658 O O . GLY A 1 345 ? -19.657 -4.677 22.005 1.00 86.56 345 GLY A O 1
ATOM 2659 N N . VAL A 1 346 ? -18.462 -5.530 20.309 1.00 83.44 346 VAL A N 1
ATOM 2660 C CA . VAL A 1 346 ? -18.113 -6.796 20.977 1.00 83.44 346 VAL A CA 1
ATOM 2661 C C . VAL A 1 346 ? -16.619 -6.819 21.270 1.00 83.44 346 VAL A C 1
ATOM 2663 O O . VAL A 1 346 ? -15.822 -6.587 20.370 1.00 83.44 346 VAL A O 1
ATOM 2666 N N . MET A 1 347 ? -16.230 -7.115 22.506 1.00 84.06 347 MET A N 1
ATOM 2667 C CA . MET A 1 347 ? -14.832 -7.230 22.921 1.00 84.06 347 MET A CA 1
ATOM 2668 C C . MET A 1 347 ? -14.571 -8.589 23.566 1.00 84.06 347 MET A C 1
ATOM 2670 O O . MET A 1 347 ? -15.327 -9.023 24.435 1.00 84.06 347 MET A O 1
ATOM 2674 N N . GLY A 1 348 ? -13.490 -9.246 23.165 1.00 78.38 348 GLY A N 1
ATOM 2675 C CA . GLY A 1 348 ? -13.087 -10.554 23.663 1.00 78.38 348 GLY A CA 1
ATOM 2676 C C . GLY A 1 348 ? -11.593 -10.615 23.957 1.00 78.38 348 GLY A C 1
ATOM 2677 O O . GLY A 1 348 ? -10.787 -10.102 23.182 1.00 78.38 348 GLY A O 1
ATOM 2678 N N . SER A 1 349 ? -11.205 -11.268 25.051 1.00 79.75 349 SER A N 1
ATOM 2679 C CA . SER A 1 349 ? -9.804 -11.638 25.274 1.00 79.75 349 SER A CA 1
ATOM 2680 C C . SER A 1 349 ? -9.635 -13.024 25.877 1.00 79.75 349 SER A C 1
ATOM 2682 O O . SER A 1 349 ? -10.448 -13.472 26.691 1.00 79.75 349 SER A O 1
ATOM 2684 N N . LEU A 1 350 ? -8.511 -13.664 25.544 1.00 75.88 350 LEU A N 1
ATOM 2685 C CA . LEU A 1 350 ? -7.982 -14.757 26.359 1.00 75.88 350 LEU A CA 1
ATOM 2686 C C . LEU A 1 350 ? -7.083 -14.269 27.506 1.00 75.88 350 LEU A C 1
ATOM 2688 O O . LEU A 1 350 ? -7.031 -14.923 28.545 1.00 75.88 350 LEU A O 1
ATOM 2692 N N . GLY A 1 351 ? -6.407 -13.125 27.344 1.00 76.56 351 GLY A N 1
ATOM 2693 C CA . GLY A 1 351 ? -5.520 -12.532 28.350 1.00 76.56 351 GLY A CA 1
ATOM 2694 C C . GLY A 1 351 ? -6.176 -11.469 29.238 1.00 76.56 351 GLY A C 1
ATOM 2695 O O . GLY A 1 351 ? -7.402 -11.383 29.345 1.00 76.56 351 GLY A O 1
ATOM 2696 N N . SER A 1 352 ? -5.341 -10.651 29.887 1.00 79.38 352 SER A N 1
ATOM 2697 C CA . SER A 1 352 ? -5.779 -9.587 30.802 1.00 79.38 352 SER A CA 1
ATOM 2698 C C . SER A 1 352 ? -6.104 -8.290 30.066 1.00 79.38 352 SER A C 1
ATOM 2700 O O . SER A 1 352 ? -5.398 -7.920 29.127 1.00 79.38 352 SER A O 1
ATOM 2702 N N . CYS A 1 353 ? -7.127 -7.557 30.511 1.00 80.44 353 CYS A N 1
ATOM 2703 C CA . CYS A 1 353 ? -7.599 -6.369 29.792 1.00 80.44 353 CYS A CA 1
ATOM 2704 C C . CYS A 1 353 ? -7.871 -5.188 30.698 1.00 80.44 353 CYS A C 1
ATOM 2706 O O . CYS A 1 353 ? -8.368 -5.338 31.813 1.00 80.44 353 CYS A O 1
ATOM 2708 N N . VAL A 1 354 ? -7.583 -4.000 30.182 1.00 83.31 354 VAL A N 1
ATOM 2709 C CA . VAL A 1 354 ? -7.876 -2.733 30.842 1.00 83.31 354 VAL A CA 1
ATOM 2710 C C . VAL A 1 354 ? -8.707 -1.879 29.903 1.00 83.31 354 VAL A C 1
ATOM 2712 O O . VAL A 1 354 ? -8.287 -1.592 28.784 1.00 83.31 354 VAL A O 1
ATOM 2715 N N . LEU A 1 355 ? -9.866 -1.434 30.372 1.00 82.44 355 LEU A N 1
ATOM 2716 C CA . LEU A 1 355 ? -10.734 -0.519 29.646 1.00 82.44 355 LEU A CA 1
ATOM 2717 C C . LEU A 1 355 ? -10.980 0.734 30.471 1.00 82.44 355 LEU A C 1
ATOM 2719 O O . LEU A 1 355 ? -11.428 0.660 31.615 1.00 82.44 355 LEU A O 1
ATOM 2723 N N . TRP A 1 356 ? -10.745 1.889 29.865 1.00 83.75 356 TRP A N 1
ATOM 2724 C CA . TRP A 1 356 ? -11.044 3.179 30.463 1.00 83.75 356 TRP A CA 1
ATOM 2725 C C . TRP A 1 356 ? -11.900 4.015 29.520 1.00 83.75 356 TRP A C 1
ATOM 2727 O O . TRP A 1 356 ? -11.490 4.299 28.392 1.00 83.75 356 TRP A O 1
ATOM 2737 N N . GLY A 1 357 ? -13.071 4.451 29.985 1.00 79.94 357 GLY A N 1
ATOM 2738 C CA . GLY A 1 357 ? -13.849 5.446 29.257 1.00 79.94 357 GLY A CA 1
ATOM 2739 C C . GLY A 1 357 ? -15.142 5.899 29.902 1.00 79.94 357 GLY A C 1
ATOM 2740 O O . GLY A 1 357 ? -15.522 5.442 30.965 1.00 79.94 357 GLY A O 1
ATOM 2741 N N . HIS A 1 358 ? -15.842 6.851 29.289 1.00 81.06 358 HIS A N 1
ATOM 2742 C CA . HIS A 1 358 ? -17.071 7.384 29.884 1.00 81.06 358 HIS A CA 1
ATOM 2743 C C . HIS A 1 358 ? -18.277 6.459 29.694 1.00 81.06 358 HIS A C 1
ATOM 2745 O O . HIS A 1 358 ? -19.083 6.350 30.620 1.00 81.06 358 HIS A O 1
ATOM 2751 N N . GLY A 1 359 ? -18.401 5.808 28.536 1.00 79.94 359 GLY A N 1
ATOM 2752 C CA . GLY A 1 359 ? -19.533 4.943 28.207 1.00 79.94 359 GLY A CA 1
ATOM 2753 C C . GLY A 1 359 ? -19.123 3.701 27.421 1.00 79.94 359 GLY A C 1
ATOM 2754 O O . GLY A 1 359 ? -18.352 3.798 26.468 1.00 79.94 359 GLY A O 1
ATOM 2755 N N . PHE A 1 360 ? -19.675 2.552 27.794 1.00 81.56 360 PHE A N 1
ATOM 2756 C CA . PHE A 1 360 ? -19.524 1.290 27.073 1.00 81.56 360 PHE A CA 1
ATOM 2757 C C . PHE A 1 360 ? -20.897 0.705 26.732 1.00 81.56 360 PHE A C 1
ATOM 2759 O O . PHE A 1 360 ? -21.759 0.615 27.608 1.00 81.56 360 PHE A O 1
ATOM 2766 N N . PHE A 1 361 ? -21.074 0.285 25.479 1.00 83.12 361 PHE A N 1
ATOM 2767 C CA . PHE A 1 361 ? -22.299 -0.318 24.964 1.00 83.12 361 PHE A CA 1
ATOM 2768 C C . PHE A 1 361 ? -21.976 -1.586 24.163 1.00 83.12 361 PHE A C 1
ATOM 2770 O O . PHE A 1 361 ? -21.446 -1.504 23.054 1.00 83.12 361 PHE A O 1
ATOM 2777 N N . GLY A 1 362 ? -22.333 -2.759 24.683 1.00 84.75 362 GLY A N 1
ATOM 2778 C CA . GLY A 1 362 ? -22.230 -4.016 23.941 1.00 84.75 362 GLY A CA 1
ATOM 2779 C C . GLY A 1 362 ? -21.823 -5.216 24.789 1.00 84.75 362 GLY A C 1
ATOM 2780 O O . GLY A 1 362 ? -22.273 -5.367 25.921 1.00 84.75 362 GLY A O 1
ATOM 2781 N N . VAL A 1 363 ? -21.023 -6.113 24.218 1.00 81.25 363 VAL A N 1
ATOM 2782 C CA . VAL A 1 363 ? -20.632 -7.377 24.862 1.00 81.25 363 VAL A CA 1
ATOM 2783 C C . VAL A 1 363 ? -19.141 -7.353 25.159 1.00 81.25 363 VAL A C 1
ATOM 2785 O O . VAL A 1 363 ? -18.357 -7.023 24.278 1.00 81.25 363 VAL A O 1
ATOM 2788 N N . ALA A 1 364 ? -18.734 -7.705 26.374 1.00 80.88 364 ALA A N 1
ATOM 2789 C CA . ALA A 1 364 ? -17.331 -7.801 26.754 1.00 80.88 364 ALA A CA 1
ATOM 2790 C C . ALA A 1 364 ? -17.078 -9.127 27.496 1.00 80.88 364 ALA A C 1
ATOM 2792 O O . ALA A 1 364 ? -17.618 -9.341 28.580 1.00 80.88 364 ALA A O 1
ATOM 2793 N N . CYS A 1 365 ? -16.271 -10.029 26.933 1.00 77.75 365 CYS A N 1
ATOM 2794 C CA . CYS A 1 365 ? -15.967 -11.333 27.533 1.00 77.75 365 CYS A CA 1
ATOM 2795 C C . CYS A 1 365 ? -14.463 -11.607 27.700 1.00 77.75 365 CYS A C 1
ATOM 2797 O O . CYS A 1 365 ? -13.702 -11.557 26.735 1.00 77.75 365 CYS A O 1
ATOM 2799 N N . SER A 1 366 ? -14.060 -11.965 28.919 1.00 77.38 366 SER A N 1
ATOM 2800 C CA . SER A 1 366 ? -12.699 -12.363 29.285 1.00 77.38 366 SER A CA 1
ATOM 2801 C C . SER A 1 366 ? -12.593 -13.824 29.668 1.00 77.38 366 SER A C 1
ATOM 2803 O O . SER A 1 366 ? -13.400 -14.312 30.467 1.00 77.38 366 SER A O 1
ATOM 2805 N N . LEU A 1 367 ? -11.491 -14.460 29.286 1.00 74.88 367 LEU A N 1
ATOM 2806 C CA . LEU A 1 367 ? -10.981 -15.627 30.008 1.00 74.88 367 LEU A CA 1
ATOM 2807 C C . LEU A 1 367 ? -9.962 -15.269 31.116 1.00 74.88 367 LEU A C 1
ATOM 2809 O O . LEU A 1 367 ? -9.917 -15.968 32.126 1.00 74.88 367 LEU A O 1
ATOM 2813 N N . GLY A 1 368 ? -9.224 -14.158 30.997 1.00 73.12 368 GLY A N 1
ATOM 2814 C CA . GLY A 1 368 ? -8.272 -13.639 31.996 1.00 73.12 368 GLY A CA 1
ATOM 2815 C C . GLY A 1 368 ? -8.836 -12.589 32.975 1.00 73.12 368 GLY A C 1
ATOM 2816 O O . GLY A 1 368 ? -10.048 -12.501 33.195 1.00 73.12 368 GLY A O 1
ATOM 2817 N N . SER A 1 369 ? -7.952 -11.777 33.570 1.00 75.25 369 SER A N 1
ATOM 2818 C CA . SER A 1 369 ? -8.301 -10.741 34.563 1.00 75.25 369 SER A CA 1
ATOM 2819 C C . SER A 1 369 ? -8.579 -9.375 33.940 1.00 75.25 369 SER A C 1
ATOM 2821 O O . SER A 1 369 ? -7.761 -8.887 33.159 1.00 75.25 369 SER A O 1
ATOM 2823 N N . TRP A 1 370 ? -9.689 -8.726 34.299 1.00 77.31 370 TRP A N 1
ATOM 2824 C CA . TRP A 1 370 ? -10.133 -7.473 33.670 1.00 77.31 370 TRP A CA 1
ATOM 2825 C C . TRP A 1 370 ? -10.287 -6.309 34.650 1.00 77.31 370 TRP A C 1
ATOM 2827 O O . TRP A 1 370 ? -10.822 -6.472 35.744 1.00 77.31 370 TRP A O 1
ATOM 2837 N N . VAL A 1 371 ? -9.873 -5.115 34.219 1.00 80.12 371 VAL A N 1
ATOM 2838 C CA . VAL A 1 371 ? -10.089 -3.841 34.918 1.00 80.12 371 VAL A CA 1
ATOM 2839 C C . VAL A 1 371 ? -10.902 -2.916 34.021 1.00 80.12 371 VAL A C 1
ATOM 2841 O O . VAL A 1 371 ? -10.493 -2.596 32.907 1.00 80.12 371 VAL A O 1
ATOM 2844 N N . LEU A 1 372 ? -12.046 -2.461 34.515 1.00 77.25 372 LEU A N 1
ATOM 2845 C CA . LEU A 1 372 ? -12.987 -1.632 33.776 1.00 77.25 372 LEU A CA 1
ATOM 2846 C C . LEU A 1 372 ? -13.264 -0.356 34.572 1.00 77.25 372 LEU A C 1
ATOM 2848 O O . LEU A 1 372 ? -13.756 -0.407 35.698 1.00 77.25 372 LEU A O 1
ATOM 2852 N N . TRP A 1 373 ? -12.975 0.797 33.981 1.00 80.25 373 TRP A N 1
ATOM 2853 C CA . TRP A 1 373 ? -13.247 2.100 34.576 1.00 80.25 373 TRP A CA 1
ATOM 2854 C C . TRP A 1 373 ? -14.156 2.898 33.655 1.00 80.25 373 TRP A C 1
ATOM 2856 O O . TRP A 1 373 ? -13.796 3.189 32.513 1.00 80.25 373 TRP A O 1
ATOM 2866 N N . GLY A 1 374 ? -15.310 3.332 34.164 1.00 75.88 374 GLY A N 1
ATOM 2867 C CA . GLY A 1 374 ? -16.153 4.245 33.409 1.00 75.88 374 GLY A CA 1
ATOM 2868 C C . GLY A 1 374 ? -17.375 4.776 34.117 1.00 75.88 374 GLY A C 1
ATOM 2869 O O . GLY A 1 374 ? -17.655 4.415 35.246 1.00 75.88 374 GLY A O 1
ATOM 2870 N N . ARG A 1 375 ? -18.100 5.710 33.494 1.00 78.81 375 ARG A N 1
ATOM 2871 C CA . ARG A 1 375 ? -19.302 6.277 34.131 1.00 78.81 375 ARG A CA 1
ATOM 2872 C C . ARG A 1 375 ? -20.522 5.387 33.923 1.00 78.81 375 ARG A C 1
ATOM 2874 O O . ARG A 1 375 ? -21.293 5.221 34.864 1.00 78.81 375 ARG A O 1
ATOM 2881 N N . MET A 1 376 ? -20.699 4.856 32.714 1.00 77.50 376 MET A N 1
ATOM 2882 C CA . MET A 1 376 ? -21.889 4.108 32.309 1.00 77.50 376 MET A CA 1
ATOM 2883 C C . MET A 1 376 ? -21.515 2.853 31.522 1.00 77.50 376 MET A C 1
ATOM 2885 O O . MET A 1 376 ? -20.714 2.920 30.589 1.00 77.50 376 MET A O 1
ATOM 2889 N N . PHE A 1 377 ? -22.154 1.738 31.857 1.00 76.81 377 PHE A N 1
ATOM 2890 C CA . PHE A 1 377 ? -21.965 0.454 31.187 1.00 76.81 377 PHE A CA 1
ATOM 2891 C C . PHE A 1 377 ? -23.311 -0.152 30.810 1.00 76.81 377 PHE A C 1
ATOM 2893 O O . PHE A 1 377 ? -24.190 -0.268 31.663 1.00 76.81 377 PHE A O 1
ATOM 2900 N N . PHE A 1 378 ? -23.462 -0.543 29.547 1.00 79.50 378 PHE A N 1
ATOM 2901 C CA . PHE A 1 378 ? -24.667 -1.157 29.004 1.00 79.50 378 PHE A CA 1
ATOM 2902 C C . PHE A 1 378 ? -24.323 -2.433 28.226 1.00 79.50 378 PHE A C 1
ATOM 2904 O O . PHE A 1 378 ? -23.595 -2.371 27.235 1.00 79.50 378 PHE A O 1
ATOM 2911 N N . GLY A 1 379 ? -24.886 -3.574 28.627 1.00 82.19 379 GLY A N 1
ATOM 2912 C CA . GLY A 1 379 ? -24.839 -4.824 27.863 1.00 82.19 379 GLY A CA 1
ATOM 2913 C C . GLY A 1 379 ? -24.388 -6.043 28.670 1.00 82.19 379 GLY A C 1
ATOM 2914 O O . GLY A 1 379 ? -24.768 -6.196 29.827 1.00 82.19 379 GLY A O 1
ATOM 2915 N N . ILE A 1 380 ? -23.652 -6.962 28.044 1.00 76.50 380 ILE A N 1
ATOM 2916 C CA . ILE A 1 380 ? -23.270 -8.249 28.651 1.00 76.50 380 ILE A CA 1
ATOM 2917 C C . ILE A 1 380 ? -21.780 -8.217 28.965 1.00 76.50 380 ILE A C 1
ATOM 2919 O O . ILE A 1 380 ? -20.972 -8.023 28.062 1.00 76.50 380 ILE A O 1
ATOM 2923 N N . MET A 1 381 ? -21.404 -8.446 30.219 1.00 77.44 381 MET A N 1
ATOM 2924 C CA . MET A 1 381 ? -20.007 -8.562 30.624 1.00 77.44 381 MET A CA 1
ATOM 2925 C C . MET A 1 381 ? -19.764 -9.886 31.347 1.00 77.44 381 MET A C 1
ATOM 2927 O O . MET A 1 381 ? -20.490 -10.255 32.271 1.00 77.44 381 MET A O 1
ATOM 2931 N N . GLY A 1 382 ? -18.745 -10.614 30.900 1.00 72.44 382 GLY A N 1
ATOM 2932 C CA . GLY A 1 382 ? -18.383 -11.923 31.430 1.00 72.44 382 GLY A CA 1
ATOM 2933 C C . GLY A 1 382 ? -16.887 -12.028 31.699 1.00 72.44 382 GLY A C 1
ATOM 2934 O O . GLY A 1 382 ? -16.096 -11.655 30.837 1.00 72.44 382 GLY A O 1
ATOM 2935 N N . SER A 1 383 ? -16.479 -12.566 32.848 1.00 74.56 383 SER A N 1
ATOM 2936 C CA . SER A 1 383 ? -15.079 -12.936 33.097 1.00 74.56 383 SER A CA 1
ATOM 2937 C C . SER A 1 383 ? -14.957 -14.323 33.721 1.00 74.56 383 SER A C 1
ATOM 2939 O O . SER A 1 383 ? -15.643 -14.646 34.693 1.00 74.56 383 SER A O 1
ATOM 2941 N N . LEU A 1 384 ? -14.051 -15.158 33.204 1.00 71.44 384 LEU A N 1
ATOM 2942 C CA . LEU A 1 384 ? -13.673 -16.378 33.928 1.00 71.44 384 LEU A CA 1
ATOM 2943 C C . LEU A 1 384 ? -12.639 -16.082 35.028 1.00 71.44 384 LEU A C 1
ATOM 2945 O O . LEU A 1 384 ? -12.692 -16.704 36.086 1.00 71.44 384 LEU A O 1
ATOM 2949 N N . GLY A 1 385 ? -11.753 -15.104 34.811 1.00 69.62 385 GLY A N 1
ATOM 2950 C CA . GLY A 1 385 ? -10.783 -14.620 35.797 1.00 69.62 385 GLY A CA 1
ATOM 2951 C C . GLY A 1 385 ? -11.333 -13.565 36.766 1.00 69.62 385 GLY A C 1
ATOM 2952 O O . GLY A 1 385 ? -12.547 -13.369 36.891 1.00 69.62 385 GLY A O 1
ATOM 2953 N N . SER A 1 386 ? -10.422 -12.881 37.467 1.00 73.31 386 SER A N 1
ATOM 2954 C CA . SER A 1 386 ? -10.763 -11.804 38.405 1.00 73.31 386 SER A CA 1
ATOM 2955 C C . SER A 1 386 ? -11.196 -10.521 37.689 1.00 73.31 386 SER A C 1
ATOM 2957 O O . SER A 1 386 ? -10.640 -10.174 36.647 1.00 73.31 386 SER A O 1
ATOM 2959 N N . CYS A 1 387 ? -12.174 -9.798 38.239 1.00 73.81 387 CYS A N 1
ATOM 2960 C CA . CYS A 1 387 ? -12.665 -8.555 37.648 1.00 73.81 387 CYS A CA 1
ATOM 2961 C C . CYS A 1 387 ? -12.694 -7.389 38.643 1.00 73.81 387 CYS A C 1
ATOM 2963 O O . CYS A 1 387 ? -13.130 -7.539 39.779 1.00 73.81 387 CYS A O 1
ATOM 2965 N N . VAL A 1 388 ? -12.244 -6.211 38.210 1.00 77.62 388 VAL A N 1
ATOM 2966 C CA . VAL A 1 388 ? -12.394 -4.953 38.954 1.00 77.62 388 VAL A CA 1
ATOM 2967 C C . VAL A 1 388 ? -13.200 -3.994 38.096 1.00 77.62 388 VAL A C 1
ATOM 2969 O O . VAL A 1 388 ? -12.781 -3.633 36.996 1.00 77.62 388 VAL A O 1
ATOM 2972 N N . LEU A 1 389 ? -14.351 -3.569 38.604 1.00 75.19 389 LEU A N 1
ATOM 2973 C CA . LEU A 1 389 ? -15.229 -2.617 37.942 1.00 75.19 389 LEU A CA 1
ATOM 2974 C C . LEU A 1 389 ? -15.389 -1.361 38.788 1.00 75.19 389 LEU A C 1
ATOM 2976 O O . LEU A 1 389 ? -15.812 -1.416 39.943 1.00 75.19 389 LEU A O 1
ATOM 2980 N N . TRP A 1 390 ? -15.174 -0.216 38.159 1.00 78.25 390 TRP A N 1
ATOM 2981 C CA . TRP A 1 390 ? -15.490 1.082 38.727 1.00 78.25 390 TRP A CA 1
ATOM 2982 C C . TRP A 1 390 ? -16.460 1.820 37.816 1.00 78.25 390 TRP A C 1
ATOM 2984 O O . TRP A 1 390 ? -16.147 2.078 36.649 1.00 78.25 390 TRP A O 1
ATOM 2994 N N . GLY A 1 391 ? -17.627 2.190 38.343 1.00 69.94 391 GLY A N 1
ATOM 2995 C CA . GLY A 1 391 ? -18.522 3.075 37.620 1.00 69.94 391 GLY A CA 1
ATOM 2996 C C . GLY A 1 391 ? -19.771 3.534 38.339 1.00 69.94 391 GLY A C 1
ATOM 2997 O O . GLY A 1 391 ? -20.132 3.049 39.403 1.00 69.94 391 GLY A O 1
ATOM 2998 N N . HIS A 1 392 ? -20.426 4.538 37.761 1.00 69.75 392 HIS A N 1
ATOM 2999 C CA . HIS A 1 392 ? -21.601 5.139 38.385 1.00 69.75 392 HIS A CA 1
ATOM 3000 C C . HIS A 1 392 ? -22.878 4.341 38.121 1.00 69.75 392 HIS A C 1
ATOM 3002 O O . HIS A 1 392 ? -23.720 4.248 39.013 1.00 69.75 392 HIS A O 1
ATOM 3008 N N . VAL A 1 393 ? -23.028 3.794 36.909 1.00 70.19 393 VAL A N 1
ATOM 3009 C CA . VAL A 1 393 ? -24.237 3.093 36.463 1.00 70.19 393 VAL A CA 1
ATOM 3010 C C . VAL A 1 393 ? -23.871 1.854 35.647 1.00 70.19 393 VAL A C 1
ATOM 3012 O O . VAL A 1 393 ? -23.154 1.954 34.649 1.00 70.19 393 VAL A O 1
ATOM 3015 N N . PHE A 1 394 ? -24.430 0.708 36.032 1.00 71.19 394 PHE A N 1
ATOM 3016 C CA . PHE A 1 394 ? -24.337 -0.555 35.295 1.00 71.19 394 PHE A CA 1
ATOM 3017 C C . PHE A 1 394 ? -25.728 -1.025 34.864 1.00 71.19 394 PHE A C 1
ATOM 3019 O O . PHE A 1 394 ? -26.634 -1.078 35.695 1.00 71.19 394 PHE A O 1
ATOM 3026 N N . PHE A 1 395 ? -25.896 -1.380 33.591 1.00 71.12 395 PHE A N 1
ATOM 3027 C CA . PHE A 1 395 ? -27.125 -1.946 33.040 1.00 71.12 395 PHE A CA 1
ATOM 3028 C C . PHE A 1 395 ? -26.825 -3.197 32.203 1.00 71.12 395 PHE A C 1
ATOM 3030 O O . PHE A 1 395 ? -26.123 -3.109 31.197 1.00 71.12 395 PHE A O 1
ATOM 3037 N N . GLY A 1 396 ? -27.389 -4.349 32.572 1.00 73.69 396 GLY A N 1
ATOM 3038 C CA . GLY A 1 396 ? -27.335 -5.575 31.768 1.00 73.69 396 GLY A CA 1
ATOM 3039 C C . GLY A 1 396 ? -26.923 -6.826 32.546 1.00 73.69 396 GLY A C 1
ATOM 3040 O O . GLY A 1 396 ? -27.352 -7.019 33.680 1.00 73.69 396 GLY A O 1
ATOM 3041 N N . VAL A 1 397 ? -26.158 -7.724 31.924 1.00 70.31 397 VAL A N 1
ATOM 3042 C CA . VAL A 1 397 ? -25.806 -9.033 32.507 1.00 70.31 397 VAL A CA 1
ATOM 3043 C C . VAL A 1 397 ? -24.331 -9.052 32.895 1.00 70.31 397 VAL A C 1
ATOM 3045 O O . VAL A 1 397 ? -23.478 -8.819 32.046 1.00 70.31 397 VAL A O 1
ATOM 3048 N N . MET A 1 398 ? -24.041 -9.371 34.154 1.00 73.25 398 MET A N 1
ATOM 3049 C CA . MET A 1 398 ? -22.698 -9.567 34.703 1.00 73.25 398 MET A CA 1
ATOM 3050 C C . MET A 1 398 ? -22.524 -11.016 35.141 1.00 73.25 398 MET A C 1
ATOM 3052 O O . MET A 1 398 ? -23.260 -11.481 36.012 1.00 73.25 398 MET A O 1
ATOM 3056 N N . VAL A 1 399 ? -21.533 -11.718 34.596 1.00 71.31 399 VAL A N 1
ATOM 3057 C CA . VAL A 1 399 ? -21.188 -13.077 35.040 1.00 71.31 399 VAL A CA 1
ATOM 3058 C C . VAL A 1 399 ? -19.700 -13.168 35.356 1.00 71.31 399 VAL A C 1
ATOM 3060 O O . VAL A 1 399 ? -18.877 -12.900 34.486 1.00 71.31 399 VAL A O 1
ATOM 3063 N N . SER A 1 400 ? -19.343 -13.593 36.572 1.00 69.44 400 SER A N 1
ATOM 3064 C CA . SER A 1 400 ? -17.952 -13.930 36.902 1.00 69.44 400 SER A CA 1
ATOM 3065 C C . SER A 1 400 ? -17.796 -15.331 37.483 1.00 69.44 400 SER A C 1
ATOM 3067 O O . SER A 1 400 ? -18.532 -15.736 38.382 1.00 69.44 400 SER A O 1
ATOM 3069 N N . LEU A 1 401 ? -16.802 -16.084 37.014 1.00 67.88 401 LEU A N 1
ATOM 3070 C CA . LEU A 1 401 ? -16.394 -17.312 37.710 1.00 67.88 401 LEU A CA 1
ATOM 3071 C C . LEU A 1 401 ? -15.335 -17.034 38.786 1.00 67.88 401 LEU A C 1
ATOM 3073 O O . LEU A 1 401 ? -15.333 -17.709 39.812 1.00 67.88 401 LEU A O 1
ATOM 3077 N N . GLY A 1 402 ? -14.485 -16.021 38.588 1.00 66.00 402 GLY A N 1
ATOM 3078 C CA . GLY A 1 402 ? -13.466 -15.582 39.545 1.00 66.00 402 GLY A CA 1
ATOM 3079 C C . GLY A 1 402 ? -13.944 -14.533 40.559 1.00 66.00 402 GLY A C 1
ATOM 3080 O O . GLY A 1 402 ? -15.136 -14.231 40.669 1.00 66.00 402 GLY A O 1
ATOM 3081 N N . SER A 1 403 ? -12.991 -13.970 41.310 1.00 69.62 403 SER A N 1
ATOM 3082 C CA . SER A 1 403 ? -13.228 -12.905 42.294 1.00 69.62 403 SER A CA 1
ATOM 3083 C C . SER A 1 403 ? -13.563 -11.569 41.624 1.00 69.62 403 SER A C 1
ATOM 3085 O O . SER A 1 403 ? -12.838 -11.161 40.715 1.00 69.62 403 SER A O 1
ATOM 3087 N N . CYS A 1 404 ? -14.599 -10.868 42.086 1.00 69.44 404 CYS A N 1
ATOM 3088 C CA . CYS A 1 404 ? -15.012 -9.592 41.503 1.00 69.44 404 CYS A CA 1
ATOM 3089 C C . CYS A 1 404 ? -15.239 -8.478 42.523 1.00 69.44 404 CYS A C 1
ATOM 3091 O O . CYS A 1 404 ? -15.996 -8.641 43.482 1.00 69.44 404 CYS A O 1
ATOM 3093 N N . ASP A 1 405 ? -14.637 -7.325 42.238 1.00 71.56 405 ASP A N 1
ATOM 3094 C CA . ASP A 1 405 ? -14.771 -6.097 43.013 1.00 71.56 405 ASP A CA 1
ATOM 3095 C C . ASP A 1 405 ? -15.575 -5.069 42.204 1.00 71.56 405 ASP A C 1
ATOM 3097 O O . ASP A 1 405 ? -15.144 -4.623 41.137 1.00 71.56 405 ASP A O 1
ATOM 3101 N N . LEU A 1 406 ? -16.754 -4.691 42.706 1.00 71.81 406 LEU A N 1
ATOM 3102 C CA . LEU A 1 406 ? -17.652 -3.716 42.083 1.00 71.81 406 LEU A CA 1
ATOM 3103 C C . LEU A 1 406 ? -17.727 -2.440 42.923 1.00 71.81 406 LEU A C 1
ATOM 3105 O O . LEU A 1 406 ? -18.121 -2.468 44.092 1.00 71.81 406 LEU A O 1
ATOM 3109 N N . TRP A 1 407 ? -17.430 -1.302 42.303 1.00 70.81 407 TRP A N 1
ATOM 3110 C CA . TRP A 1 407 ? -17.545 0.016 42.920 1.00 70.81 407 TRP A CA 1
ATOM 3111 C C . TRP A 1 407 ? -18.552 0.868 42.145 1.00 70.81 407 TRP A C 1
ATOM 3113 O O . TRP A 1 407 ? -18.302 1.218 40.989 1.00 70.81 407 TRP A O 1
ATOM 3123 N N . GLY A 1 408 ? -19.693 1.194 42.761 1.00 63.31 408 GLY A N 1
ATOM 3124 C CA . GLY A 1 408 ? -20.729 1.986 42.098 1.00 63.31 408 GLY A CA 1
ATOM 3125 C C . GLY A 1 408 ? -22.061 2.115 42.850 1.00 63.31 408 GLY A C 1
ATOM 3126 O O . GLY A 1 408 ? -22.501 1.167 43.495 1.00 63.31 408 GLY A O 1
ATOM 3127 N N . PRO A 1 409 ? -22.743 3.274 42.769 1.00 59.16 409 PRO A N 1
ATOM 3128 C CA . PRO A 1 409 ? -24.006 3.535 43.458 1.00 59.16 409 PRO A CA 1
ATOM 3129 C C . PRO A 1 409 ? -25.262 2.990 42.757 1.00 59.16 409 PRO A C 1
ATOM 3131 O O . PRO A 1 409 ? -26.337 3.105 43.339 1.00 59.16 409 PRO A O 1
ATOM 3134 N N . VAL A 1 410 ? -25.185 2.503 41.510 1.00 60.38 410 VAL A N 1
ATOM 3135 C CA . VAL A 1 410 ? -26.365 2.073 40.737 1.00 60.38 410 VAL A CA 1
ATOM 3136 C C . VAL A 1 410 ? -26.028 0.883 39.832 1.00 60.38 410 VAL A C 1
ATOM 3138 O O . VAL A 1 410 ? -25.153 0.967 38.970 1.00 60.38 410 VAL A O 1
ATOM 3141 N N . SER A 1 411 ? -26.763 -0.220 39.983 1.00 62.97 411 SER A N 1
ATOM 3142 C CA . SER A 1 411 ? -26.626 -1.433 39.164 1.00 62.97 411 SER A CA 1
ATOM 3143 C C . SER A 1 411 ? -28.009 -2.009 38.862 1.00 62.97 411 SER A C 1
ATOM 3145 O O . SER A 1 411 ? -28.788 -2.223 39.787 1.00 62.97 411 SER A O 1
ATOM 3147 N N . PHE A 1 412 ? -28.312 -2.269 37.591 1.00 58.81 412 PHE A N 1
ATOM 3148 C CA . PHE A 1 412 ? -29.573 -2.851 37.128 1.00 58.81 412 PHE A CA 1
ATOM 3149 C C . PHE A 1 412 ? -29.306 -4.041 36.197 1.00 58.81 412 PHE A C 1
ATOM 3151 O O . PHE A 1 412 ? -28.606 -3.902 35.196 1.00 58.81 412 PHE A O 1
ATOM 3158 N N . GLY A 1 413 ? -29.896 -5.199 36.500 1.00 62.84 413 GLY A N 1
ATOM 3159 C CA . GLY A 1 413 ? -29.833 -6.401 35.666 1.00 62.84 413 GLY A CA 1
ATOM 3160 C C . GLY A 1 413 ? -29.369 -7.650 36.419 1.00 62.84 413 GLY A C 1
ATOM 3161 O O . GLY A 1 413 ? -29.446 -7.703 37.646 1.00 62.84 413 GLY A O 1
ATOM 3162 N N . VAL A 1 414 ? -28.943 -8.678 35.684 1.00 61.44 414 VAL A N 1
ATOM 3163 C CA . VAL A 1 414 ? -28.606 -9.996 36.247 1.00 61.44 414 VAL A CA 1
ATOM 3164 C C . VAL A 1 414 ? -27.131 -10.021 36.624 1.00 61.44 414 VAL A C 1
ATOM 3166 O O . VAL A 1 414 ? -26.280 -9.918 35.746 1.00 61.44 414 VAL A O 1
ATOM 3169 N N . MET A 1 415 ? -26.822 -10.194 37.909 1.00 66.44 415 MET A N 1
ATOM 3170 C CA . MET A 1 415 ? -25.459 -10.456 38.379 1.00 66.44 415 MET A CA 1
ATOM 3171 C C . MET A 1 415 ? -25.360 -11.889 38.897 1.00 66.44 415 MET A C 1
ATOM 3173 O O . MET A 1 415 ? -26.134 -12.287 39.766 1.00 66.44 415 MET A O 1
ATOM 3177 N N . GLY A 1 416 ? -24.428 -12.665 38.352 1.00 59.72 416 GLY A N 1
ATOM 3178 C CA . GLY A 1 416 ? -24.193 -14.049 38.742 1.00 59.72 416 GLY A CA 1
ATOM 3179 C C . GLY A 1 416 ? -22.715 -14.315 38.971 1.00 59.72 416 GLY A C 1
ATOM 3180 O O . GLY A 1 416 ? -21.868 -13.864 38.198 1.00 59.72 416 GLY A O 1
ATOM 3181 N N . SER A 1 417 ? -22.406 -15.076 40.017 1.00 59.06 417 SER A N 1
ATOM 3182 C CA . SER A 1 417 ? -21.043 -15.509 40.257 1.00 59.06 417 SER A CA 1
ATOM 3183 C C . SER A 1 417 ? -20.884 -16.855 40.917 1.00 59.06 417 SER A C 1
ATOM 3185 O O . SER A 1 417 ? -21.761 -17.310 41.648 1.00 59.06 417 SER A O 1
ATOM 3187 N N . LEU A 1 418 ? -19.729 -17.471 40.660 1.00 55.53 418 LEU A N 1
ATOM 3188 C CA . LEU A 1 418 ? -19.274 -18.660 41.381 1.00 55.53 418 LEU A CA 1
ATOM 3189 C C . LEU A 1 418 ? -18.092 -18.372 42.335 1.00 55.53 418 LEU A C 1
ATOM 3191 O O . LEU A 1 418 ? -17.817 -19.197 43.201 1.00 55.53 418 LEU A O 1
ATOM 3195 N N . GLY A 1 419 ? -17.426 -17.213 42.217 1.00 59.66 419 GLY A N 1
ATOM 3196 C CA . GLY A 1 419 ? -16.312 -16.772 43.076 1.00 59.66 419 GLY A CA 1
ATOM 3197 C C . GLY A 1 419 ? -16.691 -15.760 44.176 1.00 59.66 419 GLY A C 1
ATOM 3198 O O . GLY A 1 419 ? -17.865 -15.513 44.441 1.00 59.66 419 GLY A O 1
ATOM 3199 N N . SER A 1 420 ? -15.693 -15.143 44.828 1.00 59.88 420 SER A N 1
ATOM 3200 C CA . SER A 1 420 ? -15.879 -14.139 45.898 1.00 59.88 420 SER A CA 1
ATOM 3201 C C . SER A 1 420 ? -16.240 -12.746 45.361 1.00 59.88 420 SER A C 1
ATOM 3203 O O . SER A 1 420 ? -15.637 -12.301 44.388 1.00 59.88 420 SER A O 1
ATOM 3205 N N . TRP A 1 421 ? -17.183 -12.040 45.999 1.00 63.75 421 TRP A N 1
ATOM 3206 C CA . TRP A 1 421 ? -17.656 -10.716 45.555 1.00 63.75 421 TRP A CA 1
ATOM 3207 C C . TRP A 1 421 ? -17.517 -9.651 46.635 1.00 63.75 421 TRP A C 1
ATOM 3209 O O . TRP A 1 421 ? -17.957 -9.858 47.767 1.00 63.75 421 TRP A O 1
ATOM 3219 N N . VAL A 1 422 ? -16.964 -8.494 46.265 1.00 62.00 422 VAL A N 1
ATOM 3220 C CA . VAL A 1 422 ? -16.901 -7.304 47.121 1.00 62.00 422 VAL A CA 1
ATOM 3221 C C . VAL A 1 422 ? -17.607 -6.150 46.419 1.00 62.00 422 VAL A C 1
ATOM 3223 O O . VAL A 1 422 ? -17.279 -5.779 45.297 1.00 62.00 422 VAL A O 1
ATOM 3226 N N . LEU A 1 423 ? -18.601 -5.574 47.090 1.00 63.22 423 LEU A N 1
ATOM 3227 C CA . LEU A 1 423 ? -19.439 -4.507 46.559 1.00 63.22 423 LEU A CA 1
ATOM 3228 C C . LEU A 1 423 ? -19.319 -3.262 47.436 1.00 63.22 423 LEU A C 1
ATOM 3230 O O . LEU A 1 423 ? -19.594 -3.306 48.634 1.00 63.22 423 LEU A O 1
ATOM 3234 N N . TRP A 1 424 ? -18.997 -2.136 46.812 1.00 56.72 424 TRP A N 1
ATOM 3235 C CA . TRP A 1 424 ? -18.931 -0.827 47.453 1.00 56.72 424 TRP A CA 1
ATOM 3236 C C . TRP A 1 424 ? -19.925 0.134 46.784 1.00 56.72 424 TRP A C 1
ATOM 3238 O O . TRP A 1 424 ? -19.657 0.693 45.720 1.00 56.72 424 TRP A O 1
ATOM 3248 N N . GLY A 1 425 ? -21.095 0.323 47.408 1.00 57.97 425 GLY A N 1
ATOM 3249 C CA . GLY A 1 425 ? -22.154 1.217 46.926 1.00 57.97 425 GLY A CA 1
ATOM 3250 C C . GLY A 1 425 ? -23.550 0.885 47.471 1.00 57.97 425 GLY A C 1
ATOM 3251 O O . GLY A 1 425 ? -23.712 -0.038 48.266 1.00 57.97 425 GLY A O 1
ATOM 3252 N N . ARG A 1 426 ? -24.576 1.648 47.061 1.00 52.47 426 ARG A N 1
ATOM 3253 C CA . ARG A 1 426 ? -25.992 1.301 47.304 1.00 52.47 426 ARG A CA 1
ATOM 3254 C C . ARG A 1 426 ? -26.492 0.477 46.120 1.00 52.47 426 ARG A C 1
ATOM 3256 O O . ARG A 1 426 ? -26.388 0.932 44.994 1.00 52.47 426 ARG A O 1
ATOM 3263 N N . VAL A 1 427 ? -27.055 -0.703 46.355 1.00 51.78 427 VAL A N 1
ATOM 3264 C CA . VAL A 1 427 ? -27.639 -1.528 45.285 1.00 51.78 427 VAL A CA 1
ATOM 3265 C C . VAL A 1 427 ? -29.155 -1.522 45.392 1.00 51.78 427 VAL A C 1
ATOM 3267 O O . VAL A 1 427 ? -29.707 -1.725 46.472 1.00 51.78 427 VAL A O 1
ATOM 3270 N N . VAL A 1 428 ? -29.828 -1.309 44.259 1.00 50.84 428 VAL A N 1
ATOM 3271 C CA . VAL A 1 428 ? -31.247 -1.634 44.091 1.00 50.84 428 VAL A CA 1
ATOM 3272 C C . VAL A 1 428 ? -31.294 -2.964 43.353 1.00 50.84 428 VAL A C 1
ATOM 3274 O O . VAL A 1 428 ? -30.997 -3.039 42.166 1.00 50.84 428 VAL A O 1
ATOM 3277 N N . PHE A 1 429 ? -31.609 -4.030 44.081 1.00 47.56 429 PHE A N 1
ATOM 3278 C CA . PHE A 1 429 ? -31.716 -5.370 43.518 1.00 47.56 429 PHE A CA 1
ATOM 3279 C C . PHE A 1 429 ? -32.946 -5.464 42.609 1.00 47.56 429 PHE A C 1
ATOM 3281 O O . PHE A 1 429 ? -34.079 -5.376 43.083 1.00 47.56 429 PHE A O 1
ATOM 3288 N N . GLY A 1 430 ? -32.718 -5.683 41.314 1.00 51.22 430 GLY A N 1
ATOM 3289 C CA . GLY A 1 430 ? -33.718 -6.274 40.425 1.00 51.22 430 GLY A CA 1
ATOM 3290 C C . GLY A 1 430 ? -33.887 -7.767 40.733 1.00 51.22 430 GLY A C 1
ATOM 3291 O O . GLY A 1 430 ? -32.939 -8.430 41.144 1.00 51.22 430 GLY A O 1
ATOM 3292 N N . ASP A 1 431 ? -35.110 -8.271 40.572 1.00 52.41 431 ASP A N 1
ATOM 3293 C CA . ASP A 1 431 ? -35.566 -9.668 40.707 1.00 52.41 431 ASP A CA 1
ATOM 3294 C C . ASP A 1 431 ? -35.552 -10.344 42.090 1.00 52.41 431 ASP A C 1
ATOM 3296 O O . ASP A 1 431 ? -36.151 -11.416 42.232 1.00 52.41 431 ASP A O 1
ATOM 3300 N N . LEU A 1 432 ? -34.947 -9.754 43.128 1.00 61.69 432 LEU A N 1
ATOM 3301 C CA . LEU A 1 432 ? -35.015 -10.328 44.483 1.00 61.69 432 LEU A CA 1
ATOM 3302 C C . LEU A 1 432 ? -36.276 -9.907 45.249 1.00 61.69 432 LEU A C 1
ATOM 3304 O O . LEU A 1 432 ? -36.728 -10.621 46.142 1.00 61.69 432 LEU A O 1
ATOM 3308 N N . LEU A 1 433 ? -36.824 -8.739 44.926 1.00 61.16 433 LEU A N 1
ATOM 3309 C CA . LEU A 1 433 ? -37.840 -8.065 45.723 1.00 61.16 433 LEU A CA 1
ATOM 3310 C C . LEU A 1 433 ? -39.185 -8.128 44.992 1.00 61.16 433 LEU A C 1
ATOM 3312 O O . LEU A 1 433 ? -39.426 -7.397 44.039 1.00 61.16 433 LEU A O 1
ATOM 3316 N N . LEU A 1 434 ? -40.049 -9.043 45.430 1.00 69.31 434 LEU A N 1
ATOM 3317 C CA . LEU A 1 434 ? -41.382 -9.257 44.854 1.00 69.31 434 LEU A CA 1
ATOM 3318 C C . LEU A 1 434 ? -42.384 -8.206 45.347 1.00 69.31 434 LEU A C 1
ATOM 3320 O O . LEU A 1 434 ? -43.331 -7.866 44.646 1.00 69.31 434 LEU A O 1
ATOM 3324 N N . PHE A 1 435 ? -42.194 -7.716 46.574 1.00 75.94 435 PHE A N 1
ATOM 3325 C CA . PHE A 1 435 ? -43.090 -6.759 47.217 1.00 75.94 435 PHE A CA 1
ATOM 3326 C C . PHE A 1 435 ? -42.346 -5.935 48.268 1.00 75.94 435 PHE A C 1
ATOM 3328 O O . PHE A 1 435 ? -41.562 -6.498 49.037 1.00 75.94 435 PHE A O 1
ATOM 3335 N N . GLN A 1 436 ? -42.638 -4.631 48.331 1.00 81.69 436 GLN A N 1
ATOM 3336 C CA . GLN A 1 436 ? -42.140 -3.713 49.357 1.00 81.69 436 GLN A CA 1
ATOM 3337 C C . GLN A 1 436 ? -43.280 -2.875 49.940 1.00 81.69 436 GLN A C 1
ATOM 3339 O O . GLN A 1 436 ? -43.995 -2.202 49.200 1.00 81.69 436 GLN A O 1
ATOM 3344 N N . ALA A 1 437 ? -43.380 -2.824 51.269 1.00 82.94 437 ALA A N 1
ATOM 3345 C CA . ALA A 1 437 ? -44.190 -1.833 51.973 1.00 82.94 437 ALA A CA 1
ATOM 3346 C C . ALA A 1 437 ? -43.397 -1.213 53.131 1.00 82.94 437 ALA A C 1
ATOM 3348 O O . ALA A 1 437 ? -43.228 -1.817 54.196 1.00 82.94 437 ALA A O 1
ATOM 3349 N N . TYR A 1 438 ? -42.917 0.013 52.921 1.00 83.38 438 TYR A N 1
ATOM 3350 C CA . TYR A 1 438 ? -42.193 0.780 53.931 1.00 83.38 438 TYR A CA 1
ATOM 3351 C C . TYR A 1 438 ? -43.150 1.597 54.804 1.00 83.38 438 TYR A C 1
ATOM 3353 O O . TYR A 1 438 ? -44.008 2.321 54.302 1.00 83.38 438 TYR A O 1
ATOM 3361 N N . HIS A 1 439 ? -42.965 1.504 56.118 1.00 81.12 439 HIS A N 1
ATOM 3362 C CA . HIS A 1 439 ? -43.680 2.280 57.120 1.00 81.12 439 HIS A CA 1
ATOM 3363 C C . HIS A 1 439 ? -42.668 3.138 57.895 1.00 81.12 439 HIS A C 1
ATOM 3365 O O . HIS A 1 439 ? -41.808 2.584 58.586 1.00 81.12 439 HIS A O 1
ATOM 3371 N N . PRO A 1 440 ? -42.740 4.479 57.803 1.00 83.00 440 PRO A N 1
ATOM 3372 C CA . PRO A 1 440 ? -41.828 5.357 58.528 1.00 83.00 440 PRO A CA 1
ATOM 3373 C C . PRO A 1 440 ? -42.069 5.290 60.041 1.00 83.00 440 PRO A C 1
ATOM 3375 O O . PRO A 1 440 ? -43.189 5.037 60.491 1.00 83.00 440 PRO A O 1
ATOM 3378 N N . SER A 1 441 ? -41.018 5.564 60.821 1.00 84.25 441 SER A N 1
ATOM 3379 C CA . SER A 1 441 ? -41.111 5.658 62.282 1.00 84.25 441 SER A CA 1
ATOM 3380 C C . SER A 1 441 ? -42.103 6.749 62.696 1.00 84.25 441 SER A C 1
ATOM 3382 O O . SER A 1 441 ? -42.061 7.866 62.181 1.00 84.25 441 SER A O 1
ATOM 3384 N N . ARG A 1 442 ? -42.974 6.425 63.654 1.00 81.56 442 ARG A N 1
ATOM 3385 C CA . ARG A 1 442 ? -43.897 7.358 64.327 1.00 81.56 442 ARG A CA 1
ATOM 3386 C C . ARG A 1 442 ? -43.571 7.499 65.815 1.00 81.56 442 ARG A C 1
ATOM 3388 O O . ARG A 1 442 ? -44.424 7.910 66.596 1.00 81.56 442 ARG A O 1
ATOM 3395 N N . LEU A 1 443 ? -42.367 7.094 66.221 1.00 78.25 443 LEU A N 1
ATOM 3396 C CA . LEU A 1 443 ? -41.935 7.130 67.613 1.00 78.25 443 LEU A CA 1
ATOM 3397 C C . LEU A 1 443 ? -41.832 8.581 68.103 1.00 78.25 443 LEU A C 1
ATOM 3399 O O . LEU A 1 443 ? -41.052 9.363 67.563 1.00 78.25 443 LEU A O 1
ATOM 3403 N N . VAL A 1 444 ? -42.584 8.921 69.150 1.00 75.38 444 VAL A N 1
ATOM 3404 C CA . VAL A 1 444 ? -42.476 10.210 69.842 1.00 75.38 444 VAL A CA 1
ATOM 3405 C C . VAL A 1 444 ? -41.627 10.016 71.107 1.00 75.38 444 VAL A C 1
ATOM 3407 O O . VAL A 1 444 ? -42.027 9.244 71.985 1.00 75.38 444 VAL A O 1
ATOM 3410 N N . PRO A 1 445 ? -40.464 10.684 71.235 1.00 71.25 445 PRO A N 1
ATOM 3411 C CA . PRO A 1 445 ? -39.637 10.601 72.438 1.00 71.25 445 PRO A CA 1
ATOM 3412 C C . PRO A 1 445 ? -40.423 11.022 73.688 1.00 71.25 445 PRO A C 1
ATOM 3414 O O . PRO A 1 445 ? -41.107 12.042 73.682 1.00 71.25 445 PRO A O 1
ATOM 3417 N N . GLY A 1 446 ? -40.344 10.232 74.761 1.00 67.44 446 GLY A N 1
ATOM 3418 C CA . GLY A 1 446 ? -41.037 10.519 76.026 1.00 67.44 446 GLY A CA 1
ATOM 3419 C C . GLY A 1 446 ? -42.533 10.176 76.054 1.00 67.44 446 GLY A C 1
ATOM 3420 O O . GLY A 1 446 ? -43.190 10.403 77.072 1.00 67.44 446 GLY A O 1
ATOM 3421 N N . GLN A 1 447 ? -43.093 9.603 74.982 1.00 76.75 447 GLN A N 1
ATOM 3422 C CA . GLN A 1 447 ? -44.466 9.102 74.995 1.00 76.75 447 GLN A CA 1
ATOM 3423 C C . GLN A 1 447 ? -44.602 7.899 75.939 1.00 76.75 447 GLN A C 1
ATOM 3425 O O . GLN A 1 447 ? -43.786 6.979 75.936 1.00 76.75 447 GLN A O 1
ATOM 3430 N N . ARG A 1 448 ? -45.666 7.896 76.750 1.00 77.00 448 ARG A N 1
ATOM 3431 C CA . ARG A 1 448 ? -45.958 6.773 77.650 1.00 77.00 448 ARG A CA 1
ATOM 3432 C C . ARG A 1 448 ? -46.325 5.510 76.851 1.00 77.00 448 ARG A C 1
ATOM 3434 O O . ARG A 1 448 ? -47.099 5.632 75.896 1.00 77.00 448 ARG A O 1
ATOM 3441 N N . PRO A 1 449 ? -45.871 4.316 77.291 1.00 79.69 449 PRO A N 1
ATOM 3442 C CA . PRO A 1 449 ? -46.238 3.040 76.692 1.00 79.69 449 PRO A CA 1
ATOM 3443 C C . PRO A 1 449 ? -47.751 2.836 76.547 1.00 79.69 449 PRO A C 1
ATOM 3445 O O . PRO A 1 449 ? -48.547 3.222 77.418 1.00 79.69 449 PRO A O 1
ATOM 3448 N N . CYS A 1 450 ? -48.167 2.221 75.438 1.00 75.75 450 CYS A N 1
ATOM 3449 C CA . CYS A 1 450 ? -49.588 2.069 75.127 1.00 75.75 450 CYS A CA 1
ATOM 3450 C C . CYS A 1 450 ? -50.318 1.158 76.136 1.00 75.75 450 CYS A C 1
ATOM 3452 O O . CYS A 1 450 ? -49.834 0.103 76.535 1.00 75.75 450 CYS A O 1
ATOM 3454 N N . ARG A 1 451 ? -51.555 1.522 76.511 1.00 70.19 451 ARG A N 1
ATOM 3455 C CA . ARG A 1 451 ? -52.434 0.662 77.332 1.00 70.19 451 ARG A CA 1
ATOM 3456 C C . ARG A 1 451 ? -53.130 -0.443 76.533 1.00 70.19 451 ARG A C 1
ATOM 3458 O O . ARG A 1 451 ? -53.756 -1.318 77.135 1.00 70.19 451 ARG A O 1
ATOM 3465 N N . ARG A 1 452 ? -53.091 -0.422 75.202 1.00 73.06 452 ARG A N 1
ATOM 3466 C CA . ARG A 1 452 ? -53.749 -1.455 74.391 1.00 73.06 452 ARG A CA 1
ATOM 3467 C C . ARG A 1 452 ? -52.873 -2.699 74.352 1.00 73.06 452 ARG A C 1
ATOM 3469 O O . ARG A 1 452 ? -51.681 -2.607 74.094 1.00 73.06 452 ARG A O 1
ATOM 3476 N N . VAL A 1 453 ? -53.481 -3.848 74.630 1.00 62.28 453 VAL A N 1
ATOM 3477 C CA . VAL A 1 453 ? -52.782 -5.138 74.669 1.00 62.28 453 VAL A CA 1
ATOM 3478 C C . VAL A 1 453 ? -52.262 -5.507 73.271 1.00 62.28 453 VAL A C 1
ATOM 3480 O O . VAL A 1 453 ? -51.127 -5.956 73.153 1.00 62.28 453 VAL A O 1
ATOM 3483 N N . ASP A 1 454 ? -53.021 -5.167 72.223 1.00 61.16 454 ASP A N 1
ATOM 3484 C CA . ASP A 1 454 ? -52.691 -5.429 70.813 1.00 61.16 454 ASP A CA 1
ATOM 3485 C C . ASP A 1 454 ? -52.106 -4.211 70.065 1.00 61.16 454 ASP A C 1
ATOM 3487 O O . ASP A 1 454 ? -52.250 -4.087 68.850 1.00 61.16 454 ASP A O 1
ATOM 3491 N N . ALA A 1 455 ? -51.489 -3.252 70.767 1.00 62.72 455 ALA A N 1
ATOM 3492 C CA . ALA A 1 455 ? -50.860 -2.115 70.094 1.00 62.72 455 ALA A CA 1
ATOM 3493 C C . ALA A 1 455 ? -49.691 -2.574 69.206 1.00 62.72 455 ALA A C 1
ATOM 3495 O O . ALA A 1 455 ? -48.756 -3.213 69.696 1.00 62.72 455 ALA A O 1
ATOM 3496 N N . MET A 1 456 ? -49.744 -2.199 67.925 1.00 64.56 456 MET A N 1
ATOM 3497 C CA . MET A 1 456 ? -48.606 -2.264 67.006 1.00 64.56 456 MET A CA 1
ATOM 3498 C C . MET A 1 456 ? -47.525 -1.269 67.435 1.00 64.56 456 MET A C 1
ATOM 3500 O O . MET A 1 456 ? -47.832 -0.178 67.918 1.00 64.56 456 MET A O 1
ATOM 3504 N N . ASP A 1 457 ? -46.261 -1.629 67.231 1.00 80.00 457 ASP A N 1
ATOM 3505 C CA . ASP A 1 457 ? -45.136 -0.725 67.454 1.00 80.00 457 ASP A CA 1
ATOM 3506 C C . ASP A 1 457 ? -45.079 0.390 66.393 1.00 80.00 457 ASP A C 1
ATOM 3508 O O . ASP A 1 457 ? -45.620 0.275 65.289 1.00 80.00 457 ASP A O 1
ATOM 3512 N N . CYS A 1 458 ? -44.403 1.474 66.746 1.00 84.00 458 CYS A N 1
ATOM 3513 C CA . CYS A 1 458 ? -44.251 2.698 65.971 1.00 84.00 458 CYS A CA 1
ATOM 3514 C C . CYS A 1 458 ? -42.833 2.848 65.397 1.00 84.00 458 CYS A C 1
ATOM 3516 O O . CYS A 1 458 ? -42.482 3.940 64.946 1.00 84.00 458 CYS A O 1
ATOM 3518 N N . PHE A 1 459 ? -42.009 1.794 65.421 1.00 87.38 459 PHE A N 1
ATOM 3519 C CA . PHE A 1 459 ? -40.684 1.817 64.802 1.00 87.38 459 PHE A CA 1
ATOM 3520 C C . PHE A 1 459 ? -40.780 1.912 63.275 1.00 87.38 459 PHE A C 1
ATOM 3522 O O . PHE A 1 459 ? -41.817 1.608 62.681 1.00 87.38 459 PHE A O 1
ATOM 3529 N N . ALA A 1 460 ? -39.683 2.324 62.633 1.00 87.38 460 ALA A N 1
ATOM 3530 C CA . ALA A 1 460 ? -39.572 2.208 61.184 1.00 87.38 460 ALA A CA 1
ATOM 3531 C C . ALA A 1 460 ? -39.561 0.723 60.802 1.00 87.38 460 ALA A C 1
ATOM 3533 O O . ALA A 1 460 ? -38.801 -0.063 61.376 1.00 87.38 460 ALA A O 1
ATOM 3534 N N . LYS A 1 461 ? -40.410 0.347 59.845 1.00 88.75 461 LYS A N 1
ATOM 3535 C CA . LYS A 1 461 ? -40.601 -1.043 59.420 1.00 88.75 461 LYS A CA 1
ATOM 3536 C C . LYS A 1 461 ? -40.615 -1.168 57.909 1.00 88.75 461 LYS A C 1
ATOM 3538 O O . LYS A 1 461 ? -41.092 -0.278 57.208 1.00 88.75 461 LYS A O 1
ATOM 3543 N N . CYS A 1 462 ? -40.148 -2.300 57.405 1.00 87.00 462 CYS A N 1
ATOM 3544 C CA . CYS A 1 462 ? -40.244 -2.651 55.996 1.00 87.00 462 CYS A CA 1
ATOM 3545 C C . CYS A 1 462 ? -40.750 -4.088 55.868 1.00 87.00 462 CYS A C 1
ATOM 3547 O O . CYS A 1 462 ? -40.099 -5.015 56.347 1.00 87.00 462 CYS A O 1
ATOM 3549 N N . PHE A 1 463 ? -41.904 -4.261 55.225 1.00 86.75 463 PHE A N 1
ATOM 3550 C CA . PHE A 1 463 ? -42.451 -5.574 54.893 1.00 86.75 463 PHE A CA 1
ATOM 3551 C C . PHE A 1 463 ? -42.017 -5.943 53.480 1.00 86.75 463 PHE A C 1
ATOM 3553 O O . PHE A 1 463 ? -42.299 -5.212 52.526 1.00 86.75 463 PHE A O 1
ATOM 3560 N N . LEU A 1 464 ? -41.312 -7.062 53.360 1.00 85.69 464 LEU A N 1
ATOM 3561 C CA . LEU A 1 464 ? -40.679 -7.506 52.128 1.00 85.69 464 LEU A CA 1
ATOM 3562 C C . LEU A 1 464 ? -41.199 -8.894 51.758 1.00 85.69 464 LEU A C 1
ATOM 3564 O O . LEU A 1 464 ? -41.348 -9.760 52.617 1.00 85.69 464 LEU A O 1
ATOM 3568 N N . SER A 1 465 ? -41.430 -9.132 50.470 1.00 83.81 465 SER A N 1
ATOM 3569 C CA . SER A 1 465 ? -41.466 -10.497 49.927 1.00 83.81 465 SER A CA 1
ATOM 3570 C C . SER A 1 465 ? -40.229 -10.695 49.072 1.00 83.81 465 SER A C 1
ATOM 3572 O O . SER A 1 465 ? -40.055 -10.013 48.063 1.00 83.81 465 SER A O 1
ATOM 3574 N N . VAL A 1 466 ? -39.355 -11.594 49.508 1.00 81.38 466 VAL A N 1
ATOM 3575 C CA . VAL A 1 466 ? -38.039 -11.821 48.915 1.00 81.38 466 VAL A CA 1
ATOM 3576 C C . VAL A 1 466 ? -38.018 -13.170 48.213 1.00 81.38 466 VAL A C 1
ATOM 3578 O O . VAL A 1 466 ? -38.501 -14.170 48.739 1.00 81.38 466 VAL A O 1
ATOM 3581 N N . LYS A 1 467 ? -37.443 -13.212 47.019 1.00 77.31 467 LYS A N 1
ATOM 3582 C CA . LYS A 1 467 ? -37.188 -14.440 46.273 1.00 77.31 467 LYS A CA 1
ATOM 3583 C C . LYS A 1 467 ? -35.940 -15.128 46.839 1.00 77.31 467 LYS A C 1
ATOM 3585 O O . LYS A 1 467 ? -34.836 -14.616 46.691 1.00 77.31 467 LYS A O 1
ATOM 3590 N N . LEU A 1 468 ? -36.102 -16.287 47.478 1.00 75.44 468 LEU A N 1
ATOM 3591 C CA . LEU A 1 468 ? -34.995 -17.101 47.993 1.00 75.44 468 LEU A CA 1
ATOM 3592 C C . LEU A 1 468 ? -34.771 -18.311 47.078 1.00 75.44 468 LEU A C 1
ATOM 3594 O O . LEU A 1 468 ? -35.695 -19.097 46.872 1.00 75.44 468 LEU A O 1
ATOM 3598 N N . GLY A 1 469 ? -33.563 -18.469 46.532 1.00 66.81 469 GLY A N 1
ATOM 3599 C CA . GLY A 1 469 ? -33.202 -19.629 45.708 1.00 66.81 469 GLY A CA 1
ATOM 3600 C C . GLY A 1 469 ? -33.241 -20.936 46.507 1.00 66.81 469 GLY A C 1
ATOM 3601 O O . GLY A 1 469 ? -32.801 -20.969 47.656 1.00 66.81 469 GLY A O 1
ATOM 3602 N N . GLY A 1 470 ? -33.786 -22.001 45.913 1.00 60.62 470 GLY A N 1
ATOM 3603 C CA . GLY A 1 470 ? -33.895 -23.330 46.528 1.00 60.62 470 GLY A CA 1
ATOM 3604 C C . GLY A 1 470 ? -33.429 -24.441 45.584 1.00 60.62 470 GLY A C 1
ATOM 3605 O O . GLY A 1 470 ? -33.485 -24.279 44.365 1.00 60.62 470 GLY A O 1
ATOM 3606 N N . SER A 1 471 ? -32.960 -25.560 46.152 1.00 50.31 471 SER A N 1
ATOM 3607 C CA . SER A 1 471 ? -32.557 -26.748 45.384 1.00 50.31 471 SER A CA 1
ATOM 3608 C C . SER A 1 471 ? -33.709 -27.266 44.512 1.00 50.31 471 SER A C 1
ATOM 3610 O O . SER A 1 471 ? -34.885 -27.122 44.844 1.00 50.31 471 SER A O 1
ATOM 3612 N N . ARG A 1 472 ? -33.345 -27.828 43.360 1.00 51.84 472 ARG A N 1
ATOM 3613 C CA . ARG A 1 472 ? -34.138 -27.994 42.132 1.00 51.84 472 ARG A CA 1
ATOM 3614 C C . ARG A 1 472 ? -35.192 -29.118 42.192 1.00 51.84 472 ARG A C 1
ATOM 3616 O O . ARG A 1 472 ? -35.340 -29.848 41.220 1.00 51.84 472 ARG A O 1
ATOM 3623 N N . GLU A 1 473 ? -35.927 -29.257 43.295 1.00 50.31 473 GLU A N 1
ATOM 3624 C CA . GLU A 1 473 ? -36.862 -30.382 43.501 1.00 50.31 473 GLU A CA 1
ATOM 3625 C C . GLU A 1 473 ? -38.357 -30.029 43.376 1.00 50.31 473 GLU A C 1
ATOM 3627 O O . GLU A 1 473 ? -39.188 -30.930 43.349 1.00 50.31 473 GLU A O 1
ATOM 3632 N N . ALA A 1 474 ? -38.739 -28.757 43.205 1.00 48.59 474 ALA A N 1
ATOM 3633 C CA . ALA A 1 474 ? -40.150 -28.390 43.022 1.00 48.59 474 ALA A CA 1
ATOM 3634 C C . ALA A 1 474 ? -40.352 -27.208 42.057 1.00 48.59 474 ALA A C 1
ATOM 3636 O O . ALA A 1 474 ? -40.437 -26.067 42.493 1.00 48.59 474 ALA A O 1
ATOM 3637 N N . GLY A 1 475 ? -40.445 -27.488 40.748 1.00 53.97 475 GLY A N 1
ATOM 3638 C CA . GLY A 1 475 ? -41.130 -26.689 39.702 1.00 53.97 475 GLY A CA 1
ATOM 3639 C C . GLY A 1 475 ? -40.604 -25.286 39.350 1.00 53.97 475 GLY A C 1
ATOM 3640 O O . GLY A 1 475 ? -40.439 -24.963 38.175 1.00 53.97 475 GLY A O 1
ATOM 3641 N N . HIS A 1 476 ? -40.282 -24.454 40.334 1.00 57.94 476 HIS A N 1
ATOM 3642 C CA . HIS A 1 476 ? -39.663 -23.144 40.186 1.00 57.94 476 HIS A CA 1
ATOM 3643 C C . HIS A 1 476 ? -38.553 -23.055 41.239 1.00 57.94 476 HIS A C 1
ATOM 3645 O O . HIS A 1 476 ? -38.820 -23.176 42.426 1.00 57.94 476 HIS A O 1
ATOM 3651 N N . GLY A 1 477 ? -37.293 -22.894 40.814 1.00 68.25 477 GLY A N 1
ATOM 3652 C CA . GLY A 1 477 ? -36.088 -22.957 41.669 1.00 68.25 477 GLY A CA 1
ATOM 3653 C C . GLY A 1 477 ? -35.932 -21.820 42.693 1.00 68.25 477 GLY A C 1
ATOM 3654 O O . GLY A 1 477 ? -34.815 -21.419 43.018 1.00 68.25 477 GLY A O 1
ATOM 3655 N N . TRP A 1 478 ? -37.038 -21.248 43.159 1.00 74.38 478 TRP A N 1
ATOM 3656 C CA . TRP A 1 478 ? -37.096 -20.190 44.151 1.00 74.38 478 TRP A CA 1
ATOM 3657 C C . TRP A 1 478 ? -38.396 -20.273 44.955 1.00 74.38 478 TRP A C 1
ATOM 3659 O O . TRP A 1 478 ? -39.434 -20.696 44.452 1.00 74.38 478 TRP A O 1
ATOM 3669 N N . ARG A 1 479 ? -38.346 -19.808 46.204 1.00 80.06 479 ARG A N 1
ATOM 3670 C CA . ARG A 1 479 ? -39.514 -19.636 47.074 1.00 80.06 479 ARG A CA 1
ATOM 3671 C C . ARG A 1 479 ? -39.663 -18.169 47.467 1.00 80.06 479 ARG A C 1
ATOM 3673 O O . ARG A 1 479 ? -38.667 -17.507 47.758 1.00 80.06 479 ARG A O 1
ATOM 3680 N N . ALA A 1 480 ? -40.891 -17.655 47.484 1.00 81.38 480 ALA A N 1
ATOM 3681 C CA . ALA A 1 480 ? -41.173 -16.356 48.087 1.00 81.38 480 ALA A CA 1
ATOM 3682 C C . ALA A 1 480 ? -41.102 -16.488 49.615 1.00 81.38 480 ALA A C 1
ATOM 3684 O O . ALA A 1 480 ? -41.789 -17.321 50.203 1.00 81.38 480 ALA A O 1
ATOM 3685 N N . VAL A 1 481 ? -40.270 -15.675 50.258 1.00 83.81 481 VAL A N 1
ATOM 3686 C CA . VAL A 1 481 ? -40.123 -15.604 51.713 1.00 83.81 481 VAL A CA 1
ATOM 3687 C C . VAL A 1 481 ? -40.536 -14.217 52.162 1.00 83.81 481 VAL A C 1
ATOM 3689 O O . VAL A 1 481 ? -39.980 -13.217 51.710 1.00 83.81 481 VAL A O 1
ATOM 3692 N N . ARG A 1 482 ? -41.512 -14.150 53.065 1.00 88.50 482 ARG A N 1
ATOM 3693 C CA . ARG A 1 482 ? -41.854 -12.900 53.732 1.00 88.50 482 ARG A CA 1
ATOM 3694 C C . ARG A 1 482 ? -40.777 -12.570 54.764 1.00 88.50 482 ARG A C 1
ATOM 3696 O O . ARG A 1 482 ? -40.448 -13.411 55.597 1.00 88.50 482 ARG A O 1
ATOM 3703 N N . VAL A 1 483 ? -40.245 -11.355 54.698 1.00 86.44 483 VAL A N 1
ATOM 3704 C CA . VAL A 1 483 ? -39.241 -10.830 55.624 1.00 86.44 483 VAL A CA 1
ATOM 3705 C C . VAL A 1 483 ? -39.752 -9.505 56.174 1.00 86.44 483 VAL A C 1
ATOM 3707 O O . VAL A 1 483 ? -40.040 -8.581 55.416 1.00 86.44 483 VAL A O 1
ATOM 3710 N N . ASP A 1 484 ? -39.839 -9.410 57.496 1.00 88.44 484 ASP A N 1
ATOM 3711 C CA . ASP A 1 484 ? -40.285 -8.207 58.190 1.00 88.44 484 ASP A CA 1
ATOM 3712 C C . ASP A 1 484 ? -39.053 -7.583 58.873 1.00 88.44 484 ASP A C 1
ATOM 3714 O O . ASP A 1 484 ? -38.464 -8.175 59.776 1.00 88.44 484 ASP A O 1
ATOM 3718 N N . LEU A 1 485 ? -38.617 -6.410 58.402 1.00 87.69 485 LEU A N 1
ATOM 3719 C CA . LEU A 1 485 ? -37.489 -5.665 58.976 1.00 87.69 485 LEU A CA 1
ATOM 3720 C C . LEU A 1 485 ? -37.997 -4.543 59.876 1.00 87.69 485 LEU A C 1
ATOM 3722 O O . LEU A 1 485 ? -38.901 -3.798 59.495 1.00 87.69 485 LEU A O 1
ATOM 3726 N N . VAL A 1 486 ? -37.367 -4.381 61.038 1.00 87.88 486 VAL A N 1
ATOM 3727 C CA . VAL A 1 486 ? -37.745 -3.401 62.064 1.00 87.88 486 VAL A CA 1
ATOM 3728 C C . VAL A 1 486 ? -36.488 -2.698 62.551 1.00 87.88 486 VAL A C 1
ATOM 3730 O O . VAL A 1 486 ? -35.506 -3.355 62.889 1.00 87.88 486 VAL A O 1
ATOM 3733 N N . ALA A 1 487 ? -36.512 -1.368 62.593 1.00 90.00 487 ALA A N 1
ATOM 3734 C CA . ALA A 1 487 ? -35.364 -0.548 62.973 1.00 90.00 487 ALA A CA 1
ATOM 3735 C C . ALA A 1 487 ? -35.665 0.276 64.243 1.00 90.00 487 ALA A C 1
ATOM 3737 O O . ALA A 1 487 ? -36.079 1.437 64.140 1.00 90.00 487 ALA A O 1
ATOM 3738 N N . PRO A 1 488 ? -35.496 -0.306 65.447 1.00 87.12 488 PRO A N 1
ATOM 3739 C CA . PRO A 1 488 ? -35.619 0.426 66.704 1.00 87.12 488 PRO A CA 1
ATOM 3740 C C . PRO A 1 488 ? -34.352 1.255 67.007 1.00 87.12 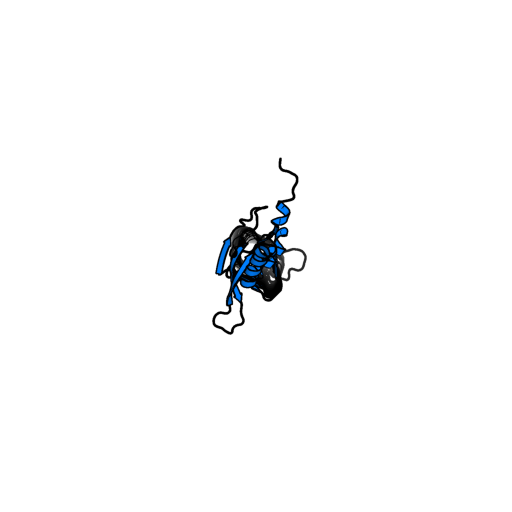488 PRO A C 1
ATOM 3742 O O . PRO A 1 488 ? -33.249 0.867 66.613 1.00 87.12 488 PRO A O 1
ATOM 3745 N N . PRO A 1 489 ? -34.461 2.378 67.744 1.00 83.50 489 PRO A N 1
ATOM 3746 C CA . PRO A 1 489 ? -33.295 3.062 68.295 1.00 83.50 489 PRO A CA 1
ATOM 3747 C C . PRO A 1 489 ? -32.613 2.181 69.352 1.00 83.50 489 PRO A C 1
ATOM 3749 O O . PRO A 1 489 ? -33.278 1.426 70.060 1.00 83.50 489 PRO A O 1
ATOM 3752 N N . VAL A 1 490 ? -31.292 2.324 69.509 1.00 85.50 490 VAL A N 1
ATOM 3753 C CA . VAL A 1 490 ? -30.469 1.490 70.413 1.00 85.50 490 VAL A CA 1
ATOM 3754 C C . VAL A 1 490 ? -31.024 1.446 71.844 1.00 85.50 490 VAL A C 1
ATOM 3756 O O . VAL A 1 490 ? -31.040 0.392 72.469 1.00 85.50 490 VAL A O 1
ATOM 3759 N N . GLN A 1 491 ? -31.556 2.566 72.339 1.00 84.25 491 GLN A N 1
ATOM 3760 C CA . GLN A 1 491 ? -32.132 2.678 73.686 1.00 84.25 491 GLN A CA 1
ATOM 3761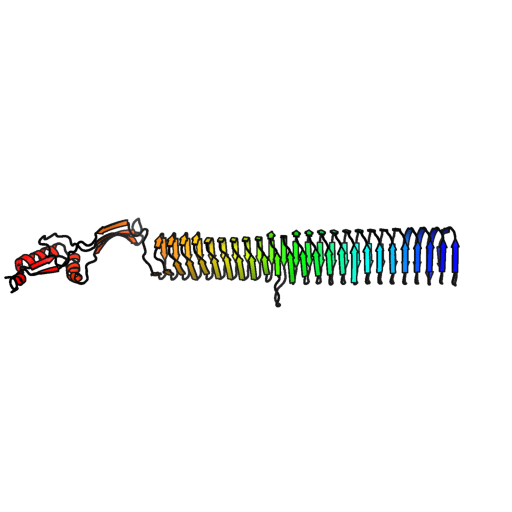 C C . GLN A 1 491 ? -33.366 1.785 73.900 1.00 84.25 491 GLN A C 1
ATOM 3763 O O . GLN A 1 491 ? -33.596 1.308 75.007 1.00 84.25 491 GLN A O 1
ATOM 3768 N N . SER A 1 492 ? -34.142 1.532 72.842 1.00 85.12 492 SER A N 1
ATOM 3769 C CA . SER A 1 492 ? -35.341 0.685 72.880 1.00 85.12 492 SER A CA 1
ATOM 3770 C C . SER A 1 492 ? -35.088 -0.720 72.328 1.00 85.12 492 SER A C 1
ATOM 3772 O O . SER A 1 492 ? -36.028 -1.503 72.226 1.00 85.12 492 SER A O 1
ATOM 3774 N N . PHE A 1 493 ? -33.842 -1.066 71.980 1.00 88.00 493 PHE A N 1
ATOM 3775 C CA . PHE A 1 493 ? -33.514 -2.339 71.333 1.00 88.00 493 PHE A CA 1
ATOM 3776 C C . PHE A 1 493 ? -33.941 -3.547 72.170 1.00 88.00 493 PHE A C 1
ATOM 3778 O O . PHE A 1 493 ? -34.531 -4.474 71.630 1.00 88.00 493 PHE A O 1
ATOM 3785 N N . ALA A 1 494 ? -33.717 -3.518 73.487 1.00 86.00 494 ALA A N 1
ATOM 3786 C CA . ALA A 1 494 ? -34.108 -4.615 74.374 1.00 86.00 494 ALA A CA 1
ATOM 3787 C C . ALA A 1 494 ? -35.633 -4.841 74.397 1.00 86.00 494 ALA A C 1
ATOM 3789 O O . ALA A 1 494 ? -36.088 -5.980 74.340 1.00 86.00 494 ALA A O 1
ATOM 3790 N N . PHE A 1 495 ? -36.423 -3.761 74.423 1.00 87.75 495 PHE A N 1
ATOM 3791 C CA . PHE A 1 495 ? -37.889 -3.826 74.410 1.00 87.75 495 PHE A CA 1
ATOM 3792 C C . PHE A 1 495 ? -38.436 -4.233 73.039 1.00 87.75 495 PHE A C 1
ATOM 3794 O O . PHE A 1 495 ? -39.387 -5.007 72.953 1.00 87.75 495 PHE A O 1
ATOM 3801 N N . ALA A 1 496 ? -37.800 -3.767 71.962 1.00 89.12 496 ALA A N 1
ATOM 3802 C CA . ALA A 1 496 ? -38.132 -4.175 70.606 1.00 89.12 496 ALA A CA 1
ATOM 3803 C C . ALA A 1 496 ? -37.817 -5.659 70.382 1.00 89.12 496 ALA A C 1
ATOM 3805 O O . ALA A 1 496 ? -38.651 -6.382 69.849 1.00 89.12 496 ALA A O 1
ATOM 3806 N N . LEU A 1 497 ? -36.650 -6.128 70.831 1.00 90.12 497 LEU A N 1
ATOM 3807 C CA . LEU A 1 497 ? -36.257 -7.530 70.739 1.00 90.12 497 LEU A CA 1
ATOM 3808 C C . LEU A 1 497 ? -37.247 -8.419 71.492 1.00 90.12 497 LEU A C 1
ATOM 3810 O O . LEU A 1 497 ? -37.723 -9.394 70.923 1.00 90.12 497 LEU A O 1
ATOM 3814 N N . LEU A 1 498 ? -37.602 -8.051 72.725 1.00 89.25 498 LEU A N 1
ATOM 3815 C CA . LEU A 1 498 ? -38.609 -8.753 73.521 1.00 89.25 498 LEU A CA 1
ATOM 3816 C C . LEU A 1 498 ? -39.943 -8.860 72.758 1.00 89.25 498 LEU A C 1
ATOM 3818 O O . LEU A 1 498 ? -40.408 -9.966 72.484 1.00 89.25 498 LEU A O 1
ATOM 3822 N N . GLY A 1 499 ? -40.451 -7.717 72.284 1.00 87.06 499 GLY A N 1
ATOM 3823 C CA . GLY A 1 499 ? -41.704 -7.618 71.538 1.00 87.06 499 GLY A CA 1
ATOM 3824 C C . GLY A 1 499 ? -41.751 -8.411 70.231 1.00 87.06 499 GLY A C 1
ATOM 3825 O O . GLY A 1 499 ? -42.790 -8.970 69.880 1.00 87.06 499 GLY A O 1
ATOM 3826 N N . TRP A 1 500 ? -40.636 -8.454 69.499 1.00 89.00 500 TRP A N 1
ATOM 3827 C CA . TRP A 1 500 ? -40.532 -9.113 68.193 1.00 89.00 500 TRP A CA 1
ATOM 3828 C C . TRP A 1 500 ? -40.069 -10.573 68.266 1.00 89.00 500 TRP A C 1
ATOM 3830 O O . TRP A 1 500 ? -40.190 -11.290 67.275 1.00 89.00 500 TRP A O 1
ATOM 3840 N N . THR A 1 501 ? -39.596 -11.037 69.427 1.00 90.56 501 THR A N 1
ATOM 3841 C CA . THR A 1 501 ? -39.285 -12.460 69.656 1.00 90.56 501 THR A CA 1
ATOM 3842 C C . THR A 1 501 ? -40.562 -13.277 69.872 1.00 90.56 501 THR A C 1
ATOM 3844 O O . THR A 1 501 ? -40.656 -14.414 69.409 1.00 90.56 501 THR A O 1
ATOM 3847 N N . GLY A 1 502 ? -41.579 -12.693 70.517 1.00 85.12 502 GLY A N 1
ATOM 3848 C CA . GLY A 1 502 ? -42.853 -13.365 70.783 1.00 85.12 502 GLY A CA 1
ATOM 3849 C C . GLY A 1 502 ? -42.720 -14.561 71.744 1.00 85.12 502 GLY A C 1
ATOM 3850 O O . GLY A 1 502 ? -41.754 -14.674 72.490 1.00 85.12 502 GLY A O 1
ATOM 3851 N N . SER A 1 503 ? -43.674 -15.498 71.796 1.00 88.69 503 SER A N 1
ATOM 3852 C CA . SER A 1 503 ? -44.905 -15.620 70.996 1.00 88.69 503 SER A CA 1
ATOM 3853 C C . SER A 1 503 ? -45.948 -14.531 71.294 1.00 88.69 503 SER A C 1
ATOM 3855 O O . SER A 1 503 ? -45.859 -13.814 72.289 1.00 88.69 503 SER A O 1
ATOM 3857 N N . THR A 1 504 ? -46.981 -14.419 70.452 1.00 86.69 504 THR A N 1
ATOM 3858 C CA . THR A 1 504 ? -48.082 -13.457 70.657 1.00 86.69 504 THR A CA 1
ATOM 3859 C C . THR A 1 504 ? -48.773 -13.633 72.010 1.00 86.69 504 THR A C 1
ATOM 3861 O O . THR A 1 504 ? -49.188 -12.649 72.616 1.00 86.69 504 THR A O 1
ATOM 3864 N N . GLN A 1 505 ? -48.873 -14.870 72.505 1.00 89.62 505 GLN A N 1
ATOM 3865 C CA . GLN A 1 505 ? -49.449 -15.160 73.814 1.00 89.62 505 GLN A CA 1
ATOM 3866 C C . GLN A 1 505 ? -48.532 -14.690 74.949 1.00 89.62 505 GLN A C 1
ATOM 3868 O O . GLN A 1 505 ? -49.001 -14.028 75.872 1.00 89.62 505 GLN A O 1
ATOM 3873 N N . PHE A 1 506 ? -47.226 -14.959 74.839 1.00 90.56 506 PHE A N 1
ATOM 3874 C CA . PHE A 1 506 ? -46.238 -14.524 75.827 1.00 90.56 506 PHE A CA 1
ATOM 3875 C C . PHE A 1 506 ? -46.237 -12.999 75.990 1.00 90.56 506 PHE A C 1
ATOM 3877 O O . PHE A 1 506 ? -46.332 -12.501 77.107 1.00 90.56 506 PHE A O 1
ATOM 3884 N N . GLU A 1 507 ? -46.238 -12.253 74.884 1.00 88.38 507 GLU A N 1
ATOM 3885 C CA . GLU A 1 507 ? -46.302 -10.786 74.904 1.00 88.38 507 GLU A CA 1
ATOM 3886 C C . GLU A 1 507 ? -47.578 -10.252 75.574 1.00 88.38 507 GLU A C 1
ATOM 3888 O O . GLU A 1 507 ? -47.532 -9.319 76.382 1.00 88.38 507 GLU A O 1
ATOM 3893 N N . ARG A 1 508 ? -48.736 -10.856 75.281 1.00 89.00 508 ARG A N 1
ATOM 3894 C CA . ARG A 1 508 ? -50.015 -10.464 75.895 1.00 89.00 508 ARG A CA 1
ATOM 3895 C C . ARG A 1 508 ? -50.016 -10.697 77.402 1.00 89.00 508 ARG A C 1
ATOM 3897 O O . ARG A 1 508 ? -50.426 -9.803 78.149 1.00 89.00 508 ARG A O 1
ATOM 3904 N N . ASP A 1 509 ? -49.534 -11.856 77.839 1.00 90.31 509 ASP A N 1
ATOM 3905 C CA . ASP A 1 509 ? -49.470 -12.213 79.255 1.00 90.31 509 ASP A CA 1
ATOM 3906 C C . ASP A 1 509 ? -48.423 -11.377 79.998 1.00 90.31 509 ASP A C 1
ATOM 3908 O O . ASP A 1 509 ? -48.696 -10.908 81.101 1.00 90.31 509 ASP A O 1
ATOM 3912 N N . LEU A 1 510 ? -47.288 -11.064 79.369 1.00 89.75 510 LEU A N 1
ATOM 3913 C CA . LEU A 1 510 ? -46.254 -10.196 79.933 1.00 89.75 510 LEU A CA 1
ATOM 3914 C C . LEU A 1 510 ? -46.761 -8.760 80.141 1.00 89.75 510 LEU A C 1
ATOM 3916 O O . LEU A 1 510 ? -46.597 -8.178 81.217 1.00 89.75 510 LEU A O 1
ATOM 3920 N N . ARG A 1 511 ? -47.451 -8.193 79.142 1.00 90.50 511 ARG A N 1
ATOM 3921 C CA . ARG A 1 511 ? -48.076 -6.861 79.244 1.00 90.50 511 ARG A CA 1
ATOM 3922 C C . ARG A 1 511 ? -49.218 -6.841 80.263 1.00 90.50 511 ARG A C 1
ATOM 3924 O O . ARG A 1 511 ? -49.442 -5.817 80.920 1.00 90.50 511 ARG A O 1
ATOM 3931 N N . ARG A 1 512 ? -49.951 -7.952 80.406 1.00 89.12 512 ARG A N 1
ATOM 3932 C CA . ARG A 1 512 ? -51.005 -8.120 81.418 1.00 89.12 512 ARG A CA 1
ATOM 3933 C C . ARG A 1 512 ? -50.410 -8.214 82.822 1.00 89.12 512 ARG A C 1
ATOM 3935 O O . ARG A 1 512 ? -50.873 -7.492 83.700 1.00 89.12 512 ARG A O 1
ATOM 3942 N N . PHE A 1 513 ? -49.366 -9.016 83.008 1.00 91.00 513 PHE A N 1
ATOM 3943 C CA . PHE A 1 513 ? -48.629 -9.162 84.262 1.00 91.00 513 PHE A CA 1
ATOM 3944 C C . PHE A 1 513 ? -48.029 -7.829 84.716 1.00 91.00 513 PHE A C 1
ATOM 3946 O O . PHE A 1 513 ? -48.275 -7.392 85.838 1.00 91.00 513 PHE A O 1
ATOM 3953 N N . ALA A 1 514 ? -47.331 -7.118 83.822 1.00 90.06 514 ALA A N 1
ATOM 3954 C CA . ALA A 1 514 ? -46.770 -5.802 84.126 1.00 90.06 514 ALA A CA 1
ATOM 3955 C C . ALA A 1 514 ? -47.846 -4.833 84.645 1.00 90.06 514 ALA A C 1
ATOM 3957 O O . ALA A 1 514 ? -47.615 -4.086 85.593 1.00 90.06 514 ALA A O 1
ATOM 3958 N N . ARG A 1 515 ? -49.051 -4.886 84.068 1.00 88.50 515 ARG A N 1
ATOM 3959 C CA . ARG A 1 515 ? -50.162 -3.999 84.420 1.00 88.50 515 ARG A CA 1
ATOM 3960 C C . ARG A 1 515 ? -50.889 -4.383 85.699 1.00 88.50 515 ARG A C 1
ATOM 3962 O O . ARG A 1 515 ? -51.182 -3.483 86.483 1.00 88.50 515 ARG A O 1
ATOM 3969 N N . LEU A 1 516 ? -51.248 -5.656 85.845 1.00 89.75 516 LEU A N 1
ATOM 3970 C CA . LEU A 1 516 ? -52.087 -6.143 86.941 1.00 89.75 516 LEU A CA 1
ATOM 3971 C C . LEU A 1 516 ? -51.261 -6.407 88.200 1.00 89.75 516 LEU A C 1
ATOM 3973 O O . LEU A 1 516 ? -51.658 -5.972 89.272 1.00 89.75 516 LEU A O 1
ATOM 3977 N N . GLU A 1 517 ? -50.092 -7.034 88.056 1.00 92.69 517 GLU A N 1
ATOM 3978 C CA . GLU A 1 517 ? -49.279 -7.485 89.193 1.00 92.69 517 GLU A CA 1
ATOM 3979 C C . GLU A 1 517 ? -48.212 -6.464 89.605 1.00 92.69 517 GLU A C 1
ATOM 3981 O O . GLU A 1 517 ? -47.833 -6.386 90.771 1.00 92.69 517 GLU A O 1
ATOM 3986 N N . ARG A 1 518 ? -47.687 -5.674 88.657 1.00 89.56 518 ARG A N 1
ATOM 3987 C CA . ARG A 1 518 ? -46.574 -4.734 88.917 1.00 89.56 518 ARG A CA 1
ATOM 3988 C C . ARG A 1 518 ? -46.953 -3.258 88.847 1.00 89.56 518 ARG A C 1
ATOM 3990 O O . ARG A 1 518 ? -46.113 -2.412 89.124 1.00 89.56 518 ARG A O 1
ATOM 3997 N N . ASN A 1 519 ? -48.197 -2.931 88.492 1.00 89.31 519 ASN A N 1
ATOM 3998 C CA . ASN A 1 519 ? -48.664 -1.558 88.260 1.00 89.31 519 ASN A CA 1
ATOM 3999 C C . ASN A 1 519 ? -47.784 -0.742 87.276 1.00 89.31 519 ASN A C 1
ATOM 4001 O O . ASN A 1 519 ? -47.664 0.481 87.371 1.00 89.31 519 ASN A O 1
ATOM 4005 N N . MET A 1 520 ? -47.196 -1.416 86.288 1.00 91.06 520 MET A N 1
ATOM 4006 C CA . MET A 1 520 ? -46.368 -0.843 85.224 1.00 91.06 520 MET A CA 1
ATOM 4007 C C . MET A 1 520 ? -47.099 -0.886 83.870 1.00 91.06 520 MET A C 1
ATOM 4009 O O . MET A 1 520 ? -48.108 -1.571 83.692 1.00 91.06 520 MET A O 1
ATOM 4013 N N . LEU A 1 521 ? -46.622 -0.121 82.891 1.00 88.62 521 LEU A N 1
ATOM 4014 C CA . LEU A 1 521 ? -47.048 -0.187 81.492 1.00 88.62 521 LEU A CA 1
ATOM 4015 C C . LEU A 1 521 ? -45.858 -0.626 80.647 1.00 88.62 521 LEU A C 1
ATOM 4017 O O . LEU A 1 521 ? -44.852 0.071 80.623 1.00 88.62 521 LEU A O 1
ATOM 4021 N N . LEU A 1 522 ? -45.988 -1.760 79.967 1.00 88.25 522 LEU A N 1
ATOM 4022 C CA . LEU A 1 522 ? -44.978 -2.307 79.066 1.00 88.25 522 LEU A CA 1
ATOM 4023 C C . LEU A 1 522 ? -45.504 -2.273 77.628 1.00 88.25 522 LEU A C 1
ATOM 4025 O O . LEU A 1 522 ? -46.638 -2.696 77.385 1.00 88.25 522 LEU A O 1
ATOM 4029 N N . ASP A 1 523 ? -44.678 -1.805 76.697 1.00 87.06 523 ASP A N 1
ATOM 4030 C CA . ASP A 1 523 ? -44.865 -1.982 75.258 1.00 87.06 523 ASP A CA 1
ATOM 4031 C C . ASP A 1 523 ? -43.518 -2.221 74.547 1.00 87.06 523 ASP A C 1
ATOM 4033 O O . ASP A 1 523 ? -42.470 -2.311 75.186 1.00 87.06 523 ASP A O 1
ATOM 4037 N N . ASN A 1 524 ? -43.539 -2.319 73.214 1.00 86.88 524 ASN A N 1
ATOM 4038 C CA . ASN A 1 524 ? -42.337 -2.572 72.410 1.00 86.88 524 ASN A CA 1
ATOM 4039 C C . ASN A 1 524 ? -41.325 -1.410 72.427 1.00 86.88 524 ASN A C 1
ATOM 4041 O O . ASN A 1 524 ? -40.220 -1.566 71.913 1.00 86.88 524 ASN A O 1
ATOM 4045 N N . HIS A 1 525 ? -41.683 -0.246 72.977 1.00 86.19 525 HIS A N 1
ATOM 4046 C CA . HIS A 1 525 ? -40.844 0.952 73.006 1.00 86.19 525 HIS A CA 1
ATOM 4047 C C . HIS A 1 525 ? -40.165 1.149 74.362 1.00 86.19 525 HIS A C 1
ATOM 4049 O O . HIS A 1 525 ? -39.049 1.678 74.406 1.00 86.19 525 HIS A O 1
ATOM 4055 N N . GLY A 1 526 ? -40.818 0.729 75.451 1.00 86.56 526 GLY A N 1
ATOM 4056 C CA . GLY A 1 526 ? -40.283 0.847 76.802 1.00 86.56 526 GLY A CA 1
ATOM 4057 C C . GLY A 1 526 ? -41.217 0.356 77.912 1.00 86.56 526 GLY A C 1
ATOM 4058 O O . GLY A 1 526 ? -42.312 -0.160 77.687 1.00 86.56 526 GLY A O 1
ATOM 4059 N N . LEU A 1 527 ? -40.766 0.561 79.150 1.00 88.56 527 LEU A N 1
ATOM 4060 C CA . LEU A 1 527 ? -41.482 0.235 80.382 1.00 88.56 527 LEU A CA 1
ATOM 4061 C C . LEU A 1 527 ? -41.671 1.504 81.221 1.00 88.56 527 LEU A C 1
ATOM 4063 O O . LEU A 1 527 ? -40.726 2.257 81.441 1.00 88.56 527 LEU A O 1
ATOM 4067 N N . PHE A 1 528 ? -42.883 1.722 81.724 1.00 87.56 528 PHE A N 1
ATOM 4068 C CA . PHE A 1 528 ? -43.236 2.874 82.549 1.00 87.56 528 PHE A CA 1
ATOM 4069 C C . PHE A 1 528 ? -43.854 2.435 83.873 1.00 87.56 528 PHE A C 1
ATOM 4071 O O . PHE A 1 528 ? -44.903 1.791 83.900 1.00 87.56 528 PHE A O 1
ATOM 4078 N N . ASP A 1 529 ? -43.225 2.817 84.976 1.00 88.06 529 ASP A N 1
ATOM 4079 C CA . ASP A 1 529 ? -43.687 2.511 86.326 1.00 88.06 529 ASP A CA 1
ATOM 4080 C C . ASP A 1 529 ? -44.624 3.608 86.837 1.00 88.06 529 ASP A C 1
ATOM 4082 O O . ASP A 1 529 ? -44.228 4.766 86.962 1.00 88.06 529 ASP A O 1
ATOM 4086 N N . LYS A 1 530 ? -45.881 3.258 87.134 1.00 83.94 530 LYS A N 1
ATOM 4087 C CA . LYS A 1 530 ? -46.855 4.236 87.635 1.00 83.94 530 LYS A CA 1
ATOM 4088 C C . LYS A 1 530 ? -46.634 4.577 89.105 1.00 83.94 530 LYS A C 1
ATOM 4090 O O . LYS A 1 530 ? -47.067 5.643 89.531 1.00 83.94 530 LYS A O 1
ATOM 4095 N N . SER A 1 531 ? -45.996 3.694 89.876 1.00 79.88 531 SER A N 1
ATOM 4096 C CA . SER A 1 531 ? -45.812 3.882 91.319 1.00 79.88 531 SER A CA 1
ATOM 4097 C C . SER A 1 531 ? -44.788 4.974 91.641 1.00 79.88 531 SER A C 1
ATOM 4099 O O . SER A 1 531 ? -44.938 5.701 92.619 1.00 79.88 531 SER A O 1
ATOM 4101 N N . LYS A 1 532 ? -43.797 5.159 90.766 1.00 75.50 532 LYS A N 1
ATOM 4102 C CA . LYS A 1 532 ? -42.701 6.121 90.950 1.00 75.50 532 LYS A CA 1
ATOM 4103 C C . LYS A 1 532 ? -43.038 7.558 90.544 1.00 75.50 532 LYS A C 1
ATOM 4105 O O . LYS A 1 532 ? -42.242 8.453 90.780 1.00 75.50 532 LYS A O 1
ATOM 4110 N N . VAL A 1 533 ? -44.213 7.794 89.959 1.00 63.59 533 VAL A N 1
ATOM 4111 C CA . VAL A 1 533 ? -44.642 9.125 89.480 1.00 63.59 533 VAL A CA 1
ATOM 4112 C C . VAL A 1 533 ? -45.293 9.954 90.599 1.00 63.59 533 VAL A C 1
ATOM 4114 O O . VAL A 1 533 ? -45.436 11.161 90.462 1.00 63.59 533 VAL A O 1
ATOM 4117 N N . GLY A 1 534 ? -45.669 9.328 91.722 1.00 54.88 534 GLY A N 1
ATOM 4118 C CA . GLY A 1 534 ? -46.261 9.998 92.889 1.00 54.88 534 GLY A CA 1
ATOM 4119 C C . GLY A 1 534 ? -45.260 10.504 93.937 1.00 54.88 534 GLY A C 1
ATOM 4120 O O . GLY A 1 534 ? -45.689 10.923 95.006 1.00 54.88 534 GLY A O 1
ATOM 4121 N N . ALA A 1 535 ? -43.953 10.445 93.667 1.00 46.94 535 ALA A N 1
ATOM 4122 C CA . ALA A 1 535 ? -42.896 10.811 94.611 1.00 46.94 535 ALA A CA 1
ATOM 4123 C C . ALA A 1 535 ? -41.894 11.799 93.988 1.00 46.94 535 ALA A C 1
ATOM 4125 O O . ALA A 1 535 ? -40.690 11.559 94.015 1.00 46.94 535 ALA A O 1
ATOM 4126 N N . ASP A 1 536 ? -42.401 12.897 93.420 1.00 42.38 536 ASP A N 1
ATOM 4127 C CA . ASP A 1 536 ? -41.582 14.032 92.980 1.00 42.38 536 ASP A CA 1
ATOM 4128 C C . ASP A 1 536 ? -41.992 15.296 93.769 1.00 42.38 536 ASP A C 1
ATOM 4130 O O . ASP A 1 536 ? -43.138 15.749 93.650 1.00 42.38 536 ASP A O 1
ATOM 4134 N N . PRO A 1 537 ? -41.125 15.857 94.636 1.00 44.84 537 PRO A N 1
ATOM 4135 C CA . PRO A 1 537 ? -41.402 17.083 95.375 1.00 44.84 537 PRO A CA 1
ATOM 4136 C C . PRO A 1 537 ? -41.132 18.286 94.462 1.00 44.84 537 PRO A C 1
ATOM 4138 O O . PRO A 1 537 ? -40.056 18.873 94.504 1.00 44.84 537 PRO A O 1
ATOM 4141 N N . GLY A 1 538 ? -42.086 18.644 93.598 1.00 49.53 538 GLY A N 1
ATOM 4142 C CA . GLY A 1 538 ? -41.800 19.667 92.583 1.00 49.53 538 GLY A CA 1
ATOM 4143 C C . GLY A 1 538 ? -42.971 20.337 91.874 1.00 49.53 538 GLY A C 1
ATOM 4144 O O . GLY A 1 538 ? -42.745 20.950 90.836 1.00 49.53 538 GLY A O 1
ATOM 4145 N N . GLN A 1 539 ? -44.203 20.264 92.390 1.00 41.66 539 GLN A N 1
ATOM 4146 C CA . GLN A 1 539 ? -45.305 21.106 91.897 1.00 41.66 539 GLN A CA 1
ATOM 4147 C C . GLN A 1 539 ? -46.161 21.663 93.046 1.00 41.66 539 GLN A C 1
ATOM 4149 O O . GLN A 1 539 ? -47.174 21.083 93.440 1.00 41.66 539 GLN A O 1
ATOM 4154 N N . LYS A 1 540 ? -45.736 22.820 93.558 1.00 34.78 540 LYS A N 1
ATOM 4155 C CA . LYS A 1 540 ? -46.599 23.932 93.970 1.00 34.78 540 LYS A CA 1
ATOM 4156 C C . LYS A 1 540 ? -46.022 25.210 93.386 1.00 34.78 540 LYS A C 1
ATOM 4158 O O . LYS A 1 540 ? -44.775 25.316 93.401 1.00 34.78 540 LYS A O 1
#

Secondary structure (DSSP, 8-state):
-EESS-EEEEEEEEEEEEEESS-EEEEEEEEEEEEEESS-EEEEEEEEEEEEEESS-EEEEEEEEEEEEEESS-EEEE-SEEEEEEEESS-EEEE-SEEEEEEEESS-EEEEEEEEEEEEEESS-EEEEEEEEEEEEEESS-EEEEEEEEEEEEEESS-EEEEEEEEEEEEEESS-EEEEEEEEEEEEEESS-EEEE-SEEEEEEEESS-EEEE-SEEEEEEEESS-EEEE-SEEEEEEEE-S---SS--EEEEEEEEEEEEEESS-EEEEEEEEEEEEEESS-EEEEEEEEEEEEEESS-EEEEEEEEEEEEEESS-EEEEEEEEEEEEEESS-EEEEEEEEEEEEEESS-EEEEEEEEEEEEEESS-EEEEEEEEEEEEEESS-EEEEEEEEEEEEEESS-EEEE-SEEEEEEEESS-EEEES----SSSEEEEEEE---PPTTPPPPS-TTPPP-SEEEEEEEEEE--SSSSSSEEEEEEEEEE--GGGHHHHHHHHH--HHHHHHHHHHHHHTS-EEE-SS-EEESGGGG------

Organism: Knipowitschia caucasica (NCBI:txid637954)

Radius of gyration: 48.3 Å; chains: 1; bounding box: 103×54×152 Å

InterPro domains:
  IPR022312 DNA polymerase family X [PR00869] (482-491)
  IPR022312 DNA polymerase family X [PR00869] (498-511)
  IPR022312 DNA polymerase family X [PTHR11276] (446-534)
  IPR029398 DNA polymerase beta, thumb domain [PF14791] (496-531)
  IPR037160 DNA polymerase, thumb domain superfamily [G3DSA:3.30.210.10] (491-539)
  IPR043519 Nucleotidyltransferase superfamily [SSF81301] (431-530)

Foldseek 3Di:
DEDEDEDEEEDQEAEEEAEYEEEYEYYYAEYYYEYEYHYEYEYDYAEYEEAYEEAEEYEEDYAEEYYEAEYAYEYEYYYAEYAYAYEYAYEYEYDYAEYYEAAEYAEEYEYDYAEYYYEAEYAYEYEHDYAEYAYEYEYAYEYEYDYAEYAEEYEYAEEYEADYAEYEEEYEYAEEYEYDYAEYYEAHEYQEEYEADYAEYYEEYEYAYEYEYEYAEYEYEYEYAEEYDYDYAEYEEEYEYPYAPPDPDAREYDYAEEEYEYEYAYEHEYEYAEYEEEYEYQEEYEYEYAEEYEEYEYAYEYEYDYAEYAYEYEYQYEYEYHYQEYEYAHEYAYEYEYHYAEYYEEAEYAEEYEYDYAEYEEEYEYAYEYEYYYAEYYEYYEYAEEYEYDYAEAYYEYEYAEEYEYEYAEYYYHHYYNYHYHYHYHYDDDPFWPDKDWDDAPDDPPDAADPDLPDDHRFTKMWTFTWAADPDDDDDRTDTDIDIDTDADPVLVVLLCVQVVDDSVVSSVVQVCCCPVVVWGGHSRDIGHPVVVVPDPDDD